Protein AF-0000000066094502 (afdb_homodimer)

Organism: Streptococcus agalactiae serotype III (strain NEM316) (NCBI:txid211110)

Radius of gyration: 32.62 Å; Cα contacts (8 Å, |Δi|>4): 1245; chains: 2; bounding box: 170×116×62 Å

Secondary structure (DSSP, 8-state):
------------------------------GGGSB-EEEEE-TT-HHHHHHHHHTT-EEE-TTS-EEE---TTPEEESSHHHHHHHHHH-TTEEEEEEGGG--TTEEEPEETTB--SHHHHHTTS---EEEEEEEEETT---HHHHHHHHHHHSHHHHHHHHHTTSBPPSSPPPP----S-EEEEEEEETTTHHHHHHHHHHHHHH-TTEEEEEEEE-HHHHHHHHHHTS-SEEEESS---HHHHTTSEEEEEEEEEEEEEEEETT----EE-HHHHHHHHTTS--BGGGS--/------------------------------GGGSB-EEEEE-TT-HHHHHHHHHTT-EEE-TTS-EEE---TTPEEESSHHHHHHHHHH-TTEEEEEEGGG--TTEEEPEETTB--SHHHHHTTS---EEEEEEEEETT---HHHHHHHHHHHSHHHHHHHHHTTSBPPSSPPPP----S-EEEEEEEETTTHHHHHHHHHHHHHH-TTEEEEEEEE-HHHHHHHHHHTS-SEEEESS---HHHHTTSEEEEEEEEEEEEEEEETT----EE-HHHHHHHHTTS--BGGGS--

Foldseek 3Di:
DCPDDDDPDDDDDDPPPPPPPPPPPPPPPPQLFDWAAEAEEDPQALLRVLLCVVLVQWDADPVRDIDHLFAPRHHYDWAQVVSLVVQLVDQRYKYKAWPLVDDDSWAFAAAPNHGQAPVCCVVCNAPFKFFKKKKAFPPPADLLRVLLVLLLQAPQNQVLCVVSGFAFDPPHHHHDGDDQAEEFEAEAQNRCVVSVVSSVVSVCVVRVRYHYHYYYGHQNVLLVCNLVVVGRIRIHRHDDDPVSVVSRMDIDTSTMIGMTIIHHPSHPHRYDYSVRVSCCRSVVDTGSNVRVD/DCPPPPPPCVDPPDPPPPPPPPPPPPPPPPLLWDWAAEAEEDPQALLRVLLCVQLVQWDADPVRDIDHLFAPRHHYDWAQVVSLVVQLVDQRYKYKHWPLPDDDSWAFAAAPNHGQAPVCCVVCNAPFKFFKKKKAFPPPADPLRVLLVLLLQAPQNQVLCVVSGFAFDPPHHHHDGDDQAEEFEAEAQNRCVVSVVSSVVSVCVVRVRYHYHYYYGHQNVLLVCNLVVVGRIRIHRHDDDPVSVVSRMDIDTSTMIGMTMIHHPSHPHRYDYSVRVSCCRSVVDTGSNVRVD

pLDDT: mean 87.92, std 21.49, range [20.03, 98.88]

Solvent-accessible surface area (backbone atoms only — not comparable to full-atom values): 31410 Å² total; per-residue (Å²): 129,95,80,72,82,70,85,70,84,78,89,83,83,81,76,76,73,78,72,77,72,77,71,76,75,71,75,70,81,49,68,54,69,30,62,53,40,43,41,46,51,39,89,44,24,18,60,42,54,46,49,30,55,73,46,60,36,38,46,65,48,98,86,65,44,80,40,76,45,61,32,87,80,39,44,70,27,77,37,54,68,52,38,50,53,53,23,43,72,29,58,42,22,39,35,62,40,46,48,58,71,62,61,88,63,42,31,75,35,22,48,69,82,28,56,80,41,65,67,32,39,66,36,32,69,28,76,52,52,32,26,30,24,41,23,29,38,63,93,66,67,51,69,42,42,51,43,52,50,48,35,52,56,7,42,67,28,27,48,49,38,38,76,51,56,32,44,46,66,78,90,43,45,81,70,72,87,80,63,78,52,42,68,33,40,33,28,8,12,40,73,47,39,66,60,50,54,54,42,51,57,58,46,37,76,80,41,68,54,41,46,76,44,80,44,78,42,26,10,47,56,2,44,49,28,13,60,73,58,80,16,60,30,5,25,21,37,36,81,77,52,71,75,55,49,70,57,54,34,42,75,43,78,65,29,19,38,43,53,30,43,31,27,7,67,76,37,82,75,58,63,39,41,60,65,54,51,32,31,38,48,44,53,76,44,51,40,46,52,63,68,83,101,132,91,75,77,79,66,85,74,76,77,77,72,81,76,80,75,78,75,74,78,74,76,70,77,74,74,75,70,84,50,66,55,71,31,62,54,41,46,41,46,52,38,90,46,24,19,60,42,56,46,48,31,55,72,46,59,36,40,46,63,47,98,87,65,45,81,41,77,46,62,32,87,80,39,45,70,27,78,36,54,66,52,39,50,52,53,22,44,73,28,59,44,21,39,34,64,39,46,48,57,72,61,63,88,63,43,31,74,37,21,48,68,81,27,56,81,40,66,67,32,40,66,37,31,69,28,77,52,51,32,26,30,25,39,24,30,37,63,93,68,68,50,69,40,42,52,42,51,49,48,35,51,58,6,42,67,28,27,49,50,38,39,76,53,56,34,43,48,64,77,90,43,46,82,69,73,86,80,65,76,51,42,67,33,40,32,27,9,12,40,72,47,42,64,60,48,54,53,41,51,57,58,46,38,76,81,41,67,54,41,47,74,44,80,45,78,42,26,10,47,57,2,45,49,27,12,59,73,56,80,17,60,31,5,25,20,38,35,81,77,52,72,74,56,51,70,56,54,35,42,77,42,78,66,29,19,36,42,54,30,42,31,26,8,67,74,37,79,75,57,64,41,41,59,66,54,52,31,31,38,47,44,53,76,43,51,39,48,52,62,68,84,101

Sequence (586 aa):
MKKHKMLSLLAVSGLMGIGILAGCSNDSSSSSKGTINIVSREEGSGTRGAFIELFGIESKNKKGEKVDHTSDAATVTNSTSVMLTTVSKDPSAIGYSSLGSLNSSVKVLKIDGKNATVKDIKSGSYKISRPFNIVTKEGKEKEATKDFIDYILSKDGQAVVEKNGYIPLDNAKAYQAKVSSGKVVIAGSSSVTPVMEKIKEAYHKVNAKVDVEIQQSDSSTGITSAIDGSADIGMASRELDKTESSKGVKATVIATDGIAVVVNKKNKVNDLSTKQVKDIFTGKTTSWSDLSKMKKHKMLSLLAVSGLMGIGILAGCSNDSSSSSKGTINIVSREEGSGTRGAFIELFGIESKNKKGEKVDHTSDAATVTNSTSVMLTTVSKDPSAIGYSSLGSLNSSVKVLKIDGKNATVKDIKSGSYKISRPFNIVTKEGKEKEATKDFIDYILSKDGQAVVEKNGYIPLDNAKAYQAKVSSGKVVIAGSSSVTPVMEKIKEAYHKVNAKVDVEIQQSDSSTGITSAIDGSADIGMASRELDKTESSKGVKATVIATDGIAVVVNKKNKVNDLSTKQVKDIFTGKTTSWSDLSK

InterPro domains:
  IPR024370 PBP domain [PF12849] (30-155)
  IPR024370 PBP domain [PF12849] (180-290)
  IPR050811 Phosphate-binding ABC transporter substrate-binding [PTHR30570] (172-291)

Structure (mmCIF, N/CA/C/O backbone):
data_AF-0000000066094502-model_v1
#
loop_
_entity.id
_entity.type
_entity.pdbx_description
1 polymer 'Phosphate-binding protein PstS 2'
#
loop_
_atom_site.group_PDB
_atom_site.id
_atom_site.type_symbol
_atom_site.label_atom_id
_atom_site.label_alt_id
_atom_site.label_comp_id
_atom_site.label_asym_id
_atom_site.label_entity_id
_atom_site.label_seq_id
_atom_site.pdbx_PDB_ins_code
_atom_site.Cartn_x
_atom_site.Cartn_y
_atom_site.Cartn_z
_atom_site.occupancy
_atom_site.B_iso_or_equiv
_atom_site.auth_seq_id
_atom_site.auth_comp_id
_atom_site.auth_asym_id
_atom_site.auth_atom_id
_atom_site.pdbx_PDB_model_num
ATOM 1 N N . MET A 1 1 ? -88.312 52.188 14.719 1 20.03 1 MET A N 1
ATOM 2 C CA . MET A 1 1 ? -88.375 52.844 13.406 1 20.03 1 MET A CA 1
ATOM 3 C C . MET A 1 1 ? -87.625 52.031 12.352 1 20.03 1 MET A C 1
ATOM 5 O O . MET A 1 1 ? -86.562 51.469 12.625 1 20.03 1 MET A O 1
ATOM 9 N N . LYS A 1 2 ? -88.375 52.031 11.18 1 23.05 2 LYS A N 1
ATOM 10 C CA . LYS A 1 2 ? -88.625 51.094 10.086 1 23.05 2 LYS A CA 1
ATOM 11 C C . LYS A 1 2 ? -87.5 51.031 9.117 1 23.05 2 LYS A C 1
ATOM 13 O O . LYS A 1 2 ? -87.312 51.906 8.25 1 23.05 2 LYS A O 1
ATOM 18 N N . LYS A 1 3 ? -86.25 50.906 9.789 1 24.41 3 LYS A N 1
ATOM 19 C CA . LYS A 1 3 ? -84.812 50.969 9.781 1 24.41 3 LYS A CA 1
ATOM 20 C C . LYS A 1 3 ? -84.25 49.969 8.797 1 24.41 3 LYS A C 1
ATOM 22 O O . LYS A 1 3 ? -83.688 48.938 9.203 1 24.41 3 LYS A O 1
ATOM 27 N N . HIS A 1 4 ? -84.938 50 7.598 1 22.38 4 HIS A N 1
ATOM 28 C CA . HIS A 1 4 ? -84.938 49.188 6.371 1 22.38 4 HIS A CA 1
ATOM 29 C C . HIS A 1 4 ? -83.5 49.094 5.785 1 22.38 4 HIS A C 1
ATOM 31 O O . HIS A 1 4 ? -82.625 49.875 6.168 1 22.38 4 HIS A O 1
ATOM 37 N N . LYS A 1 5 ? -83.5 48.906 4.379 1 23.45 5 LYS A N 1
ATOM 38 C CA . LYS A 1 5 ? -83 47.906 3.449 1 23.45 5 LYS A CA 1
ATOM 39 C C . LYS A 1 5 ? -81.75 48.406 2.74 1 23.45 5 LYS A C 1
ATOM 41 O O . LYS A 1 5 ? -81.125 47.688 1.946 1 23.45 5 LYS A O 1
ATOM 46 N N . MET A 1 6 ? -81.312 49.812 2.926 1 20.5 6 MET A N 1
ATOM 47 C CA . MET A 1 6 ? -81.062 50.25 1.569 1 20.5 6 MET A CA 1
ATOM 48 C C . MET A 1 6 ? -79.812 49.5 0.996 1 20.5 6 MET A C 1
ATOM 50 O O . MET A 1 6 ? -79.812 49.156 -0.182 1 20.5 6 MET A O 1
ATOM 54 N N . LEU A 1 7 ? -78.625 49.625 1.652 1 24.3 7 LEU A N 1
ATOM 55 C CA . LEU A 1 7 ? -77.625 50.156 0.741 1 24.3 7 LEU A CA 1
ATOM 56 C C . LEU A 1 7 ? -77.125 49.062 -0.203 1 24.3 7 LEU A C 1
ATOM 58 O O . LEU A 1 7 ? -76.688 48 0.243 1 24.3 7 LEU A O 1
ATOM 62 N N . SER A 1 8 ? -77.312 49.25 -1.454 1 22.94 8 SER A N 1
ATOM 63 C CA . SER A 1 8 ? -77.25 48.562 -2.746 1 22.94 8 SER A CA 1
ATOM 64 C C . SER A 1 8 ? -75.812 48.25 -3.115 1 22.94 8 SER A C 1
ATOM 66 O O . SER A 1 8 ? -75.5 47.688 -4.184 1 22.94 8 SER A O 1
ATOM 68 N N . LEU A 1 9 ? -74.812 48.75 -2.314 1 22.73 9 LEU A N 1
ATOM 69 C CA . LEU A 1 9 ? -73.688 49.094 -3.16 1 22.73 9 LEU A CA 1
ATOM 70 C C . LEU A 1 9 ? -73.25 47.875 -3.963 1 22.73 9 LEU A C 1
ATOM 72 O O . LEU A 1 9 ? -73.125 46.781 -3.43 1 22.73 9 LEU A O 1
ATOM 76 N N . LEU A 1 10 ? -72.688 48.125 -5.074 1 21.69 10 LEU A N 1
ATOM 77 C CA . LEU A 1 10 ? -72.438 47.75 -6.461 1 21.69 10 LEU A CA 1
ATOM 78 C C . LEU A 1 10 ? -71.438 46.594 -6.527 1 21.69 10 LEU A C 1
ATOM 80 O O . LEU A 1 10 ? -71.688 45.562 -7.156 1 21.69 10 LEU A O 1
ATOM 84 N N . ALA A 1 11 ? -70.188 46.875 -6.93 1 21.23 11 ALA A N 1
ATOM 85 C CA . ALA A 1 11 ? -69.562 46.562 -8.227 1 21.23 11 ALA A CA 1
ATOM 86 C C . ALA A 1 11 ? -68.875 45.219 -8.18 1 21.23 11 ALA A C 1
ATOM 88 O O . ALA A 1 11 ? -68.5 44.75 -7.105 1 21.23 11 ALA A O 1
ATOM 89 N N . VAL A 1 12 ? -67.875 44.938 -9.148 1 22.64 12 VAL A N 1
ATOM 90 C CA . VAL A 1 12 ? -67.625 44.094 -10.297 1 22.64 12 VAL A CA 1
ATOM 91 C C . VAL A 1 12 ? -66.688 42.969 -9.914 1 22.64 12 VAL A C 1
ATOM 93 O O . VAL A 1 12 ? -66.938 41.781 -10.086 1 22.64 12 VAL A O 1
ATOM 96 N N . SER A 1 13 ? -65.25 43.125 -10.281 1 22.33 13 SER A N 1
ATOM 97 C CA . SER A 1 13 ? -64.688 42.438 -11.414 1 22.33 13 SER A CA 1
ATOM 98 C C . SER A 1 13 ? -63.969 41.156 -10.977 1 22.33 13 SER A C 1
ATOM 100 O O . SER A 1 13 ? -64.25 40.062 -11.508 1 22.33 13 SER A O 1
ATOM 102 N N . GLY A 1 14 ? -62.562 41.156 -11 1 23.73 14 GLY A N 1
ATOM 103 C CA . GLY A 1 14 ? -61.625 40.438 -11.859 1 23.73 14 GLY A CA 1
ATOM 104 C C . GLY A 1 14 ? -61.062 39.188 -11.234 1 23.73 14 GLY A C 1
ATOM 105 O O . GLY A 1 14 ? -60.531 39.188 -10.125 1 23.73 14 GLY A O 1
ATOM 106 N N . LEU A 1 15 ? -61.75 38.156 -11.344 1 24.97 15 LEU A N 1
ATOM 107 C CA . LEU A 1 15 ? -61.375 36.812 -10.906 1 24.97 15 LEU A CA 1
ATOM 108 C C . LEU A 1 15 ? -60 36.406 -11.453 1 24.97 15 LEU A C 1
ATOM 110 O O . LEU A 1 15 ? -59.844 36.219 -12.664 1 24.97 15 LEU A O 1
ATOM 114 N N . MET A 1 16 ? -58.906 37.094 -10.945 1 24.69 16 MET A N 1
ATOM 115 C CA . MET A 1 16 ? -57.562 36.719 -11.414 1 24.69 16 MET A CA 1
ATOM 116 C C . MET A 1 16 ? -57.344 35.219 -11.258 1 24.69 16 MET A C 1
ATOM 118 O O . MET A 1 16 ? -57.562 34.656 -10.18 1 24.69 16 MET A O 1
ATOM 122 N N . GLY A 1 17 ? -57.625 34.438 -12.289 1 26.27 17 GLY A N 1
ATOM 123 C CA . GLY A 1 17 ? -57.344 33.031 -12.43 1 26.27 17 GLY A CA 1
ATOM 124 C C . GLY A 1 17 ? -55.906 32.688 -12.117 1 26.27 17 GLY A C 1
ATOM 125 O O . GLY A 1 17 ? -54.969 33.156 -12.773 1 26.27 17 GLY A O 1
ATOM 126 N N . ILE A 1 18 ? -55.5 32.625 -10.898 1 27.8 18 ILE A N 1
ATOM 127 C CA . ILE A 1 18 ? -54.125 32.25 -10.555 1 27.8 18 ILE A CA 1
ATOM 128 C C . ILE A 1 18 ? -53.844 30.859 -11.141 1 27.8 18 ILE A C 1
ATOM 130 O O . ILE A 1 18 ? -54.469 29.875 -10.797 1 27.8 18 ILE A O 1
ATOM 134 N N . GLY A 1 19 ? -53.625 30.766 -12.477 1 26.52 19 GLY A N 1
ATOM 135 C CA . GLY A 1 19 ? -53.094 29.516 -12.992 1 26.52 19 GLY A CA 1
ATOM 136 C C . GLY A 1 19 ? -51.906 29.016 -12.211 1 26.52 19 GLY A C 1
ATOM 137 O O . GLY A 1 19 ? -50.969 29.781 -11.906 1 26.52 19 GLY A O 1
ATOM 138 N N . ILE A 1 20 ? -52.094 28.016 -11.422 1 27.77 20 ILE A N 1
ATOM 139 C CA . ILE A 1 20 ? -51.062 27.234 -10.758 1 27.77 20 ILE A CA 1
ATOM 140 C C . ILE A 1 20 ? -50.031 26.75 -11.781 1 27.77 20 ILE A C 1
ATOM 142 O O . ILE A 1 20 ? -50.375 25.969 -12.672 1 27.77 20 ILE A O 1
ATOM 146 N N . LEU A 1 21 ? -49.25 27.625 -12.406 1 27.98 21 LEU A N 1
ATOM 147 C CA . LEU A 1 21 ? -48.156 27.016 -13.133 1 27.98 21 LEU A CA 1
ATOM 148 C C . LEU A 1 21 ? -47.375 26.078 -12.219 1 27.98 21 LEU A C 1
ATOM 150 O O . LEU A 1 21 ? -46.906 26.484 -11.148 1 27.98 21 LEU A O 1
ATOM 154 N N . ALA A 1 22 ? -47.75 24.812 -12.172 1 31.41 22 ALA A N 1
ATOM 155 C CA . ALA A 1 22 ? -46.844 23.734 -11.719 1 31.41 22 ALA A CA 1
ATOM 156 C C . ALA A 1 22 ? -45.469 23.891 -12.32 1 31.41 22 ALA A C 1
ATOM 158 O O . ALA A 1 22 ? -45.281 23.75 -13.539 1 31.41 22 ALA A O 1
ATOM 159 N N . GLY A 1 23 ? -44.75 24.875 -11.914 1 31.27 23 GLY A N 1
ATOM 160 C CA . GLY A 1 23 ? -43.344 24.875 -12.305 1 31.27 23 GLY A CA 1
ATOM 161 C C . GLY A 1 23 ? -42.688 23.547 -12.078 1 31.27 23 GLY A C 1
ATOM 162 O O . GLY A 1 23 ? -42.719 22.984 -10.977 1 31.27 23 GLY A O 1
ATOM 163 N N . CYS A 1 24 ? -42.688 22.656 -13.141 1 30.73 24 CYS A N 1
ATOM 164 C CA . CYS A 1 24 ? -41.75 21.562 -13.211 1 30.73 24 CYS A CA 1
ATOM 165 C C . CYS A 1 24 ? -40.375 21.984 -12.711 1 30.73 24 CYS A C 1
ATOM 167 O O . CYS A 1 24 ? -39.812 22.953 -13.203 1 30.73 24 CYS A O 1
ATOM 169 N N . SER A 1 25 ? -40.156 21.859 -11.438 1 30.95 25 SER A N 1
ATOM 170 C CA . SER A 1 25 ? -38.812 21.859 -10.844 1 30.95 25 SER A CA 1
ATOM 171 C C . SER A 1 25 ? -37.844 21.031 -11.672 1 30.95 25 SER A C 1
ATOM 173 O O . SER A 1 25 ? -38 19.812 -11.773 1 30.95 25 SER A O 1
ATOM 175 N N . ASN A 1 26 ? -37.625 21.406 -12.922 1 31.78 26 ASN A N 1
ATOM 176 C CA . ASN A 1 26 ? -36.438 20.781 -13.531 1 31.78 26 ASN A CA 1
ATOM 177 C C . ASN A 1 26 ? -35.25 20.75 -12.578 1 31.78 26 ASN A C 1
ATOM 179 O O . ASN A 1 26 ? -34.719 21.797 -12.234 1 31.78 26 ASN A O 1
ATOM 183 N N . ASP A 1 27 ? -35.344 20.016 -11.547 1 32.06 27 ASP A N 1
ATOM 184 C CA . ASP A 1 27 ? -34.125 19.641 -10.797 1 32.06 27 ASP A CA 1
ATOM 185 C C . ASP A 1 27 ? -32.969 19.359 -11.734 1 32.06 27 ASP A C 1
ATOM 187 O O . ASP A 1 27 ? -32.969 18.391 -12.484 1 32.06 27 ASP A O 1
ATOM 191 N N . SER A 1 28 ? -32.438 20.359 -12.461 1 33.31 28 SER A N 1
ATOM 192 C CA . SER A 1 28 ? -31.172 20.344 -13.219 1 33.31 28 SER A CA 1
ATOM 193 C C . SER A 1 28 ? -30.109 19.516 -12.516 1 33.31 28 SER A C 1
ATOM 195 O O . SER A 1 28 ? -29.734 19.828 -11.383 1 33.31 28 SER A O 1
ATOM 197 N N . SER A 1 29 ? -30.078 18.297 -12.656 1 37.84 29 SER A N 1
ATOM 198 C CA . SER A 1 29 ? -28.953 17.375 -12.578 1 37.84 29 SER A CA 1
ATOM 199 C C . SER A 1 29 ? -27.672 18.031 -13.062 1 37.84 29 SER A C 1
ATOM 201 O O . SER A 1 29 ? -27.297 17.906 -14.227 1 37.84 29 SER A O 1
ATOM 203 N N . SER A 1 30 ? -27.438 19.312 -12.938 1 39.44 30 SER A N 1
ATOM 204 C CA . SER A 1 30 ? -26.422 20.297 -13.312 1 39.44 30 SER A CA 1
ATOM 205 C C . SER A 1 30 ? -25.031 19.828 -12.883 1 39.44 30 SER A C 1
ATOM 207 O O . SER A 1 30 ? -24.016 20.344 -13.367 1 39.44 30 SER A O 1
ATOM 209 N N . SER A 1 31 ? -24.953 19.203 -11.719 1 45.03 31 SER A N 1
ATOM 210 C CA . SER A 1 31 ? -23.625 19.062 -11.117 1 45.03 31 SER A CA 1
ATOM 211 C C . SER A 1 31 ? -22.719 18.203 -11.969 1 45.03 31 SER A C 1
ATOM 213 O O . SER A 1 31 ? -21.484 18.266 -11.836 1 45.03 31 SER A O 1
ATOM 215 N N . SER A 1 32 ? -23.328 17.281 -12.797 1 51.88 32 SER A N 1
ATOM 216 C CA . SER A 1 32 ? -22.5 16.344 -13.562 1 51.88 32 SER A CA 1
ATOM 217 C C . SER A 1 32 ? -21.906 17.016 -14.805 1 51.88 32 SER A C 1
ATOM 219 O O . SER A 1 32 ? -21.141 16.406 -15.547 1 51.88 32 SER A O 1
ATOM 221 N N . LYS A 1 33 ? -22.453 18.297 -15.172 1 58.78 33 LYS A N 1
ATOM 222 C CA . LYS A 1 33 ? -21.984 18.922 -16.406 1 58.78 33 LYS A CA 1
ATOM 223 C C . LYS A 1 33 ? -21.109 20.125 -16.109 1 58.78 33 LYS A C 1
ATOM 225 O O . LYS A 1 33 ? -20.672 20.828 -17.031 1 58.78 33 LYS A O 1
ATOM 230 N N . GLY A 1 34 ? -20.562 20.203 -14.812 1 82 34 GLY A N 1
ATOM 231 C CA . GLY A 1 34 ? -19.938 21.469 -14.461 1 82 34 GLY A CA 1
ATOM 232 C C . GLY A 1 34 ? -18.438 21.344 -14.281 1 82 34 GLY A C 1
ATOM 233 O O . GLY A 1 34 ? -17.875 20.234 -14.336 1 82 34 GLY A O 1
ATOM 234 N N . THR A 1 35 ? -17.75 22.516 -14.211 1 93.94 35 THR A N 1
ATOM 235 C CA . THR A 1 35 ? -16.312 22.672 -14.008 1 93.94 35 THR A CA 1
ATOM 236 C C . THR A 1 35 ? -15.867 21.969 -12.734 1 93.94 35 THR A C 1
ATOM 238 O O . THR A 1 35 ? -16.594 21.953 -11.734 1 93.94 35 THR A O 1
ATOM 241 N N . ILE A 1 36 ? -14.789 21.312 -12.805 1 97.94 36 ILE A N 1
ATOM 242 C CA . ILE A 1 36 ? -14.188 20.688 -11.625 1 97.94 36 ILE A CA 1
ATOM 243 C C . ILE A 1 36 ? -13.336 21.719 -10.891 1 97.94 36 ILE A C 1
ATOM 245 O O . ILE A 1 36 ? -12.422 22.312 -11.477 1 97.94 36 ILE A O 1
ATOM 249 N N . ASN A 1 37 ? -13.633 21.984 -9.633 1 98.44 37 ASN A N 1
ATOM 250 C CA . ASN A 1 37 ? -12.805 22.828 -8.781 1 98.44 37 ASN A CA 1
ATOM 251 C C . ASN A 1 37 ? -11.844 22 -7.938 1 98.44 37 ASN A C 1
ATOM 253 O O . ASN A 1 37 ? -12.266 21.328 -6.988 1 98.44 37 ASN A O 1
ATOM 257 N N . ILE A 1 38 ? -10.617 22.094 -8.273 1 98.75 38 ILE A N 1
ATOM 258 C CA . ILE A 1 38 ? -9.594 21.297 -7.594 1 98.75 38 ILE A CA 1
ATOM 259 C C . ILE A 1 38 ? -9.211 21.969 -6.277 1 98.75 38 ILE A C 1
ATOM 261 O O . ILE A 1 38 ? -8.953 23.172 -6.242 1 98.75 38 ILE A O 1
ATOM 265 N N . VAL A 1 39 ? -9.195 21.25 -5.195 1 98.81 39 VAL A N 1
ATOM 266 C CA . VAL A 1 39 ? -8.734 21.719 -3.895 1 98.81 39 VAL A CA 1
ATOM 267 C C . VAL A 1 39 ? -7.492 20.922 -3.475 1 98.81 39 VAL A C 1
ATOM 269 O O . VAL A 1 39 ? -7.516 19.688 -3.441 1 98.81 39 VAL A O 1
ATOM 272 N N . SER A 1 40 ? -6.391 21.562 -3.227 1 98.75 40 SER A N 1
ATOM 273 C CA . SER A 1 40 ? -5.121 20.953 -2.84 1 98.75 40 SER A CA 1
ATOM 274 C C . SER A 1 40 ? -4.613 21.516 -1.521 1 98.75 40 SER A C 1
ATOM 276 O O . SER A 1 40 ? -5.352 22.203 -0.809 1 98.75 40 SER A O 1
ATOM 278 N N . ARG A 1 41 ? -3.447 21.078 -1.095 1 98.62 41 ARG A N 1
ATOM 279 C CA . ARG A 1 41 ? -2.838 21.5 0.163 1 98.62 41 ARG A CA 1
ATOM 280 C C . ARG A 1 41 ? -1.581 22.312 -0.088 1 98.62 41 ARG A C 1
ATOM 282 O O . ARG A 1 41 ? -1.059 22.344 -1.205 1 98.62 41 ARG A O 1
ATOM 289 N N . GLU A 1 42 ? -1.116 22.969 0.929 1 97.62 42 GLU A N 1
ATOM 290 C CA . GLU A 1 42 ? 0.075 23.797 0.844 1 97.62 42 GLU A CA 1
ATOM 291 C C . GLU A 1 42 ? 1.325 22.969 0.591 1 97.62 42 GLU A C 1
ATOM 293 O O . GLU A 1 42 ? 1.314 21.75 0.794 1 97.62 42 GLU A O 1
ATOM 298 N N . GLU A 1 43 ? 2.387 23.547 0.202 1 94.62 43 GLU A N 1
ATOM 299 C CA . GLU A 1 43 ? 3.617 22.875 -0.214 1 94.62 43 GLU A CA 1
ATOM 300 C C . GLU A 1 43 ? 4.195 22.031 0.916 1 94.62 43 GLU A C 1
ATOM 302 O O . GLU A 1 43 ? 4.77 20.969 0.671 1 94.62 43 GLU A O 1
ATOM 307 N N . GLY A 1 44 ? 4.074 22.453 2.113 1 96.38 44 GLY A N 1
ATOM 308 C CA . GLY A 1 44 ? 4.645 21.75 3.248 1 96.38 44 GLY A CA 1
ATOM 309 C C . GLY A 1 44 ? 3.793 20.578 3.715 1 96.38 44 GLY A C 1
ATOM 310 O O . GLY A 1 44 ? 4.188 19.844 4.613 1 96.38 44 GLY A O 1
ATOM 311 N N . SER A 1 45 ? 2.648 20.438 3.053 1 97.56 45 SER A N 1
ATOM 312 C CA . SER A 1 45 ? 1.704 19.391 3.441 1 97.56 45 SER A CA 1
ATOM 313 C C . SER A 1 45 ? 2.25 18 3.117 1 97.56 45 SER A C 1
ATOM 315 O O . SER A 1 45 ? 2.543 17.703 1.959 1 97.56 45 SER A O 1
ATOM 317 N N . GLY A 1 46 ? 2.377 17.156 4.156 1 97.88 46 GLY A N 1
ATOM 318 C CA . GLY A 1 46 ? 2.73 15.766 3.93 1 97.88 46 GLY A CA 1
ATOM 319 C C . GLY A 1 46 ? 1.704 15.016 3.098 1 97.88 46 GLY A C 1
ATOM 320 O O . GLY A 1 46 ? 2.061 14.156 2.287 1 97.88 46 GLY A O 1
ATOM 321 N N . THR A 1 47 ? 0.416 15.352 3.277 1 98.38 47 THR A N 1
ATOM 322 C CA . THR A 1 47 ? -0.661 14.719 2.521 1 98.38 47 THR A CA 1
ATOM 323 C C . THR A 1 47 ? -0.534 15.039 1.034 1 98.38 47 THR A C 1
ATOM 325 O O . THR A 1 47 ? -0.706 14.164 0.187 1 98.38 47 THR A O 1
ATOM 328 N N . ARG A 1 48 ? -0.239 16.297 0.704 1 98.19 48 ARG A N 1
ATOM 329 C CA . ARG A 1 48 ? -0.001 16.656 -0.692 1 98.19 48 ARG A CA 1
ATOM 330 C C . ARG A 1 48 ? 1.154 15.844 -1.271 1 98.19 48 ARG A C 1
ATOM 332 O O . ARG A 1 48 ? 1.034 15.266 -2.355 1 98.19 48 ARG A O 1
ATOM 339 N N . GLY A 1 49 ? 2.238 15.852 -0.492 1 96.69 49 GLY A N 1
ATOM 340 C CA . GLY A 1 49 ? 3.4 15.117 -0.963 1 96.69 49 GLY A CA 1
ATOM 341 C C . GLY A 1 49 ? 3.104 13.656 -1.258 1 96.69 49 GLY A C 1
ATOM 342 O O . GLY A 1 49 ? 3.475 13.141 -2.316 1 96.69 49 GLY A O 1
ATOM 343 N N . ALA A 1 50 ? 2.467 13 -0.34 1 96.06 50 ALA A N 1
ATOM 344 C CA . ALA A 1 50 ? 2.119 11.594 -0.517 1 96.06 50 ALA A CA 1
ATOM 345 C C . ALA A 1 50 ? 1.122 11.414 -1.657 1 96.06 50 ALA A C 1
ATOM 347 O O . ALA A 1 50 ? 1.239 10.477 -2.451 1 96.06 50 ALA A O 1
ATOM 348 N N . PHE A 1 51 ? 0.147 12.273 -1.759 1 98 51 PHE A N 1
ATOM 349 C CA . PHE A 1 51 ? -0.903 12.203 -2.768 1 98 51 PHE A CA 1
ATOM 350 C C . PHE A 1 51 ? -0.313 12.281 -4.172 1 98 51 PHE A C 1
ATOM 352 O O . PHE A 1 51 ? -0.598 11.43 -5.016 1 98 51 PHE A O 1
ATOM 359 N N . ILE A 1 52 ? 0.528 13.25 -4.438 1 96.81 52 ILE A N 1
ATOM 360 C CA . ILE A 1 52 ? 1.045 13.453 -5.789 1 96.81 52 ILE A CA 1
ATOM 361 C C . ILE A 1 52 ? 2.014 12.328 -6.145 1 96.81 52 ILE A C 1
ATOM 363 O O . ILE A 1 52 ? 2.119 11.93 -7.309 1 96.81 52 ILE A O 1
ATOM 367 N N . GLU A 1 53 ? 2.684 11.82 -5.152 1 92.12 53 GLU A N 1
ATOM 368 C CA . GLU A 1 53 ? 3.537 10.664 -5.402 1 92.12 53 GLU A CA 1
ATOM 369 C C . GLU A 1 53 ? 2.711 9.438 -5.781 1 92.12 53 GLU A C 1
ATOM 371 O O . GLU A 1 53 ? 2.971 8.805 -6.805 1 92.12 53 GLU A O 1
ATOM 376 N N . LEU A 1 54 ? 1.715 9.156 -5.082 1 93.06 54 LEU A N 1
ATOM 377 C CA . LEU A 1 54 ? 0.949 7.922 -5.207 1 93.06 54 LEU A CA 1
ATOM 378 C C . LEU A 1 54 ? 0.092 7.941 -6.469 1 93.06 54 LEU A C 1
ATOM 380 O O . LEU A 1 54 ? -0.145 6.895 -7.078 1 93.06 54 LEU A O 1
ATOM 384 N N . PHE A 1 55 ? -0.329 9.109 -6.887 1 94.69 55 PHE A N 1
ATOM 385 C CA . PHE A 1 55 ? -1.179 9.195 -8.07 1 94.69 55 PHE A CA 1
ATOM 386 C C . PHE A 1 55 ? -0.356 9.547 -9.305 1 94.69 55 PHE A C 1
ATOM 388 O O . PHE A 1 55 ? -0.911 9.789 -10.375 1 94.69 55 PHE A O 1
ATOM 395 N N . GLY A 1 56 ? 0.952 9.688 -9.148 1 89.69 56 GLY A N 1
ATOM 396 C CA . GLY A 1 56 ? 1.824 9.938 -10.281 1 89.69 56 GLY A CA 1
ATOM 397 C C . GLY A 1 56 ? 1.727 11.359 -10.805 1 89.69 56 GLY A C 1
ATOM 398 O O . GLY A 1 56 ? 1.939 11.609 -11.992 1 89.69 56 GLY A O 1
ATOM 399 N N . ILE A 1 57 ? 1.38 12.195 -9.945 1 94.75 57 ILE A N 1
ATOM 400 C CA . ILE A 1 57 ? 1.269 13.594 -10.32 1 94.75 57 ILE A CA 1
ATOM 401 C C . ILE A 1 57 ? 2.637 14.266 -10.227 1 94.75 57 ILE A C 1
ATOM 403 O O . ILE A 1 57 ? 2.865 15.32 -10.828 1 94.75 57 ILE A O 1
ATOM 407 N N . GLU A 1 58 ? 3.477 13.602 -9.445 1 93.69 58 GLU A N 1
ATOM 408 C CA . GLU A 1 58 ? 4.859 14.055 -9.352 1 93.69 58 GLU A CA 1
ATOM 409 C C . GLU A 1 58 ? 5.758 13.305 -10.328 1 93.69 58 GLU A C 1
ATOM 411 O O . GLU A 1 58 ? 5.496 12.148 -10.656 1 93.69 58 GLU A O 1
ATOM 416 N N . SER A 1 59 ? 6.711 13.969 -10.875 1 86.12 59 SER A N 1
ATOM 417 C CA . SER A 1 59 ? 7.75 13.344 -11.688 1 86.12 59 SER A CA 1
ATOM 418 C C . SER A 1 59 ? 9.133 13.844 -11.297 1 86.12 59 SER A C 1
ATOM 420 O O . SER A 1 59 ? 9.266 14.727 -10.453 1 86.12 59 SER A O 1
ATOM 422 N N . LYS A 1 60 ? 10.078 13.133 -11.734 1 80.94 60 LYS A N 1
ATOM 423 C CA . LYS A 1 60 ? 11.453 13.609 -11.562 1 80.94 60 LYS A CA 1
ATOM 424 C C . LYS A 1 60 ? 12 14.211 -12.852 1 80.94 60 LYS A C 1
ATOM 426 O O . LYS A 1 60 ? 11.812 13.648 -13.93 1 80.94 60 LYS A O 1
ATOM 431 N N . ASN A 1 61 ? 12.578 15.352 -12.703 1 84.19 61 ASN A N 1
ATOM 432 C CA . ASN A 1 61 ? 13.203 15.961 -13.875 1 84.19 61 ASN A CA 1
ATOM 433 C C . ASN A 1 61 ? 14.57 15.344 -14.164 1 84.19 61 ASN A C 1
ATOM 435 O O . ASN A 1 61 ? 14.961 14.359 -13.523 1 84.19 61 ASN A O 1
ATOM 439 N N . LYS A 1 62 ? 15.273 15.805 -15.141 1 76.81 62 LYS A N 1
ATOM 440 C CA . LYS A 1 62 ? 16.547 15.25 -15.609 1 76.81 62 LYS A CA 1
ATOM 441 C C . LYS A 1 62 ? 17.594 15.273 -14.5 1 76.81 62 LYS A C 1
ATOM 443 O O . LYS A 1 62 ? 18.484 14.438 -14.469 1 76.81 62 LYS A O 1
ATOM 448 N N . LYS A 1 63 ? 17.453 16.297 -13.602 1 81.5 63 LYS A N 1
ATOM 449 C CA . LYS A 1 63 ? 18.391 16.453 -12.5 1 81.5 63 LYS A CA 1
ATOM 450 C C . LYS A 1 63 ? 17.984 15.594 -11.305 1 81.5 63 LYS A C 1
ATOM 452 O O . LYS A 1 63 ? 18.609 15.641 -10.25 1 81.5 63 LYS A O 1
ATOM 457 N N . GLY A 1 64 ? 16.875 14.938 -11.43 1 77.38 64 GLY A N 1
ATOM 458 C CA . GLY A 1 64 ? 16.406 14.055 -10.375 1 77.38 64 GLY A CA 1
ATOM 459 C C . GLY A 1 64 ? 15.531 14.766 -9.352 1 77.38 64 GLY A C 1
ATOM 460 O O . GLY A 1 64 ? 15.188 14.188 -8.32 1 77.38 64 GLY A O 1
ATOM 461 N N . GLU A 1 65 ? 15.203 16 -9.703 1 84.44 65 GLU A N 1
ATOM 462 C CA . GLU A 1 65 ? 14.391 16.766 -8.766 1 84.44 65 GLU A CA 1
ATOM 463 C C . GLU A 1 65 ? 12.906 16.484 -8.961 1 84.44 65 GLU A C 1
ATOM 465 O O . GLU A 1 65 ? 12.445 16.328 -10.094 1 84.44 65 GLU A O 1
ATOM 470 N N . LYS A 1 66 ? 12.227 16.516 -7.859 1 87.62 66 LYS A N 1
ATOM 471 C CA . LYS A 1 66 ? 10.781 16.281 -7.898 1 87.62 66 LYS A CA 1
ATOM 472 C C . LYS A 1 66 ? 10.047 17.5 -8.453 1 87.62 66 LYS A C 1
ATOM 474 O O . LYS A 1 66 ? 10.359 18.641 -8.094 1 87.62 66 LYS A O 1
ATOM 479 N N . VAL A 1 67 ? 9.148 17.219 -9.383 1 93.31 67 VAL A N 1
ATOM 480 C CA . VAL A 1 67 ? 8.297 18.25 -9.953 1 93.31 67 VAL A CA 1
ATOM 481 C C . VAL A 1 67 ? 6.832 17.922 -9.695 1 93.31 67 VAL A C 1
ATOM 483 O O . VAL A 1 67 ? 6.359 16.844 -10.07 1 93.31 67 VAL A O 1
ATOM 486 N N . ASP A 1 68 ? 6.191 18.797 -9.039 1 96.44 68 ASP A N 1
ATOM 487 C CA . ASP A 1 68 ? 4.766 18.672 -8.758 1 96.44 68 ASP A CA 1
ATOM 488 C C . ASP A 1 68 ? 3.932 19.266 -9.891 1 96.44 68 ASP A C 1
ATOM 490 O O . ASP A 1 68 ? 3.959 20.484 -10.125 1 96.44 68 ASP A O 1
ATOM 494 N N . HIS A 1 69 ? 3.07 18.422 -10.523 1 96.88 69 HIS A N 1
ATOM 495 C CA . HIS A 1 69 ? 2.312 18.844 -11.695 1 96.88 69 HIS A CA 1
ATOM 496 C C . HIS A 1 69 ? 0.879 19.203 -11.32 1 96.88 69 HIS A C 1
ATOM 498 O O . HIS A 1 69 ? 0.005 19.281 -12.188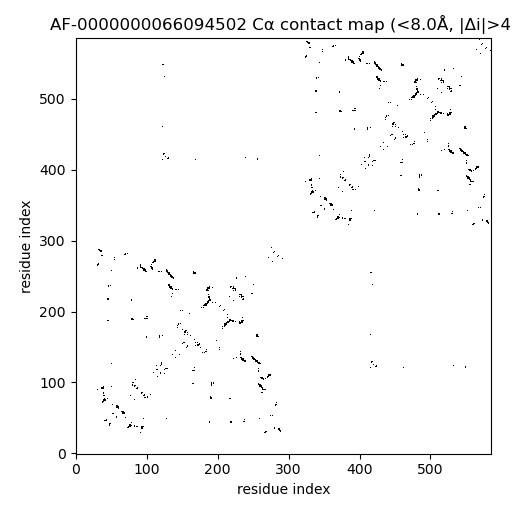 1 96.88 69 HIS A O 1
ATOM 504 N N . THR A 1 70 ? 0.652 19.438 -10.047 1 98.25 70 THR A N 1
ATOM 505 C CA . THR A 1 70 ? -0.674 19.891 -9.641 1 98.25 70 THR A CA 1
ATOM 506 C C . THR A 1 70 ? -1.049 21.172 -10.375 1 98.25 70 THR A C 1
ATOM 508 O O . THR A 1 70 ? -0.23 22.094 -10.492 1 98.25 70 THR A O 1
ATOM 511 N N . SER A 1 71 ? -2.279 21.219 -10.805 1 98 71 SER A N 1
ATOM 512 C CA . SER A 1 71 ? -2.768 22.375 -11.562 1 98 71 SER A CA 1
ATOM 513 C C . SER A 1 71 ? -2.605 23.672 -10.773 1 98 71 SER A C 1
ATOM 515 O O . SER A 1 71 ? -2.896 23.703 -9.578 1 98 71 SER A O 1
ATOM 517 N N . ASP A 1 72 ? -2.266 24.719 -11.469 1 96.56 72 ASP A N 1
ATOM 518 C CA . ASP A 1 72 ? -2.15 26.031 -10.852 1 96.56 72 ASP A CA 1
ATOM 519 C C . ASP A 1 72 ? -3.527 26.594 -10.508 1 96.56 72 ASP A C 1
ATOM 521 O O . ASP A 1 72 ? -3.635 27.547 -9.742 1 96.56 72 ASP A O 1
ATOM 525 N N . ALA A 1 73 ? -4.559 26 -11.023 1 97.12 73 ALA A N 1
ATOM 526 C CA . ALA A 1 73 ? -5.922 26.469 -10.781 1 97.12 73 ALA A CA 1
ATOM 527 C C . ALA A 1 73 ? -6.449 25.953 -9.453 1 97.12 73 ALA A C 1
ATOM 529 O O . ALA A 1 73 ? -7.512 26.375 -8.984 1 97.12 73 ALA A O 1
ATOM 530 N N . ALA A 1 74 ? -5.66 25.125 -8.836 1 98.5 74 ALA A N 1
ATOM 531 C CA . ALA A 1 74 ? -6.125 24.5 -7.605 1 98.5 74 ALA A CA 1
ATOM 532 C C . ALA A 1 74 ? -6.227 25.516 -6.473 1 98.5 74 ALA A C 1
ATOM 534 O O . ALA A 1 74 ? -5.332 26.344 -6.297 1 98.5 74 ALA A O 1
ATOM 535 N N . THR A 1 75 ? -7.344 25.453 -5.773 1 98.31 75 THR A N 1
ATOM 536 C CA . THR A 1 75 ? -7.43 26.156 -4.496 1 98.31 75 THR A CA 1
ATOM 537 C C . THR A 1 75 ? -6.555 25.469 -3.447 1 98.31 75 THR A C 1
ATOM 539 O O . THR A 1 75 ? -6.703 24.281 -3.188 1 98.31 75 THR A O 1
ATOM 542 N N . VAL A 1 76 ? -5.68 26.219 -2.844 1 98.5 76 VAL A N 1
ATOM 543 C CA . VAL A 1 76 ? -4.742 25.641 -1.884 1 98.5 76 VAL A CA 1
ATOM 544 C C . VAL A 1 76 ? -5.234 25.906 -0.462 1 98.5 76 VAL A C 1
ATOM 546 O O . VAL A 1 76 ? -5.547 27.047 -0.108 1 98.5 76 VAL A O 1
ATOM 549 N N . THR A 1 77 ? -5.352 24.859 0.323 1 98.44 77 THR A N 1
ATOM 550 C CA . THR A 1 77 ? -5.746 24.953 1.724 1 98.44 77 THR A CA 1
ATOM 551 C C . THR A 1 77 ? -4.57 24.641 2.641 1 98.44 77 THR A C 1
ATOM 553 O O . THR A 1 77 ? -3.576 24.047 2.201 1 98.44 77 THR A O 1
ATOM 556 N N . ASN A 1 78 ? -4.719 24.969 3.945 1 97.19 78 ASN A N 1
ATOM 557 C CA . ASN A 1 78 ? -3.529 24.875 4.785 1 97.19 78 ASN A CA 1
ATOM 558 C C . ASN A 1 78 ? -3.715 23.891 5.93 1 97.19 78 ASN A C 1
ATOM 560 O O . ASN A 1 78 ? -2.932 23.875 6.879 1 97.19 78 ASN A O 1
ATOM 564 N N . SER A 1 79 ? -4.754 23.125 5.879 1 97.12 79 SER A N 1
ATOM 565 C CA . SER A 1 79 ? -4.965 22.078 6.871 1 97.12 79 SER A CA 1
ATOM 566 C C . SER A 1 79 ? -5.977 21.047 6.383 1 97.12 79 SER A C 1
ATOM 568 O O . SER A 1 79 ? -6.754 21.328 5.461 1 97.12 79 SER A O 1
ATOM 570 N N . THR A 1 80 ? -5.965 19.953 7.023 1 97 80 THR A N 1
ATOM 571 C CA . THR A 1 80 ? -6.922 18.891 6.727 1 97 80 THR A CA 1
ATOM 572 C C . THR A 1 80 ? -8.352 19.375 6.957 1 97 80 THR A C 1
ATOM 574 O O . THR A 1 80 ? -9.234 19.125 6.129 1 97 80 THR A O 1
ATOM 577 N N . SER A 1 81 ? -8.539 20.078 8.039 1 96.81 81 SER A N 1
ATOM 578 C CA . SER A 1 81 ? -9.875 20.547 8.383 1 96.81 81 SER A CA 1
ATOM 579 C C . SER A 1 81 ? -10.383 21.547 7.344 1 96.81 81 SER A C 1
ATOM 581 O O . SER A 1 81 ? -11.555 21.5 6.953 1 96.81 81 SER A O 1
ATOM 583 N N . VAL A 1 82 ? -9.539 22.453 6.918 1 97.69 82 VAL A N 1
ATOM 584 C CA . VAL A 1 82 ? -9.938 23.453 5.941 1 97.69 82 VAL A CA 1
ATOM 585 C C . VAL A 1 82 ? -10.211 22.797 4.594 1 97.69 82 VAL A C 1
ATOM 587 O O . VAL A 1 82 ? -11.133 23.188 3.877 1 97.69 82 VAL A O 1
ATOM 590 N N . MET A 1 83 ? -9.469 21.766 4.215 1 98.5 83 MET A N 1
ATOM 591 C CA . MET A 1 83 ? -9.719 20.969 3.021 1 98.5 83 MET A CA 1
ATOM 592 C C . MET A 1 83 ? -11.141 20.406 3.031 1 98.5 83 MET A C 1
ATOM 594 O O . MET A 1 83 ? -11.891 20.594 2.072 1 98.5 83 MET A O 1
ATOM 598 N N . LEU A 1 84 ? -11.531 19.797 4.113 1 98.5 84 LEU A N 1
ATOM 599 C CA . LEU A 1 84 ? -12.836 19.156 4.203 1 98.5 84 LEU A CA 1
ATOM 600 C C . LEU A 1 84 ? -13.953 20.188 4.164 1 98.5 84 LEU A C 1
ATOM 602 O O . LEU A 1 84 ? -14.961 20 3.479 1 98.5 84 LEU A O 1
ATOM 606 N N . THR A 1 85 ? -13.719 21.281 4.852 1 98.31 85 THR A N 1
ATOM 607 C CA . THR A 1 85 ? -14.719 22.328 4.863 1 98.31 85 THR A CA 1
ATOM 608 C C . THR A 1 85 ? -14.891 22.938 3.471 1 98.31 85 THR A C 1
ATOM 610 O O . THR A 1 85 ? -16.016 23.156 3.021 1 98.31 85 THR A O 1
ATOM 613 N N . THR A 1 86 ? -13.758 23.172 2.787 1 98.62 86 THR A N 1
ATOM 614 C CA . THR A 1 86 ? -13.797 23.75 1.452 1 98.62 86 THR A CA 1
ATOM 615 C C . THR A 1 86 ? -14.547 22.844 0.483 1 98.62 86 THR A C 1
ATOM 617 O O . THR A 1 86 ? -15.414 23.297 -0.259 1 98.62 86 THR A O 1
ATOM 620 N N . VAL A 1 87 ? -14.266 21.578 0.521 1 98.75 87 VAL A N 1
ATOM 621 C CA . VAL A 1 87 ? -14.906 20.625 -0.37 1 98.75 87 VAL A CA 1
ATOM 622 C C . VAL A 1 87 ? -16.391 20.531 -0.043 1 98.75 87 VAL A C 1
ATOM 624 O O . VAL A 1 87 ? -17.234 20.469 -0.946 1 98.75 87 VAL A O 1
ATOM 627 N N . SER A 1 88 ? -16.734 20.578 1.227 1 98.56 88 SER A N 1
ATOM 628 C CA . SER A 1 88 ? -18.125 20.422 1.648 1 98.56 88 SER A CA 1
ATOM 629 C C . SER A 1 88 ? -18.984 21.594 1.175 1 98.56 88 SER A C 1
ATOM 631 O O . SER A 1 88 ? -20.188 21.438 0.983 1 98.56 88 SER A O 1
ATOM 633 N N . LYS A 1 89 ? -18.406 22.688 0.885 1 98.25 89 LYS A N 1
ATOM 634 C CA . LYS A 1 89 ? -19.156 23.906 0.567 1 98.25 89 LYS A CA 1
ATOM 635 C C . LYS A 1 89 ? -19.234 24.125 -0.941 1 98.25 89 LYS A C 1
ATOM 637 O O . LYS A 1 89 ? -19.953 25 -1.409 1 98.25 89 LYS A O 1
ATOM 642 N N . ASP A 1 90 ? -18.484 23.375 -1.688 1 98.06 90 ASP A N 1
ATOM 643 C CA . ASP A 1 90 ? -18.422 23.562 -3.135 1 98.06 90 ASP A CA 1
ATOM 644 C C . ASP A 1 90 ? -18.859 22.297 -3.869 1 98.06 90 ASP A C 1
ATOM 646 O O . ASP A 1 90 ? -18.078 21.344 -4.012 1 98.06 90 ASP A O 1
ATOM 650 N N . PRO A 1 91 ? -20.031 22.297 -4.41 1 97.25 91 PRO A N 1
ATOM 651 C CA . PRO A 1 91 ? -20.562 21.109 -5.066 1 97.25 91 PRO A CA 1
ATOM 652 C C . PRO A 1 91 ? -19.703 20.641 -6.234 1 97.25 91 PRO A C 1
ATOM 654 O O . PRO A 1 91 ? -19.844 19.5 -6.703 1 97.25 91 PRO A O 1
ATOM 657 N N . SER A 1 92 ? -18.766 21.484 -6.691 1 97.5 92 SER A N 1
ATOM 658 C CA . SER A 1 92 ? -17.938 21.141 -7.848 1 97.5 92 SER A CA 1
ATOM 659 C C . SER A 1 92 ? -16.516 20.797 -7.422 1 97.5 92 SER A C 1
ATOM 661 O O . SER A 1 92 ? -15.633 20.656 -8.266 1 97.5 92 SER A O 1
ATOM 663 N N . ALA A 1 93 ? -16.344 20.688 -6.133 1 98.44 93 ALA A N 1
ATOM 664 C CA . ALA A 1 93 ? -14.977 20.547 -5.629 1 98.44 93 ALA A CA 1
ATOM 665 C C . ALA A 1 93 ? -14.578 19.078 -5.562 1 98.44 93 ALA A C 1
ATOM 667 O O . ALA A 1 93 ? -15.422 18.203 -5.324 1 98.44 93 ALA A O 1
ATOM 668 N N . ILE A 1 94 ? -13.32 18.844 -5.805 1 98.75 94 ILE A N 1
ATOM 669 C CA . ILE A 1 94 ? -12.656 17.578 -5.531 1 98.75 94 ILE A CA 1
ATOM 670 C C . ILE A 1 94 ? -11.375 17.828 -4.73 1 98.75 94 ILE A C 1
ATOM 672 O O . ILE A 1 94 ? -10.641 18.781 -5.008 1 98.75 94 ILE A O 1
ATOM 676 N N . GLY A 1 95 ? -11.164 17.125 -3.682 1 98.88 95 GLY A N 1
ATOM 677 C CA . GLY A 1 95 ? -9.969 17.203 -2.85 1 98.88 95 GLY A CA 1
ATOM 678 C C . GLY A 1 95 ? -9.516 15.852 -2.336 1 98.88 95 GLY A C 1
ATOM 679 O O . GLY A 1 95 ? -9.812 14.82 -2.945 1 98.88 95 GLY A O 1
ATOM 680 N N . TYR A 1 96 ? -8.688 15.844 -1.358 1 98.81 96 TYR A N 1
ATOM 681 C CA . TYR A 1 96 ? -8.188 14.625 -0.731 1 98.81 96 TYR A CA 1
ATOM 682 C C . TYR A 1 96 ? -7.902 14.852 0.75 1 98.81 96 TYR A C 1
ATOM 684 O O . TYR A 1 96 ? -7.648 15.977 1.174 1 98.81 96 TYR A O 1
ATOM 692 N N . SER A 1 97 ? -7.938 13.75 1.491 1 98.31 97 SER A N 1
ATOM 693 C CA . SER A 1 97 ? -7.746 13.867 2.934 1 98.31 97 SER A CA 1
ATOM 694 C C . SER A 1 97 ? -7.277 12.539 3.531 1 98.31 97 SER A C 1
ATOM 696 O O . SER A 1 97 ? -7.438 11.484 2.916 1 98.31 97 SER A O 1
ATOM 698 N N . SER A 1 98 ? -6.676 12.664 4.699 1 97.38 98 SER A N 1
ATOM 699 C CA . SER A 1 98 ? -6.414 11.492 5.527 1 97.38 98 SER A CA 1
ATOM 700 C C . SER A 1 98 ? -7.703 10.727 5.82 1 97.38 98 SER A C 1
ATOM 702 O O . SER A 1 98 ? -8.742 11.328 6.086 1 97.38 98 SER A O 1
ATOM 704 N N . LEU A 1 99 ? -7.586 9.422 5.73 1 95.25 99 LEU A N 1
ATOM 705 C CA . LEU A 1 99 ? -8.727 8.57 6.051 1 95.25 99 LEU A CA 1
ATOM 706 C C . LEU A 1 99 ? -9.172 8.781 7.496 1 95.25 99 LEU A C 1
ATOM 708 O O . LEU A 1 99 ? -10.367 8.836 7.773 1 95.25 99 LEU A O 1
ATOM 712 N N . GLY A 1 100 ? -8.258 8.891 8.375 1 93.31 100 GLY A N 1
ATOM 713 C CA . GLY A 1 100 ? -8.57 9.039 9.789 1 93.31 100 GLY A CA 1
ATOM 714 C C . GLY A 1 100 ? -9.227 10.359 10.125 1 93.31 100 GLY A C 1
ATOM 715 O O . GLY A 1 100 ? -9.797 10.523 11.211 1 93.31 100 GLY A O 1
ATOM 716 N N . SER A 1 101 ? -9.172 11.305 9.258 1 95.12 101 SER A N 1
ATOM 717 C CA . SER A 1 101 ? -9.719 12.633 9.516 1 95.12 101 SER A CA 1
ATOM 718 C C . SER A 1 101 ? -11.094 12.797 8.883 1 95.12 101 SER A C 1
ATOM 720 O O . SER A 1 101 ? -11.727 13.852 9.016 1 95.12 101 SER A O 1
ATOM 722 N N . LEU A 1 102 ? -11.539 11.844 8.172 1 95.62 102 LEU A N 1
ATOM 723 C CA . LEU A 1 102 ? -12.789 11.953 7.426 1 95.62 102 LEU A CA 1
ATOM 724 C C . LEU A 1 102 ? -13.977 12.117 8.367 1 95.62 102 LEU A C 1
ATOM 726 O O . LEU A 1 102 ? -13.945 11.641 9.5 1 95.62 102 LEU A O 1
ATOM 730 N N . ASN A 1 103 ? -14.906 12.836 7.91 1 93.06 103 ASN A N 1
ATOM 731 C CA . ASN A 1 103 ? -16.203 12.953 8.562 1 93.06 103 ASN A CA 1
ATOM 732 C C . ASN A 1 103 ? -17.344 12.914 7.555 1 93.06 103 ASN A C 1
ATOM 734 O O . ASN A 1 103 ? -17.125 12.641 6.375 1 93.06 103 ASN A O 1
ATOM 738 N N . SER A 1 104 ? -18.547 13.156 8.016 1 95.06 104 SER A N 1
ATOM 739 C CA . SER A 1 104 ? -19.719 12.906 7.18 1 95.06 104 SER A CA 1
ATOM 740 C C . SER A 1 104 ? -20.016 14.094 6.273 1 95.06 104 SER A C 1
ATOM 742 O O . SER A 1 104 ? -21 14.086 5.535 1 95.06 104 SER A O 1
ATOM 744 N N . SER A 1 105 ? -19.188 15.086 6.281 1 97.19 105 SER A N 1
ATOM 745 C CA . SER A 1 105 ? -19.5 16.297 5.539 1 97.19 105 SER A CA 1
ATOM 746 C C . SER A 1 105 ? -19.125 16.172 4.07 1 97.19 105 SER A C 1
ATOM 748 O O . SER A 1 105 ? -19.516 16.984 3.242 1 97.19 105 SER A O 1
ATOM 750 N N . VAL A 1 106 ? -18.344 15.172 3.748 1 98.56 106 VAL A N 1
ATOM 751 C CA . VAL A 1 106 ? -17.891 14.984 2.375 1 98.56 106 VAL A CA 1
ATOM 752 C C . VAL A 1 106 ? -18.188 13.555 1.926 1 98.56 106 VAL A C 1
ATOM 754 O O . VAL A 1 106 ? -18.531 12.695 2.746 1 98.56 106 VAL A O 1
ATOM 757 N N . LYS A 1 107 ? -18.172 13.359 0.625 1 98.31 107 LYS A N 1
ATOM 758 C CA . LYS A 1 107 ? -18.312 12.047 0.011 1 98.31 107 LYS A CA 1
ATOM 759 C C . LYS A 1 107 ? -16.969 11.484 -0.416 1 98.31 107 LYS A C 1
ATOM 761 O O . LYS A 1 107 ? -16.203 12.156 -1.11 1 98.31 107 LYS A O 1
ATOM 766 N N . VAL A 1 108 ? -16.734 10.273 0.048 1 98.5 108 VAL A N 1
ATOM 767 C CA . VAL A 1 108 ? -15.492 9.594 -0.306 1 98.5 108 VAL A CA 1
ATOM 768 C C . VAL A 1 108 ? -15.68 8.812 -1.605 1 98.5 108 VAL A C 1
ATOM 770 O O . VAL A 1 108 ? -16.641 8.055 -1.749 1 98.5 108 VAL A O 1
ATOM 773 N N . LEU A 1 109 ? -14.766 9.047 -2.559 1 98.19 109 LEU A N 1
ATOM 774 C CA . LEU A 1 109 ? -14.844 8.344 -3.834 1 98.19 109 LEU A CA 1
ATOM 775 C C . LEU A 1 109 ? -14.102 7.016 -3.768 1 98.19 109 LEU A C 1
ATOM 777 O O . LEU A 1 109 ? -13.078 6.902 -3.086 1 98.19 109 LEU A O 1
ATOM 781 N N . LYS A 1 110 ? -14.633 5.992 -4.453 1 97 110 LYS A N 1
ATOM 782 C CA . LYS A 1 110 ? -13.836 4.809 -4.766 1 97 110 LYS A CA 1
ATOM 783 C C . LYS A 1 110 ? -12.727 5.141 -5.766 1 97 110 LYS A C 1
ATOM 785 O O . LYS A 1 110 ? -12.875 6.055 -6.578 1 97 110 LYS A O 1
ATOM 790 N N . ILE A 1 111 ? -11.672 4.473 -5.68 1 96.44 111 ILE A N 1
ATOM 791 C CA . ILE A 1 111 ? -10.586 4.551 -6.66 1 96.44 111 ILE A CA 1
ATOM 792 C C . ILE A 1 111 ? -10.375 3.184 -7.301 1 96.44 111 ILE A C 1
ATOM 794 O O . ILE A 1 111 ? -10.109 2.199 -6.605 1 96.44 111 ILE A O 1
ATOM 798 N N . ASP A 1 112 ? -10.531 3.117 -8.586 1 90 112 ASP A N 1
ATOM 799 C CA . ASP A 1 112 ? -10.43 1.86 -9.32 1 90 112 ASP A CA 1
ATOM 800 C C . ASP A 1 112 ? -11.352 0.797 -8.727 1 90 112 ASP A C 1
ATOM 802 O O . ASP A 1 112 ? -10.938 -0.352 -8.547 1 90 112 ASP A O 1
ATOM 806 N N . GLY A 1 113 ? -12.422 1.271 -8.305 1 91.38 113 GLY A N 1
ATOM 807 C CA . GLY A 1 113 ? -13.461 0.387 -7.801 1 91.38 113 GLY A CA 1
ATOM 808 C C . GLY A 1 113 ? -13.258 -0.01 -6.352 1 91.38 113 GLY A C 1
ATOM 809 O O . GLY A 1 113 ? -14.023 -0.808 -5.805 1 91.38 113 GLY A O 1
ATOM 810 N N . LYS A 1 114 ? -12.281 0.497 -5.73 1 93.19 114 LYS A N 1
ATOM 811 C CA . LYS A 1 114 ? -11.953 0.092 -4.363 1 93.19 114 LYS A CA 1
ATOM 812 C C . LYS A 1 114 ? -12.273 1.207 -3.371 1 93.19 114 LYS A C 1
ATOM 814 O O . LYS A 1 114 ? -12.039 2.385 -3.658 1 93.19 114 LYS A O 1
ATOM 819 N N . ASN A 1 115 ? -12.734 0.708 -2.164 1 95 115 ASN A N 1
ATOM 820 C CA . ASN A 1 115 ? -13.07 1.659 -1.112 1 95 115 ASN A CA 1
ATOM 821 C C . ASN A 1 115 ? -11.844 2.066 -0.309 1 95 115 ASN A C 1
ATOM 823 O O . ASN A 1 115 ? -10.945 1.249 -0.08 1 95 115 ASN A O 1
ATOM 827 N N . ALA A 1 116 ? -11.844 3.352 0.065 1 95.88 116 ALA A N 1
ATOM 828 C CA . ALA A 1 116 ? -10.812 3.811 0.997 1 95.88 116 ALA A CA 1
ATOM 829 C C . ALA A 1 116 ? -11.141 3.387 2.426 1 95.88 116 ALA A C 1
ATOM 831 O O . ALA A 1 116 ? -11.719 4.16 3.193 1 95.88 116 ALA A O 1
ATOM 832 N N . THR A 1 117 ? -10.789 2.182 2.771 1 94.31 117 THR A N 1
ATOM 833 C CA . THR A 1 117 ? -11.039 1.635 4.102 1 94.31 117 THR A CA 1
ATOM 834 C C . THR A 1 117 ? -9.781 0.97 4.652 1 94.31 117 THR A C 1
ATOM 836 O O . THR A 1 117 ? -8.891 0.58 3.891 1 94.31 117 THR A O 1
ATOM 839 N N . VAL A 1 118 ? -9.781 0.897 5.953 1 92.94 118 VAL A N 1
ATOM 840 C CA . VAL A 1 118 ? -8.68 0.217 6.621 1 92.94 118 VAL A CA 1
ATOM 841 C C . VAL A 1 118 ? -8.555 -1.213 6.098 1 92.94 118 VAL A C 1
ATOM 843 O O . VAL A 1 118 ? -7.457 -1.686 5.809 1 92.94 118 VAL A O 1
ATOM 846 N N . LYS A 1 119 ? -9.664 -1.859 5.938 1 89.25 119 LYS A N 1
ATOM 847 C CA . LYS A 1 119 ? -9.688 -3.234 5.449 1 89.25 119 LYS A CA 1
ATOM 848 C C . LYS A 1 119 ? -9.055 -3.336 4.062 1 89.25 119 LYS A C 1
ATOM 850 O O . LYS A 1 119 ? -8.203 -4.195 3.828 1 89.25 119 LYS A O 1
ATOM 855 N N . ASP A 1 120 ? -9.422 -2.475 3.145 1 91.12 120 ASP A N 1
ATOM 856 C CA . ASP A 1 120 ? -8.953 -2.547 1.764 1 91.12 120 ASP A CA 1
ATOM 857 C C . ASP A 1 120 ? -7.488 -2.125 1.657 1 91.12 120 ASP A C 1
ATOM 859 O O . ASP A 1 120 ? -6.762 -2.598 0.781 1 91.12 120 ASP A O 1
ATOM 863 N N . ILE A 1 121 ? -7.043 -1.283 2.545 1 93 121 ILE A N 1
ATOM 864 C CA . ILE A 1 121 ? -5.633 -0.919 2.592 1 93 121 ILE A CA 1
ATOM 865 C C . ILE A 1 121 ? -4.809 -2.109 3.074 1 93 121 ILE A C 1
ATOM 867 O O . ILE A 1 121 ? -3.791 -2.457 2.467 1 93 121 ILE A O 1
ATOM 871 N N . LYS A 1 122 ? -5.246 -2.77 4.047 1 87.69 122 LYS A N 1
ATOM 872 C CA . LYS A 1 122 ? -4.531 -3.912 4.613 1 87.69 122 LYS A CA 1
ATOM 873 C C . LYS A 1 122 ? -4.453 -5.059 3.611 1 87.69 122 LYS A C 1
ATOM 875 O O . LYS A 1 122 ? -3.451 -5.773 3.555 1 87.69 122 LYS A O 1
ATOM 880 N N . SER A 1 123 ? -5.48 -5.16 2.881 1 85.62 123 SER A N 1
ATOM 881 C CA . SER A 1 123 ? -5.531 -6.258 1.922 1 85.62 123 SER A CA 1
ATOM 882 C C . SER A 1 123 ? -4.695 -5.953 0.685 1 85.62 123 SER A C 1
ATOM 884 O O . SER A 1 123 ? -4.484 -6.824 -0.162 1 85.62 123 SER A O 1
ATOM 886 N N . GLY A 1 124 ? -4.328 -4.695 0.588 1 86.62 124 GLY A N 1
ATOM 887 C CA . GLY A 1 124 ? -3.545 -4.309 -0.572 1 86.62 124 GLY A CA 1
ATOM 888 C C . GLY A 1 124 ? -4.395 -3.922 -1.767 1 86.62 124 GLY A C 1
ATOM 889 O O . GLY A 1 124 ? -3.867 -3.584 -2.828 1 86.62 124 GLY A O 1
ATOM 890 N N . SER A 1 125 ? -5.656 -3.998 -1.604 1 88 125 SER A N 1
ATOM 891 C CA . SER A 1 125 ? -6.555 -3.658 -2.703 1 88 125 SER A CA 1
ATOM 892 C C . SER A 1 125 ? -6.621 -2.15 -2.916 1 88 125 SER A C 1
ATOM 894 O O . SER A 1 125 ? -6.742 -1.684 -4.051 1 88 125 SER A O 1
ATOM 896 N N . TYR A 1 126 ? -6.586 -1.447 -1.846 1 93.38 126 TYR A N 1
ATOM 897 C CA . TYR A 1 126 ? -6.496 0.007 -1.901 1 93.38 126 TYR A CA 1
ATOM 898 C C . TYR A 1 126 ? -5.074 0.476 -1.63 1 93.38 126 TYR A C 1
ATOM 900 O O . TYR A 1 126 ? -4.59 0.392 -0.498 1 93.38 126 TYR A O 1
ATOM 908 N N . LYS A 1 127 ? -4.473 1.132 -2.586 1 89.75 127 LYS A N 1
ATOM 909 C CA . LYS A 1 127 ? -3.021 1.282 -2.564 1 89.75 127 LYS A CA 1
ATOM 910 C C . LYS A 1 127 ? -2.621 2.699 -2.164 1 89.75 127 LYS A C 1
ATOM 912 O O . LYS A 1 127 ? -1.434 3.02 -2.105 1 89.75 127 LYS A O 1
ATOM 917 N N . ILE A 1 128 ? -3.582 3.551 -1.904 1 94.94 128 ILE A N 1
ATOM 918 C CA . ILE A 1 128 ? -3.291 4.949 -1.618 1 94.94 128 ILE A CA 1
ATOM 919 C C . ILE A 1 128 ? -3.145 5.148 -0.111 1 94.94 128 ILE A C 1
ATOM 921 O O . ILE A 1 128 ? -4.062 5.641 0.548 1 94.94 128 ILE A O 1
ATOM 925 N N . SER A 1 129 ? -2.023 4.766 0.373 1 95.81 129 SER A N 1
ATOM 926 C CA . SER A 1 129 ? -1.729 4.852 1.8 1 95.81 129 SER A CA 1
ATOM 927 C C . SER A 1 129 ? -0.295 5.312 2.041 1 95.81 129 SER A C 1
ATOM 929 O O . SER A 1 129 ? 0.519 5.336 1.115 1 95.81 129 SER A O 1
ATOM 931 N N . ARG A 1 130 ? -0.053 5.742 3.262 1 95.25 130 ARG A N 1
ATOM 932 C CA . ARG A 1 130 ? 1.253 6.285 3.619 1 95.25 130 ARG A CA 1
ATOM 933 C C . ARG A 1 130 ? 1.516 6.141 5.113 1 95.25 130 ARG A C 1
ATOM 935 O O . ARG A 1 130 ? 0.578 6.012 5.906 1 95.25 130 ARG A O 1
ATOM 942 N N . PRO A 1 131 ? 2.832 6.195 5.449 1 96.25 131 PRO A N 1
ATOM 943 C CA . PRO A 1 131 ? 3.133 6.141 6.879 1 96.25 131 PRO A CA 1
ATOM 944 C C . PRO A 1 131 ? 2.945 7.488 7.574 1 96.25 131 PRO A C 1
ATOM 946 O O . PRO A 1 131 ? 3.232 8.539 6.988 1 96.25 131 PRO A O 1
ATOM 949 N N . PHE A 1 132 ? 2.492 7.398 8.797 1 98.19 132 PHE A N 1
ATOM 950 C CA . PHE A 1 132 ? 2.598 8.5 9.742 1 98.19 132 PHE A CA 1
ATOM 951 C C . PHE A 1 132 ? 3.867 8.383 10.578 1 98.19 132 PHE A C 1
ATOM 953 O O . PHE A 1 132 ? 4.133 7.328 11.156 1 98.19 132 PHE A O 1
ATOM 960 N N . ASN A 1 133 ? 4.637 9.508 10.586 1 98.12 133 ASN A N 1
ATOM 961 C CA . ASN A 1 133 ? 5.914 9.508 11.289 1 98.12 133 ASN A CA 1
ATOM 962 C C . ASN A 1 133 ? 5.945 10.547 12.406 1 98.12 133 ASN A C 1
ATOM 964 O O . ASN A 1 133 ? 5.344 11.617 12.273 1 98.12 133 ASN A O 1
ATOM 968 N N . ILE A 1 134 ? 6.637 10.188 13.398 1 98.75 134 ILE A N 1
ATOM 969 C CA . ILE A 1 134 ? 7.16 11.195 14.32 1 98.75 134 ILE A CA 1
ATOM 970 C C . ILE A 1 134 ? 8.664 11.336 14.125 1 98.75 134 ILE A C 1
ATOM 972 O O . ILE A 1 134 ? 9.359 10.359 13.852 1 98.75 134 ILE A O 1
ATOM 976 N N . VAL A 1 135 ? 9.086 12.57 14.219 1 98.62 135 VAL A N 1
ATOM 977 C CA . VAL A 1 135 ? 10.484 12.906 13.961 1 98.62 135 VAL A CA 1
ATOM 978 C C . VAL A 1 135 ? 11.117 13.477 15.227 1 98.62 135 VAL A C 1
ATOM 980 O O . VAL A 1 135 ? 10.547 14.367 15.867 1 98.62 135 VAL A O 1
ATOM 983 N N . THR A 1 136 ? 12.219 12.93 15.625 1 98.56 136 THR A N 1
ATOM 984 C CA . THR A 1 136 ? 12.945 13.406 16.797 1 98.56 136 THR A CA 1
ATOM 985 C C . THR A 1 136 ? 14.43 13.586 16.469 1 98.56 136 THR A C 1
ATOM 987 O O . THR A 1 136 ? 14.93 13.008 15.508 1 98.56 136 THR A O 1
ATOM 990 N N . LYS A 1 137 ? 15.094 14.383 17.25 1 96.5 137 LYS A N 1
ATOM 991 C CA . LYS A 1 137 ? 16.547 14.492 17.156 1 96.5 137 LYS A CA 1
ATOM 992 C C . LYS A 1 137 ? 17.234 13.258 17.734 1 96.5 137 LYS A C 1
ATOM 994 O O . LYS A 1 137 ? 16.969 12.883 18.891 1 96.5 137 LYS A O 1
ATOM 999 N N . GLU A 1 138 ? 18.016 12.719 16.969 1 92.62 138 GLU A N 1
ATOM 1000 C CA . GLU A 1 138 ? 18.656 11.469 17.359 1 92.62 138 GLU A CA 1
ATOM 1001 C C . GLU A 1 138 ? 19.562 11.68 18.562 1 92.62 138 GLU A C 1
ATOM 1003 O O . GLU A 1 138 ? 20.469 12.523 18.531 1 92.62 138 GLU A O 1
ATOM 1008 N N . GLY A 1 139 ? 19.359 10.906 19.547 1 90.69 139 GLY A N 1
ATOM 1009 C CA . GLY A 1 139 ? 20.234 10.891 20.703 1 90.69 139 GLY A CA 1
ATOM 1010 C C . GLY A 1 139 ? 20.031 12.07 21.641 1 90.69 139 GLY A C 1
ATOM 1011 O O . GLY A 1 139 ? 20.75 12.227 22.625 1 90.69 139 GLY A O 1
ATOM 1012 N N . LYS A 1 140 ? 19.109 12.938 21.422 1 90.31 140 LYS A N 1
ATOM 1013 C CA . LYS A 1 140 ? 18.938 14.141 22.234 1 90.31 140 LYS A CA 1
ATOM 1014 C C . LYS A 1 140 ? 17.516 14.203 22.812 1 90.31 140 LYS A C 1
ATOM 1016 O O . LYS A 1 140 ? 17.062 15.266 23.234 1 90.31 140 LYS A O 1
ATOM 1021 N N . GLU A 1 141 ? 16.859 13.133 22.828 1 93.69 141 GLU A N 1
ATOM 1022 C CA . GLU A 1 141 ? 15.484 13.117 23.312 1 93.69 141 GLU A CA 1
ATOM 1023 C C . GLU A 1 141 ? 15.43 13.219 24.828 1 93.69 141 GLU A C 1
ATOM 1025 O O . GLU A 1 141 ? 16.203 12.555 25.531 1 93.69 141 GLU A O 1
ATOM 1030 N N . LYS A 1 142 ? 14.562 14.133 25.281 1 95.81 142 LYS A N 1
ATOM 1031 C CA . LYS A 1 142 ? 14.273 14.18 26.703 1 95.81 142 LYS A CA 1
ATOM 1032 C C . LYS A 1 142 ? 13.656 12.875 27.188 1 95.81 142 LYS A C 1
ATOM 1034 O O . LYS A 1 142 ? 13.055 12.133 26.406 1 95.81 142 LYS A O 1
ATOM 1039 N N . GLU A 1 143 ? 13.805 12.57 28.438 1 96.62 143 GLU A N 1
ATOM 1040 C CA . GLU A 1 143 ? 13.258 11.344 29.016 1 96.62 143 GLU A CA 1
ATOM 1041 C C . GLU A 1 143 ? 11.742 11.297 28.875 1 96.62 143 GLU A C 1
ATOM 1043 O O . GLU A 1 143 ? 11.172 10.25 28.562 1 96.62 143 GLU A O 1
ATOM 1048 N N . ALA A 1 144 ? 11.125 12.438 29.109 1 97.56 144 ALA A N 1
ATOM 1049 C CA . ALA A 1 144 ? 9.68 12.5 28.969 1 97.56 144 ALA A CA 1
ATOM 1050 C C . ALA A 1 144 ? 9.266 12.219 27.516 1 97.56 144 ALA A C 1
ATOM 1052 O O . ALA A 1 144 ? 8.227 11.594 27.281 1 97.56 144 ALA A O 1
ATOM 1053 N N . THR A 1 145 ? 10.016 12.734 26.594 1 98.25 145 THR A N 1
ATOM 1054 C CA . THR A 1 145 ? 9.758 12.5 25.188 1 98.25 145 THR A CA 1
ATOM 1055 C C . THR A 1 145 ? 9.875 11.008 24.844 1 98.25 145 THR A C 1
ATOM 1057 O O . THR A 1 145 ? 9.016 10.445 24.172 1 98.25 145 THR A O 1
ATOM 1060 N N . LYS A 1 146 ? 10.914 10.375 25.328 1 97.62 146 LYS A N 1
ATOM 1061 C CA . LYS A 1 146 ? 11.109 8.945 25.125 1 97.62 146 LYS A CA 1
ATOM 1062 C C . LYS A 1 146 ? 9.945 8.141 25.688 1 97.62 146 LYS A C 1
ATOM 1064 O O . LYS A 1 146 ? 9.484 7.18 25.078 1 97.62 146 LYS A O 1
ATOM 1069 N N . ASP A 1 147 ? 9.57 8.547 26.828 1 98 147 ASP A N 1
ATOM 1070 C CA . ASP A 1 147 ? 8.477 7.844 27.484 1 98 147 ASP A CA 1
ATOM 1071 C C . ASP A 1 147 ? 7.184 7.953 26.688 1 98 147 ASP A C 1
ATOM 1073 O O . ASP A 1 147 ? 6.441 6.977 26.547 1 98 147 ASP A O 1
ATOM 1077 N N . PHE A 1 148 ? 6.883 9.148 26.219 1 98.44 148 PHE A N 1
ATOM 1078 C CA . PHE A 1 148 ? 5.688 9.359 25.422 1 98.44 148 PHE A CA 1
ATOM 1079 C C . PHE A 1 148 ? 5.754 8.539 24.125 1 98.44 148 PHE A C 1
ATOM 1081 O O . PHE A 1 148 ? 4.754 7.949 23.719 1 98.44 148 PHE A O 1
ATOM 1088 N N . ILE A 1 149 ? 6.926 8.477 23.531 1 98.25 149 ILE A N 1
ATOM 1089 C CA . ILE A 1 149 ? 7.121 7.684 22.328 1 98.25 149 ILE A CA 1
ATOM 1090 C C . ILE A 1 149 ? 6.887 6.207 22.625 1 98.25 149 ILE A C 1
ATOM 1092 O O . ILE A 1 149 ? 6.23 5.504 21.859 1 98.25 149 ILE A O 1
ATOM 1096 N N . ASP A 1 150 ? 7.438 5.754 23.734 1 97.69 150 ASP A N 1
ATOM 1097 C CA . ASP A 1 150 ? 7.195 4.379 24.156 1 97.69 150 ASP A CA 1
ATOM 1098 C C . ASP A 1 150 ? 5.703 4.09 24.266 1 97.69 150 ASP A C 1
ATOM 1100 O O . ASP A 1 150 ? 5.246 3.002 23.906 1 97.69 150 ASP A O 1
ATOM 1104 N N . TYR A 1 151 ? 4.988 5.039 24.75 1 98.25 151 TYR A N 1
ATOM 1105 C CA . TYR A 1 151 ? 3.545 4.859 24.875 1 98.25 151 TYR A CA 1
ATOM 1106 C C . TYR A 1 151 ? 2.885 4.789 23.5 1 98.25 151 TYR A C 1
ATOM 1108 O O . TYR A 1 151 ? 2.029 3.934 23.25 1 98.25 151 TYR A O 1
ATOM 1116 N N . ILE A 1 152 ? 3.24 5.723 22.625 1 98.56 152 ILE A N 1
ATOM 1117 C CA . ILE A 1 152 ? 2.691 5.727 21.266 1 98.56 152 ILE A CA 1
ATOM 1118 C C . ILE A 1 152 ? 2.846 4.34 20.641 1 98.56 152 ILE A C 1
ATOM 1120 O O . ILE A 1 152 ? 1.913 3.826 20.016 1 98.56 152 ILE A O 1
ATOM 1124 N N . LEU A 1 153 ? 3.979 3.709 20.859 1 97.75 153 LEU A N 1
ATOM 1125 C CA . LEU A 1 153 ? 4.355 2.467 20.188 1 97.75 153 LEU A CA 1
ATOM 1126 C C . LEU A 1 153 ? 3.852 1.257 20.969 1 97.75 153 LEU A C 1
ATOM 1128 O O . LEU A 1 153 ? 3.955 0.122 20.484 1 97.75 153 LEU A O 1
ATOM 1132 N N . SER A 1 154 ? 3.307 1.445 22.125 1 98 154 SER A N 1
ATOM 1133 C CA . SER A 1 154 ? 2.875 0.372 23.016 1 98 154 SER A CA 1
ATOM 1134 C C . SER A 1 154 ? 1.542 -0.217 22.562 1 98 154 SER A C 1
ATOM 1136 O O . SER A 1 154 ? 0.897 0.315 21.656 1 98 154 SER A O 1
ATOM 1138 N N . LYS A 1 155 ? 1.133 -1.31 23.25 1 97.19 155 LYS A N 1
ATOM 1139 C CA . LYS A 1 155 ? -0.153 -1.947 22.984 1 97.19 155 LYS A CA 1
ATOM 1140 C C . LYS A 1 155 ? -1.305 -0.963 23.188 1 97.19 155 LYS A C 1
ATOM 1142 O O . LYS A 1 155 ? -2.215 -0.896 22.359 1 97.19 155 LYS A O 1
ATOM 1147 N N . ASP A 1 156 ? -1.23 -0.181 24.234 1 97.62 156 ASP A N 1
ATOM 1148 C CA . ASP A 1 156 ? -2.281 0.79 24.531 1 97.62 156 ASP A CA 1
ATOM 1149 C C . ASP A 1 156 ? -2.311 1.898 23.484 1 97.62 156 ASP A C 1
ATOM 1151 O O . ASP A 1 156 ? -3.383 2.287 23.016 1 97.62 156 ASP A O 1
ATOM 1155 N N . GLY A 1 157 ? -1.147 2.416 23.188 1 98.38 157 GLY A N 1
ATOM 1156 C CA . GLY A 1 157 ? -1.077 3.447 22.172 1 98.38 157 GLY A CA 1
ATOM 1157 C C . GLY A 1 157 ? -1.58 2.98 20.812 1 98.38 157 GLY A C 1
ATOM 1158 O O . GLY A 1 157 ? -2.334 3.691 20.141 1 98.38 157 GLY A O 1
ATOM 1159 N N . GLN A 1 158 ? -1.218 1.812 20.453 1 97.69 158 GLN A N 1
ATOM 1160 C CA . GLN A 1 158 ? -1.597 1.274 19.156 1 97.69 158 GLN A CA 1
ATOM 1161 C C . GLN A 1 158 ? -3.076 0.897 19.125 1 97.69 158 GLN A C 1
ATOM 1163 O O . GLN A 1 158 ? -3.711 0.941 18.062 1 97.69 158 GLN A O 1
ATOM 1168 N N . ALA A 1 159 ? -3.646 0.564 20.203 1 97.06 159 ALA A N 1
ATOM 1169 C CA . ALA A 1 159 ? -5.094 0.371 20.281 1 97.06 159 ALA A CA 1
ATOM 1170 C C . ALA A 1 159 ? -5.836 1.667 19.969 1 97.06 159 ALA A C 1
ATOM 1172 O O . ALA A 1 159 ? -6.895 1.646 19.344 1 97.06 159 ALA A O 1
ATOM 1173 N N . VAL A 1 160 ? -5.293 2.775 20.469 1 97.75 160 VAL A N 1
ATOM 1174 C CA . VAL A 1 160 ? -5.867 4.078 20.156 1 97.75 160 VAL A CA 1
ATOM 1175 C C . VAL A 1 160 ? -5.801 4.32 18.656 1 97.75 160 VAL A C 1
ATOM 1177 O O . VAL A 1 160 ? -6.77 4.781 18.047 1 97.75 160 VAL A O 1
ATOM 1180 N N . VAL A 1 161 ? -4.664 4.035 18.047 1 97.5 161 VAL A N 1
ATOM 1181 C CA . VAL A 1 161 ? -4.461 4.18 16.609 1 97.5 161 VAL A CA 1
ATOM 1182 C C . VAL A 1 161 ? -5.531 3.398 15.852 1 97.5 161 VAL A C 1
ATOM 1184 O O . VAL A 1 161 ? -6.215 3.947 14.984 1 97.5 161 VAL A O 1
ATOM 1187 N N . GLU A 1 162 ? -5.703 2.197 16.234 1 94.94 162 GLU A N 1
ATOM 1188 C CA . GLU A 1 162 ? -6.66 1.317 15.57 1 94.94 162 GLU A CA 1
ATOM 1189 C C . GLU A 1 162 ? -8.086 1.821 15.75 1 94.94 162 GLU A C 1
ATOM 1191 O O . GLU A 1 162 ? -8.859 1.873 14.781 1 94.94 162 GLU A O 1
ATOM 1196 N N . LYS A 1 163 ? -8.422 2.15 16.891 1 95.44 163 LYS A N 1
ATOM 1197 C CA . LYS A 1 163 ? -9.773 2.59 17.219 1 95.44 163 LYS A CA 1
ATOM 1198 C C . LYS A 1 163 ? -10.156 3.842 16.438 1 95.44 163 LYS A C 1
ATOM 1200 O O . LYS A 1 163 ? -11.336 4.09 16.188 1 95.44 163 LYS A O 1
ATOM 1205 N N . ASN A 1 164 ? -9.164 4.539 16.016 1 95.56 164 ASN A N 1
ATOM 1206 C CA . ASN A 1 164 ? -9.445 5.816 15.375 1 95.56 164 ASN A CA 1
ATOM 1207 C C . ASN A 1 164 ? -9.273 5.727 13.859 1 95.56 164 ASN A C 1
ATOM 1209 O O . ASN A 1 164 ? -9.117 6.75 13.188 1 95.56 164 ASN A O 1
ATOM 1213 N N . GLY A 1 165 ? -9.195 4.559 13.328 1 93.12 165 GLY A N 1
ATOM 1214 C CA . GLY A 1 165 ? -9.367 4.367 11.898 1 93.12 165 GLY A CA 1
ATOM 1215 C C . GLY A 1 165 ? -8.055 4.316 11.141 1 93.12 165 GLY A C 1
ATOM 1216 O O . GLY A 1 165 ? -8.023 4.488 9.922 1 93.12 165 GLY A O 1
ATOM 1217 N N . TYR A 1 166 ? -6.996 4.141 11.859 1 95.94 166 TYR A N 1
ATOM 1218 C CA . TYR A 1 166 ? -5.68 3.977 11.25 1 95.94 166 TYR A CA 1
ATOM 1219 C C . TYR A 1 166 ? -5.211 2.531 11.352 1 95.94 166 TYR A C 1
ATOM 1221 O O . TYR A 1 166 ? -5.832 1.716 12.031 1 95.94 166 TYR A O 1
ATOM 1229 N N . ILE A 1 167 ? -4.227 2.188 10.594 1 93.5 167 ILE A N 1
ATOM 1230 C CA . ILE A 1 167 ? -3.625 0.863 10.68 1 93.5 167 ILE A CA 1
ATOM 1231 C C . ILE A 1 167 ? -2.49 0.877 11.703 1 93.5 167 ILE A C 1
ATOM 1233 O O . ILE A 1 167 ? -1.492 1.58 11.523 1 93.5 167 ILE A O 1
ATOM 1237 N N . PRO A 1 168 ? -2.633 0.1 12.734 1 94.25 168 PRO A N 1
ATOM 1238 C CA . PRO A 1 168 ? -1.622 0.101 13.797 1 94.25 168 PRO A CA 1
ATOM 1239 C C . PRO A 1 168 ? -0.385 -0.717 13.438 1 94.25 168 PRO A C 1
ATOM 1241 O O . PRO A 1 168 ? -0.408 -1.479 12.461 1 94.25 168 PRO A O 1
ATOM 1244 N N . LEU A 1 169 ? 0.661 -0.467 14.203 1 91 169 LEU A N 1
ATOM 1245 C CA . LEU A 1 169 ? 1.845 -1.315 14.125 1 91 169 LEU A CA 1
ATOM 1246 C C . LEU A 1 169 ? 1.58 -2.676 14.766 1 91 169 LEU A C 1
ATOM 1248 O O . LEU A 1 169 ? 0.722 -2.799 15.641 1 91 169 LEU A O 1
ATOM 1252 N N . ASP A 1 170 ? 2.41 -3.672 14.305 1 82.38 170 ASP A N 1
ATOM 1253 C CA . ASP A 1 170 ? 2.297 -5.004 14.891 1 82.38 170 ASP A CA 1
ATOM 1254 C C . ASP A 1 170 ? 3.248 -5.172 16.078 1 82.38 170 ASP A C 1
ATOM 1256 O O . ASP A 1 170 ? 4.18 -4.383 16.25 1 82.38 170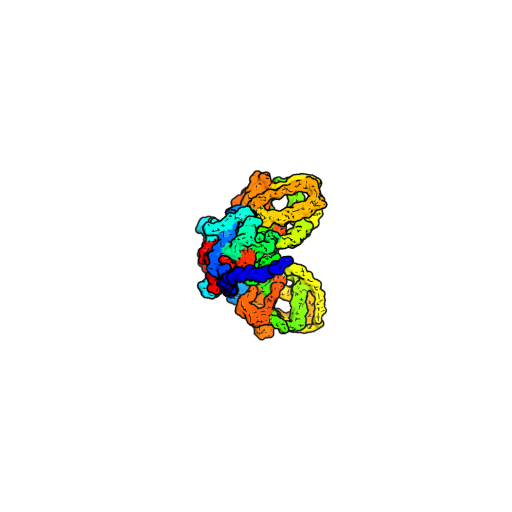 ASP A O 1
ATOM 1260 N N . ASN A 1 171 ? 2.994 -6.168 16.891 1 82.5 171 ASN A N 1
ATOM 1261 C CA . ASN A 1 171 ? 3.871 -6.656 17.953 1 82.5 171 ASN A CA 1
ATOM 1262 C C . ASN A 1 171 ? 4.23 -5.547 18.938 1 82.5 171 ASN A C 1
ATOM 1264 O O . ASN A 1 171 ? 5.383 -5.43 19.359 1 82.5 171 ASN A O 1
ATOM 1268 N N . ALA A 1 172 ? 3.246 -4.703 19.156 1 89.5 172 ALA A N 1
ATOM 1269 C CA . ALA A 1 172 ? 3.434 -3.678 20.188 1 89.5 172 ALA A CA 1
ATOM 1270 C C . ALA A 1 172 ? 3.564 -4.305 21.562 1 89.5 172 ALA A C 1
ATOM 1272 O O . ALA A 1 172 ? 2.883 -5.281 21.875 1 89.5 172 ALA A O 1
ATOM 1273 N N . LYS A 1 173 ? 4.48 -3.764 22.344 1 93.44 173 LYS A N 1
ATOM 1274 C CA . LYS A 1 173 ? 4.723 -4.27 23.688 1 93.44 173 LYS A CA 1
ATOM 1275 C C . LYS A 1 173 ? 3.928 -3.48 24.734 1 93.44 173 LYS A C 1
ATOM 1277 O O . LYS A 1 173 ? 3.395 -2.412 24.422 1 93.44 173 LYS A O 1
ATOM 1282 N N . ALA A 1 174 ? 3.889 -4.051 25.891 1 95.88 174 ALA A N 1
ATOM 1283 C CA . ALA A 1 174 ? 3.197 -3.363 26.984 1 95.88 174 ALA A CA 1
ATOM 1284 C C . ALA A 1 174 ? 3.947 -2.102 27.406 1 95.88 174 ALA A C 1
ATOM 1286 O O . ALA A 1 174 ? 5.18 -2.066 27.375 1 95.88 174 ALA A O 1
ATOM 1287 N N . TYR A 1 175 ? 3.184 -1.134 27.875 1 96.44 175 TYR A N 1
ATOM 1288 C CA . TYR A 1 175 ? 3.746 0.139 28.312 1 96.44 175 TYR A CA 1
ATOM 1289 C C . TYR A 1 175 ? 4.07 0.109 29.812 1 96.44 175 TYR A C 1
ATOM 1291 O O . TYR A 1 175 ? 3.281 -0.4 30.609 1 96.44 175 TYR A O 1
ATOM 1299 N N . GLN A 1 176 ? 5.258 0.593 30.094 1 94.56 176 GLN A N 1
ATOM 1300 C CA . GLN A 1 176 ? 5.664 0.867 31.469 1 94.56 176 GLN A CA 1
ATOM 1301 C C . GLN A 1 176 ? 6.25 2.27 31.594 1 94.56 176 GLN A C 1
ATOM 1303 O O . GLN A 1 176 ? 7.219 2.609 30.922 1 94.56 176 GLN A O 1
ATOM 1308 N N . ALA A 1 177 ? 5.602 3.029 32.531 1 93.88 177 ALA A N 1
ATOM 1309 C CA . ALA A 1 177 ? 6.074 4.398 32.719 1 93.88 177 ALA A CA 1
ATOM 1310 C C . ALA A 1 177 ? 7.512 4.414 33.25 1 93.88 177 ALA A C 1
ATOM 1312 O O . ALA A 1 177 ? 7.875 3.621 34.125 1 93.88 177 ALA A O 1
ATOM 1313 N N . LYS A 1 178 ? 8.234 5.297 32.656 1 93.5 178 LYS A N 1
ATOM 1314 C CA . LYS A 1 178 ? 9.633 5.406 33.062 1 93.5 178 LYS A CA 1
ATOM 1315 C C . LYS A 1 178 ? 9.914 6.773 33.688 1 93.5 178 LYS A C 1
ATOM 1317 O O . LYS A 1 178 ? 11.008 7.008 34.219 1 93.5 178 LYS A O 1
ATOM 1322 N N . VAL A 1 179 ? 8.992 7.699 33.562 1 94.38 179 VAL A N 1
ATOM 1323 C CA . VAL A 1 179 ? 9.109 9.039 34.125 1 94.38 179 VAL A CA 1
ATOM 1324 C C . VAL A 1 179 ? 7.836 9.375 34.906 1 94.38 179 VAL A C 1
ATOM 1326 O O . VAL A 1 179 ? 6.789 8.758 34.688 1 94.38 179 VAL A O 1
ATOM 1329 N N . SER A 1 180 ? 8.016 10.32 35.781 1 90.62 180 SER A N 1
ATOM 1330 C CA . SER A 1 180 ? 6.855 10.688 36.594 1 90.62 180 SER A CA 1
ATOM 1331 C C . SER A 1 180 ? 6.383 12.102 36.281 1 90.62 180 SER A C 1
ATOM 1333 O O . SER A 1 180 ? 5.301 12.516 36.719 1 90.62 180 SER A O 1
ATOM 1335 N N . SER A 1 181 ? 7.172 12.852 35.594 1 94.06 181 SER A N 1
ATOM 1336 C CA . SER A 1 181 ? 6.801 14.203 35.188 1 94.06 181 SER A CA 1
ATOM 1337 C C . SER A 1 181 ? 7.637 14.688 34 1 94.06 181 SER A C 1
ATOM 1339 O O . SER A 1 181 ? 8.609 14.031 33.625 1 94.06 181 SER A O 1
ATOM 1341 N N . GLY A 1 182 ? 7.207 15.758 33.312 1 96.25 182 GLY A N 1
ATOM 1342 C CA . GLY A 1 182 ? 7.941 16.344 32.219 1 96.25 182 GLY A CA 1
ATOM 1343 C C . GLY A 1 182 ? 7.047 17.062 31.219 1 96.25 182 GLY A C 1
ATOM 1344 O O . GLY A 1 182 ? 5.859 17.266 31.484 1 96.25 182 GLY A O 1
ATOM 1345 N N . LYS A 1 183 ? 7.734 17.625 30.234 1 97.44 183 LYS A N 1
ATOM 1346 C CA . LYS A 1 183 ? 7.023 18.344 29.188 1 97.44 183 LYS A CA 1
ATOM 1347 C C . LYS A 1 183 ? 7.461 17.859 27.812 1 97.44 183 LYS A C 1
ATOM 1349 O O . LYS A 1 183 ? 8.648 17.625 27.578 1 97.44 183 LYS A O 1
ATOM 1354 N N . VAL A 1 184 ? 6.488 17.609 26.984 1 98.5 184 VAL A N 1
ATOM 1355 C CA . VAL A 1 184 ? 6.742 17.188 25.594 1 98.5 184 VAL A CA 1
ATOM 1356 C C . VAL A 1 184 ? 6.023 18.141 24.641 1 98.5 184 VAL A C 1
ATOM 1358 O O . VAL A 1 184 ? 4.801 18.281 24.703 1 98.5 184 VAL A O 1
ATOM 1361 N N . VAL A 1 185 ? 6.75 18.828 23.797 1 98.69 185 VAL A N 1
ATOM 1362 C CA . VAL A 1 185 ? 6.191 19.719 22.766 1 98.69 185 VAL A CA 1
ATOM 1363 C C . VAL A 1 185 ? 6.195 19.016 21.422 1 98.69 185 VAL A C 1
ATOM 1365 O O . VAL A 1 185 ? 7.25 18.594 20.938 1 98.69 185 VAL A O 1
ATOM 1368 N N . ILE A 1 186 ? 5.008 18.859 20.906 1 98.88 186 ILE A N 1
ATOM 1369 C CA . ILE A 1 186 ? 4.82 18.203 19.609 1 98.88 186 ILE A CA 1
ATOM 1370 C C . ILE A 1 186 ? 4.312 19.203 18.578 1 98.88 186 ILE A C 1
ATOM 1372 O O . ILE A 1 186 ? 3.455 20.047 18.891 1 98.88 186 ILE A O 1
ATOM 1376 N N . ALA A 1 187 ? 4.828 19.156 17.312 1 98.81 187 ALA A N 1
ATOM 1377 C CA . ALA A 1 187 ? 4.383 20.094 16.281 1 98.81 187 ALA A CA 1
ATOM 1378 C C . ALA A 1 187 ? 4.316 19.406 14.914 1 98.81 187 ALA A C 1
ATOM 1380 O O . ALA A 1 187 ? 5.02 18.422 14.672 1 98.81 187 ALA A O 1
ATOM 1381 N N . GLY A 1 188 ? 3.367 19.938 14.07 1 98.62 188 GLY A N 1
ATOM 1382 C CA . GLY A 1 188 ? 3.523 19.516 12.688 1 98.62 188 GLY A CA 1
ATOM 1383 C C . GLY A 1 188 ? 2.215 19.125 12.031 1 98.62 188 GLY A C 1
ATOM 1384 O O . GLY A 1 188 ? 1.224 19.844 12.125 1 98.62 188 GLY A O 1
ATOM 1385 N N . SER A 1 189 ? 2.139 18.047 11.367 1 98.62 189 SER A N 1
ATOM 1386 C CA . SER A 1 189 ? 1.16 17.578 10.391 1 98.62 189 SER A CA 1
ATOM 1387 C C . SER A 1 189 ? -0.26 17.688 10.945 1 98.62 189 SER A C 1
ATOM 1389 O O . SER A 1 189 ? -0.587 17.047 11.945 1 98.62 189 SER A O 1
ATOM 1391 N N . SER A 1 190 ? -1.08 18.375 10.227 1 98.38 190 SER A N 1
ATOM 1392 C CA . SER A 1 190 ? -2.496 18.438 10.57 1 98.38 190 SER A CA 1
ATOM 1393 C C . SER A 1 190 ? -3.178 17.094 10.336 1 98.38 190 SER A C 1
ATOM 1395 O O . SER A 1 190 ? -4.242 16.828 10.898 1 98.38 190 SER A O 1
ATOM 1397 N N . SER A 1 191 ? -2.684 16.203 9.5 1 98 191 SER A N 1
ATOM 1398 C CA . SER A 1 191 ? -3.234 14.875 9.273 1 98 191 SER A CA 1
ATOM 1399 C C . SER A 1 191 ? -2.957 13.953 10.453 1 98 191 SER A C 1
ATOM 1401 O O . SER A 1 191 ? -3.754 13.062 10.758 1 98 191 SER A O 1
ATOM 1403 N N . VAL A 1 192 ? -1.85 14.195 11.141 1 98.62 192 VAL A N 1
ATOM 1404 C CA . VAL A 1 192 ? -1.445 13.336 12.25 1 98.62 192 VAL A CA 1
ATOM 1405 C C . VAL A 1 192 ? -2.082 13.828 13.547 1 98.62 192 VAL A C 1
ATOM 1407 O O . VAL A 1 192 ? -2.285 13.047 14.477 1 98.62 192 VAL A O 1
ATOM 1410 N N . THR A 1 193 ? -2.4 15.086 13.578 1 98.56 193 THR A N 1
ATOM 1411 C CA . THR A 1 193 ? -2.838 15.75 14.805 1 98.56 193 THR A CA 1
ATOM 1412 C C . THR A 1 193 ? -4.027 15.023 15.422 1 98.56 193 THR A C 1
ATOM 1414 O O . THR A 1 193 ? -4.047 14.766 16.625 1 98.56 193 THR A O 1
ATOM 1417 N N . PRO A 1 194 ? -5.051 14.57 14.617 1 97.81 194 PRO A N 1
ATOM 1418 C CA . PRO A 1 194 ? -6.211 13.945 15.25 1 97.81 194 PRO A CA 1
ATOM 1419 C C . PRO A 1 194 ? -5.844 12.695 16.047 1 97.81 194 PRO A C 1
ATOM 1421 O O . PRO A 1 194 ? -6.293 12.531 17.188 1 97.81 194 PRO A O 1
ATOM 1424 N N . VAL A 1 195 ? -5.051 11.844 15.508 1 98.31 195 VAL A N 1
ATOM 1425 C CA . VAL A 1 195 ? -4.695 10.625 16.234 1 98.31 195 VAL A CA 1
ATOM 1426 C C . VAL A 1 195 ? -3.744 10.961 17.375 1 98.31 195 VAL A C 1
ATOM 1428 O O . VAL A 1 195 ? -3.799 10.344 18.438 1 98.31 195 VAL A O 1
ATOM 1431 N N . MET A 1 196 ? -2.871 11.969 17.219 1 98.75 196 MET A N 1
ATOM 1432 C CA . MET A 1 196 ? -1.934 12.359 18.266 1 98.75 196 MET A CA 1
ATOM 1433 C C . MET A 1 196 ? -2.674 12.906 19.469 1 98.75 196 MET A C 1
ATOM 1435 O O . MET A 1 196 ? -2.291 12.641 20.609 1 98.75 196 MET A O 1
ATOM 1439 N N . GLU A 1 197 ? -3.705 13.68 19.234 1 98.5 197 GLU A N 1
ATOM 1440 C CA . GLU A 1 197 ? -4.523 14.195 20.328 1 98.5 197 GLU A CA 1
ATOM 1441 C C . GLU A 1 197 ? -5.16 13.055 21.125 1 98.5 197 GLU A C 1
ATOM 1443 O O . GLU A 1 197 ? -5.223 13.102 22.344 1 98.5 197 GLU A O 1
ATOM 1448 N N . LYS A 1 198 ? -5.641 12.023 20.422 1 98.5 198 LYS A N 1
ATOM 1449 C CA . LYS A 1 198 ? -6.25 10.875 21.094 1 98.5 198 LYS A CA 1
ATOM 1450 C C . LYS A 1 198 ? -5.215 10.094 21.906 1 98.5 198 LYS A C 1
ATOM 1452 O O . LYS A 1 198 ? -5.516 9.609 23 1 98.5 198 LYS A O 1
ATOM 1457 N N . ILE A 1 199 ? -4.059 9.977 21.375 1 98.69 199 ILE A N 1
ATOM 1458 C CA . ILE A 1 199 ? -2.98 9.297 22.078 1 98.69 199 ILE A CA 1
ATOM 1459 C C . ILE A 1 199 ? -2.598 10.086 23.328 1 98.69 199 ILE A C 1
ATOM 1461 O O . ILE A 1 199 ? -2.396 9.516 24.406 1 98.69 199 ILE A O 1
ATOM 1465 N N . LYS A 1 200 ? -2.49 11.422 23.156 1 98.56 200 LYS A N 1
ATOM 1466 C CA . LYS A 1 200 ? -2.213 12.297 24.297 1 98.56 200 LYS A CA 1
ATOM 1467 C C . LYS A 1 200 ? -3.23 12.086 25.422 1 98.56 200 LYS A C 1
ATOM 1469 O O . LYS A 1 200 ? -2.861 11.984 26.594 1 98.56 200 LYS A O 1
ATOM 1474 N N . GLU A 1 201 ? -4.473 12.031 25.062 1 98.31 201 GLU A N 1
ATOM 1475 C CA . GLU A 1 201 ? -5.539 11.828 26.047 1 98.31 201 GLU A CA 1
ATOM 1476 C C . GLU A 1 201 ? -5.375 10.5 26.781 1 98.31 201 GLU A C 1
ATOM 1478 O O . GLU A 1 201 ? -5.52 10.438 28 1 98.31 201 GLU A O 1
ATOM 1483 N N . ALA A 1 202 ? -5.074 9.445 26.047 1 98.25 202 ALA A N 1
ATOM 1484 C CA . ALA A 1 202 ? -4.898 8.125 26.641 1 98.25 202 ALA A CA 1
ATOM 1485 C C . ALA A 1 202 ? -3.664 8.086 27.5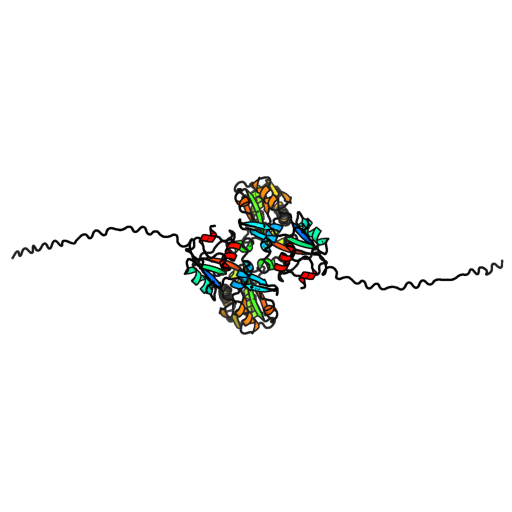31 1 98.25 202 ALA A C 1
ATOM 1487 O O . ALA A 1 202 ? -3.689 7.477 28.609 1 98.25 202 ALA A O 1
ATOM 1488 N N . TYR A 1 203 ? -2.637 8.703 27.109 1 98.19 203 TYR A N 1
ATOM 1489 C CA . TYR A 1 203 ? -1.39 8.758 27.859 1 98.19 203 TYR A CA 1
ATOM 1490 C C . TYR A 1 203 ? -1.587 9.484 29.188 1 98.19 203 TYR A C 1
ATOM 1492 O O . TYR A 1 203 ? -1.042 9.07 30.219 1 98.19 203 TYR A O 1
ATOM 1500 N N . HIS A 1 204 ? -2.322 10.547 29.156 1 97.12 204 HIS A N 1
ATOM 1501 C CA . HIS A 1 204 ? -2.559 11.359 30.359 1 97.12 204 HIS A CA 1
ATOM 1502 C C . HIS A 1 204 ? -3.223 10.539 31.453 1 97.12 204 HIS A C 1
ATOM 1504 O O . HIS A 1 204 ? -3.074 10.852 32.625 1 97.12 204 HIS A O 1
ATOM 1510 N N . LYS A 1 205 ? -3.93 9.5 31.109 1 96.19 205 LYS A N 1
ATOM 1511 C CA . LYS A 1 205 ? -4.609 8.656 32.094 1 96.19 205 LYS A CA 1
ATOM 1512 C C . LYS A 1 205 ? -3.611 7.824 32.875 1 96.19 205 LYS A C 1
ATOM 1514 O O . LYS A 1 205 ? -3.887 7.438 34.031 1 96.19 205 LYS A O 1
ATOM 1519 N N . VAL A 1 206 ? -2.473 7.547 32.344 1 95.69 206 VAL A N 1
ATOM 1520 C CA . VAL A 1 206 ? -1.526 6.66 33 1 95.69 206 VAL A CA 1
ATOM 1521 C C . VAL A 1 206 ? -0.303 7.453 33.438 1 95.69 206 VAL A C 1
ATOM 1523 O O . VAL A 1 206 ? 0.491 6.969 34.25 1 95.69 206 VAL A O 1
ATOM 1526 N N . ASN A 1 207 ? -0.144 8.625 32.906 1 94.5 207 ASN A N 1
ATOM 1527 C CA . ASN A 1 207 ? 0.933 9.523 33.312 1 94.5 207 ASN A CA 1
ATOM 1528 C C . ASN A 1 207 ? 0.486 10.984 33.25 1 94.5 207 ASN A C 1
ATOM 1530 O O . ASN A 1 207 ? 0.938 11.75 32.406 1 94.5 207 ASN A O 1
ATOM 1534 N N . ALA A 1 208 ? -0.138 11.469 34.281 1 93.5 208 ALA A N 1
ATOM 1535 C CA . ALA A 1 208 ? -0.849 12.742 34.281 1 93.5 208 ALA A CA 1
ATOM 1536 C C . ALA A 1 208 ? 0.118 13.906 34.5 1 93.5 208 ALA A C 1
ATOM 1538 O O . ALA A 1 208 ? -0.211 15.055 34.188 1 93.5 208 ALA A O 1
ATOM 1539 N N . LYS A 1 209 ? 1.245 13.695 34.969 1 95.38 209 LYS A N 1
ATOM 1540 C CA . LYS A 1 209 ? 2.158 14.773 35.312 1 95.38 209 LYS A CA 1
ATOM 1541 C C . LYS A 1 209 ? 3.07 15.133 34.156 1 95.38 209 LYS A C 1
ATOM 1543 O O . LYS A 1 209 ? 3.846 16.094 34.219 1 95.38 209 LYS A O 1
ATOM 1548 N N . VAL A 1 210 ? 3.006 14.352 33.094 1 97.06 210 VAL A N 1
ATOM 1549 C CA . VAL A 1 210 ? 3.707 14.742 31.875 1 97.06 210 VAL A CA 1
ATOM 1550 C C . VAL A 1 210 ? 2.801 15.617 31.016 1 97.06 210 VAL A C 1
ATOM 1552 O O . VAL A 1 210 ? 1.717 15.188 30.609 1 97.06 210 VAL A O 1
ATOM 1555 N N . ASP A 1 211 ? 3.203 16.828 30.797 1 97.56 211 ASP A N 1
ATOM 1556 C CA . ASP A 1 211 ? 2.449 17.766 29.969 1 97.56 211 ASP A CA 1
ATOM 1557 C C . ASP A 1 211 ? 2.816 17.625 28.484 1 97.56 211 ASP A C 1
ATOM 1559 O O . ASP A 1 211 ? 3.945 17.922 28.094 1 97.56 211 ASP A O 1
ATOM 1563 N N . VAL A 1 212 ? 1.896 17.203 27.703 1 98.5 212 VAL A N 1
ATOM 1564 C CA . VAL A 1 212 ? 2.1 17.047 26.266 1 98.5 212 VAL A CA 1
ATOM 1565 C C . VAL A 1 212 ? 1.374 18.172 25.516 1 98.5 212 VAL A C 1
ATOM 1567 O O . VAL A 1 212 ? 0.152 18.297 25.609 1 98.5 212 VAL A O 1
ATOM 1570 N N . GLU A 1 213 ? 2.086 19.016 24.797 1 98.56 213 GLU A N 1
ATOM 1571 C CA . GLU A 1 213 ? 1.538 20.125 24.016 1 98.56 213 GLU A CA 1
ATOM 1572 C C . GLU A 1 213 ? 1.637 19.844 22.516 1 98.56 213 GLU A C 1
ATOM 1574 O O . GLU A 1 213 ? 2.705 19.469 22.016 1 98.56 213 GLU A O 1
ATOM 1579 N N . ILE A 1 214 ? 0.505 20.016 21.844 1 98.69 214 ILE A N 1
ATOM 1580 C CA . ILE A 1 214 ? 0.474 19.75 20.406 1 98.69 214 ILE A CA 1
ATOM 1581 C C . ILE A 1 214 ? 0.22 21.047 19.641 1 98.69 214 ILE A C 1
ATOM 1583 O O . ILE A 1 214 ? -0.773 21.734 19.891 1 98.69 214 ILE A O 1
ATOM 1587 N N . GLN A 1 215 ? 1.119 21.375 18.734 1 98.44 215 GLN A N 1
ATOM 1588 C CA . GLN A 1 215 ? 1.021 22.531 17.844 1 98.44 215 GLN A CA 1
ATOM 1589 C C . GLN A 1 215 ? 0.845 22.109 16.391 1 98.44 215 GLN A C 1
ATOM 1591 O O . GLN A 1 215 ? 1.82 21.781 15.719 1 98.44 215 GLN A O 1
ATOM 1596 N N . GLN A 1 216 ? -0.392 22.266 15.906 1 98.06 216 GLN A N 1
ATOM 1597 C CA . GLN A 1 216 ? -0.717 21.812 14.562 1 98.06 216 GLN A CA 1
ATOM 1598 C C . GLN A 1 216 ? -0.188 22.797 13.508 1 98.06 216 GLN A C 1
ATOM 1600 O O . GLN A 1 216 ? -0.303 24 13.672 1 98.06 216 GLN A O 1
ATOM 1605 N N . SER A 1 217 ? 0.373 22.297 12.492 1 97.62 217 SER A N 1
ATOM 1606 C CA . SER A 1 217 ? 0.789 22.969 11.266 1 97.62 217 SER A CA 1
ATOM 1607 C C . SER A 1 217 ? 0.795 22.016 10.086 1 97.62 217 SER A C 1
ATOM 1609 O O . SER A 1 217 ? -0.259 21.531 9.656 1 97.62 217 SER A O 1
ATOM 1611 N N . ASP A 1 218 ? 1.933 21.828 9.414 1 97.69 218 ASP A N 1
ATOM 1612 C CA . ASP A 1 218 ? 2.09 20.844 8.344 1 97.69 218 ASP A CA 1
ATOM 1613 C C . ASP A 1 218 ? 3.33 19.984 8.562 1 97.69 218 ASP A C 1
ATOM 1615 O O . ASP A 1 218 ? 4.051 20.156 9.547 1 97.69 218 ASP A O 1
ATOM 1619 N N . SER A 1 219 ? 3.555 19 7.711 1 98.62 219 SER A N 1
ATOM 1620 C CA . SER A 1 219 ? 4.629 18.031 7.898 1 98.62 219 SER A CA 1
ATOM 1621 C C . SER A 1 219 ? 5.996 18.688 7.797 1 98.62 219 SER A C 1
ATOM 1623 O O . SER A 1 219 ? 6.898 18.391 8.586 1 98.62 219 SER A O 1
ATOM 1625 N N . SER A 1 220 ? 6.156 19.516 6.812 1 98.12 220 SER A N 1
ATOM 1626 C CA . SER A 1 220 ? 7.445 20.188 6.645 1 98.12 220 SER A CA 1
ATOM 1627 C C . SER A 1 220 ? 7.812 21 7.879 1 98.12 220 SER A C 1
ATOM 1629 O O . SER A 1 220 ? 8.953 20.969 8.344 1 98.12 220 SER A O 1
ATOM 1631 N N . THR A 1 221 ? 6.848 21.719 8.367 1 98.31 221 THR A N 1
ATOM 1632 C CA . THR A 1 221 ? 7.074 22.516 9.57 1 98.31 221 THR A CA 1
ATOM 1633 C C . THR A 1 221 ? 7.367 21.594 10.758 1 98.31 221 THR A C 1
ATOM 1635 O O . THR A 1 221 ? 8.227 21.922 11.594 1 98.31 221 THR A O 1
ATOM 1638 N N . GLY A 1 222 ? 6.617 20.469 10.844 1 98.81 222 GLY A N 1
ATOM 1639 C CA . GLY A 1 222 ? 6.898 19.516 11.898 1 98.81 222 GLY A CA 1
ATOM 1640 C C . GLY A 1 222 ? 8.32 18.984 11.867 1 98.81 222 GLY A C 1
ATOM 1641 O O . GLY A 1 222 ? 9 18.953 12.891 1 98.81 222 GLY A O 1
ATOM 1642 N N . ILE A 1 223 ? 8.781 18.641 10.719 1 98.69 223 ILE A N 1
ATOM 1643 C CA . ILE A 1 223 ? 10.125 18.109 10.539 1 98.69 223 ILE A CA 1
ATOM 1644 C C . ILE A 1 223 ? 11.156 19.188 10.891 1 98.69 223 ILE A C 1
ATOM 1646 O O . ILE A 1 223 ? 12.102 18.938 11.633 1 98.69 223 ILE A O 1
ATOM 1650 N N . THR A 1 224 ? 10.938 20.391 10.414 1 98.5 224 THR A N 1
ATOM 1651 C CA . THR A 1 224 ? 11.844 21.5 10.688 1 98.5 224 THR A CA 1
ATOM 1652 C C . THR A 1 224 ? 11.891 21.797 12.18 1 98.5 224 THR A C 1
ATOM 1654 O O . THR A 1 224 ? 12.961 22.094 12.727 1 98.5 224 THR A O 1
ATOM 1657 N N . SER A 1 225 ? 10.734 21.734 12.836 1 98.62 225 SER A N 1
ATOM 1658 C CA . SER A 1 225 ? 10.672 22.016 14.266 1 98.62 225 SER A CA 1
ATOM 1659 C C . SER A 1 225 ? 11.477 20.984 15.062 1 98.62 225 SER A C 1
ATOM 1661 O O . SER A 1 225 ? 12.086 21.312 16.078 1 98.62 225 SER A O 1
ATOM 1663 N N . ALA A 1 226 ? 11.445 19.734 14.633 1 98.5 226 ALA A N 1
ATOM 1664 C CA . ALA A 1 226 ? 12.281 18.703 15.258 1 98.5 226 ALA A CA 1
ATOM 1665 C C . ALA A 1 226 ? 13.766 18.969 15 1 98.5 226 ALA A C 1
ATOM 1667 O O . ALA A 1 226 ? 14.586 18.859 15.906 1 98.5 226 ALA A O 1
ATOM 1668 N N . ILE A 1 227 ? 14.094 19.344 13.773 1 97.75 227 ILE A N 1
ATOM 1669 C CA . ILE A 1 227 ? 15.477 19.578 13.367 1 97.75 227 ILE A CA 1
ATOM 1670 C C . ILE A 1 227 ? 16.062 20.734 14.172 1 97.75 227 ILE A C 1
ATOM 1672 O O . ILE A 1 227 ? 17.188 20.641 14.68 1 97.75 227 ILE A O 1
ATOM 1676 N N . ASP A 1 228 ? 15.297 21.797 14.305 1 97.19 228 ASP A N 1
ATOM 1677 C CA . ASP A 1 228 ? 15.82 23 14.945 1 97.19 228 ASP A CA 1
ATOM 1678 C C . ASP A 1 228 ? 15.641 22.938 16.469 1 97.19 228 ASP A C 1
ATOM 1680 O O . ASP A 1 228 ? 16.141 23.797 17.188 1 97.19 228 ASP A O 1
ATOM 1684 N N . GLY A 1 229 ? 14.836 22 16.922 1 96.62 229 GLY A N 1
ATOM 1685 C CA . GLY A 1 229 ? 14.703 21.797 18.344 1 96.62 229 GLY A CA 1
ATOM 1686 C C . GLY A 1 229 ? 13.578 22.609 18.969 1 96.62 229 GLY A C 1
ATOM 1687 O O . GLY A 1 229 ? 13.438 22.656 20.188 1 96.62 229 GLY A O 1
ATOM 1688 N N . SER A 1 230 ? 12.844 23.25 18.156 1 97.81 230 SER A N 1
ATOM 1689 C CA . SER A 1 230 ? 11.719 24.031 18.672 1 97.81 230 SER A CA 1
ATOM 1690 C C . SER A 1 230 ? 10.586 23.125 19.141 1 97.81 230 SER A C 1
ATOM 1692 O O . SER A 1 230 ? 9.703 23.562 19.875 1 97.81 230 SER A O 1
ATOM 1694 N N . ALA A 1 231 ? 10.562 21.891 18.703 1 98.56 231 ALA A N 1
ATOM 1695 C CA . ALA A 1 231 ? 9.68 20.844 19.203 1 98.56 231 ALA A CA 1
ATOM 1696 C C . ALA A 1 231 ? 10.469 19.594 19.547 1 98.56 231 ALA A C 1
ATOM 1698 O O . ALA A 1 231 ? 11.523 19.328 18.969 1 98.56 231 ALA A O 1
ATOM 1699 N N . ASP A 1 232 ? 9.953 18.875 20.516 1 98.62 232 ASP A N 1
ATOM 1700 C CA . ASP A 1 232 ? 10.562 17.594 20.875 1 98.62 232 ASP A CA 1
ATOM 1701 C C . ASP A 1 232 ? 10.242 16.531 19.844 1 98.62 232 ASP A C 1
ATOM 1703 O O . ASP A 1 232 ? 11.055 15.625 19.609 1 98.62 232 ASP A O 1
ATOM 1707 N N . ILE A 1 233 ? 9.039 16.609 19.312 1 98.81 233 ILE A N 1
ATOM 1708 C CA . ILE A 1 233 ? 8.555 15.664 18.312 1 98.81 233 ILE A CA 1
ATOM 1709 C C . ILE A 1 233 ? 7.945 16.438 17.141 1 98.81 233 ILE A C 1
ATOM 1711 O O . ILE A 1 233 ? 7.09 17.297 17.344 1 98.81 233 ILE A O 1
ATOM 1715 N N . GLY A 1 234 ? 8.461 16.188 15.945 1 98.88 234 GLY A N 1
ATOM 1716 C CA . GLY A 1 234 ? 7.797 16.625 14.727 1 98.88 234 GLY A CA 1
ATOM 1717 C C . GLY A 1 234 ? 6.879 15.57 14.141 1 98.88 234 GLY A C 1
ATOM 1718 O O . GLY A 1 234 ? 7.238 14.391 14.078 1 98.88 234 GLY A O 1
ATOM 1719 N N . MET A 1 235 ? 5.652 15.961 13.742 1 98.88 235 MET A N 1
ATOM 1720 C CA . MET A 1 235 ? 4.711 15.062 13.078 1 98.88 235 MET A CA 1
ATOM 1721 C C . MET A 1 235 ? 4.789 15.219 11.562 1 98.88 235 MET A C 1
ATOM 1723 O O . MET A 1 235 ? 4.758 16.344 11.047 1 98.88 235 MET A O 1
ATOM 1727 N N . ALA A 1 236 ? 4.867 14.094 10.914 1 98.62 236 ALA A N 1
ATOM 1728 C CA . ALA A 1 236 ? 4.934 14.133 9.453 1 98.62 236 ALA A CA 1
ATOM 1729 C C . ALA A 1 236 ? 4.098 13.008 8.844 1 98.62 236 ALA A C 1
ATOM 1731 O O . ALA A 1 236 ? 4.262 11.836 9.195 1 98.62 236 ALA A O 1
ATOM 1732 N N . SER A 1 237 ? 3.223 13.367 7.945 1 98 237 SER A N 1
ATOM 1733 C CA . SER A 1 237 ? 2.404 12.391 7.238 1 98 237 SER A CA 1
ATOM 1734 C C . SER A 1 237 ? 3.051 11.977 5.922 1 98 237 SER A C 1
ATOM 1736 O O . SER A 1 237 ? 2.369 11.836 4.902 1 98 237 SER A O 1
ATOM 1738 N N . ARG A 1 238 ? 4.262 11.938 5.895 1 94.75 238 ARG A N 1
ATOM 1739 C CA . ARG A 1 238 ? 5.141 11.5 4.816 1 94.75 238 ARG A CA 1
ATOM 1740 C C . ARG A 1 238 ? 6.52 11.117 5.348 1 94.75 238 ARG A C 1
ATOM 1742 O O . ARG A 1 238 ? 6.832 11.383 6.512 1 94.75 238 ARG A O 1
ATOM 1749 N N . GLU A 1 239 ? 7.312 10.461 4.508 1 93 239 GLU A N 1
ATOM 1750 C CA . GLU A 1 239 ? 8.68 10.109 4.863 1 93 239 GLU A CA 1
ATOM 1751 C C . GLU A 1 239 ? 9.602 11.32 4.773 1 93 239 GLU A C 1
ATOM 1753 O O . GLU A 1 239 ? 9.281 12.312 4.109 1 93 239 GLU A O 1
ATOM 1758 N N . LEU A 1 240 ? 10.742 11.234 5.43 1 94.44 240 LEU A N 1
ATOM 1759 C CA . LEU A 1 240 ? 11.773 12.266 5.309 1 94.44 240 LEU A CA 1
ATOM 1760 C C . LEU A 1 240 ? 12.445 12.188 3.943 1 94.44 240 LEU A C 1
ATOM 1762 O O . LEU A 1 240 ? 12.68 11.102 3.416 1 94.44 240 LEU A O 1
ATOM 1766 N N . ASP A 1 241 ? 12.703 13.375 3.396 1 88.38 241 ASP A N 1
ATOM 1767 C CA . ASP A 1 241 ? 13.578 13.352 2.23 1 88.38 241 ASP A CA 1
ATOM 1768 C C . ASP A 1 241 ? 15.047 13.289 2.648 1 88.38 241 ASP A C 1
ATOM 1770 O O . ASP A 1 241 ? 15.359 13.312 3.84 1 88.38 241 ASP A O 1
ATOM 1774 N N . LYS A 1 242 ? 15.953 13.172 1.682 1 85.69 242 LYS A N 1
ATOM 1775 C CA . LYS A 1 242 ? 17.375 12.969 1.941 1 85.69 242 LYS A CA 1
ATOM 1776 C C . LYS A 1 242 ? 17.969 14.148 2.715 1 85.69 242 LYS A C 1
ATOM 1778 O O . LYS A 1 242 ? 18.781 13.953 3.615 1 85.69 242 LYS A O 1
ATOM 1783 N N . THR A 1 243 ? 17.594 15.328 2.299 1 92.31 243 THR A N 1
ATOM 1784 C CA . THR A 1 243 ? 18.094 16.516 2.975 1 92.31 243 THR A CA 1
ATOM 1785 C C . THR A 1 243 ? 17.672 16.531 4.441 1 92.31 243 THR A C 1
ATOM 1787 O O . THR A 1 243 ? 18.469 16.812 5.324 1 92.31 243 THR A O 1
ATOM 1790 N N . GLU A 1 244 ? 16.469 16.172 4.707 1 95.69 244 GLU A N 1
ATOM 1791 C CA . GLU A 1 244 ? 15.93 16.156 6.066 1 95.69 244 GLU A CA 1
ATOM 1792 C C . GLU A 1 244 ? 16.609 15.094 6.918 1 95.69 244 GLU A C 1
ATOM 1794 O O . GLU A 1 244 ? 16.984 15.352 8.062 1 95.69 244 GLU A O 1
ATOM 1799 N N . SER A 1 245 ? 16.766 13.914 6.363 1 92.25 245 SER A N 1
ATOM 1800 C CA . SER A 1 245 ? 17.312 12.781 7.109 1 92.25 245 SER A CA 1
ATOM 1801 C C . SER A 1 245 ? 18.781 13.008 7.469 1 92.25 245 SER A C 1
ATOM 1803 O O . SER A 1 245 ? 19.297 12.391 8.398 1 92.25 245 SER A O 1
ATOM 1805 N N . SER A 1 246 ? 19.453 13.859 6.785 1 94.38 246 SER A N 1
ATOM 1806 C CA . SER A 1 246 ? 20.875 14.117 7 1 94.38 246 SER A CA 1
ATOM 1807 C C . SER A 1 246 ? 21.078 15.172 8.086 1 94.38 246 SER A C 1
ATOM 1809 O O . SER A 1 246 ? 22.219 15.477 8.453 1 94.38 246 SER A O 1
ATOM 1811 N N . LYS A 1 247 ? 20.062 15.664 8.648 1 96.75 247 LYS A N 1
ATOM 1812 C CA . LYS A 1 247 ? 20.172 16.781 9.586 1 96.75 247 LYS A CA 1
ATOM 1813 C C . LYS A 1 247 ? 20.047 16.297 11.023 1 96.75 247 LYS A C 1
ATOM 1815 O O . LYS A 1 247 ? 19.578 17.031 11.898 1 96.75 247 LYS A O 1
ATOM 1820 N N . GLY A 1 248 ? 20.297 15.016 11.258 1 95.75 248 GLY A N 1
ATOM 1821 C CA . GLY A 1 248 ? 20.438 14.492 12.609 1 95.75 248 GLY A CA 1
ATOM 1822 C C . GLY A 1 248 ? 19.109 14.125 13.242 1 95.75 248 GLY A C 1
ATOM 1823 O O . GLY A 1 248 ? 18.969 14.117 14.469 1 95.75 248 GLY A O 1
ATOM 1824 N N . VAL A 1 249 ? 18.078 13.953 12.414 1 97.38 249 VAL A N 1
ATOM 1825 C CA . VAL A 1 249 ? 16.781 13.539 12.93 1 97.38 249 VAL A CA 1
ATOM 1826 C C . VAL A 1 249 ? 16.453 12.133 12.445 1 97.38 249 VAL A C 1
ATOM 1828 O O . VAL A 1 249 ? 17.047 11.648 11.477 1 97.38 249 VAL A O 1
ATOM 1831 N N . LYS A 1 250 ? 15.562 11.492 13.195 1 95.88 250 LYS A N 1
ATOM 1832 C CA . LYS A 1 250 ? 15.078 10.156 12.844 1 95.88 250 LYS A CA 1
ATOM 1833 C C . LYS A 1 250 ? 13.547 10.133 12.781 1 95.88 250 LYS A C 1
ATOM 1835 O O . LYS A 1 250 ? 12.875 10.758 13.602 1 95.88 250 LYS A O 1
ATOM 1840 N N . ALA A 1 251 ? 13.117 9.469 11.789 1 96.31 251 ALA A N 1
ATOM 1841 C CA . ALA A 1 251 ? 11.68 9.25 11.664 1 96.31 251 ALA A CA 1
ATOM 1842 C C . ALA A 1 251 ? 11.289 7.891 12.242 1 96.31 251 ALA A C 1
ATOM 1844 O O . ALA A 1 251 ? 11.984 6.898 12.039 1 96.31 251 ALA A O 1
ATOM 1845 N N . THR A 1 252 ? 10.227 7.855 13.008 1 96.31 252 THR A N 1
ATOM 1846 C CA . THR A 1 252 ? 9.625 6.633 13.523 1 96.31 252 THR A CA 1
ATOM 1847 C C . THR A 1 252 ? 8.18 6.504 13.055 1 96.31 252 THR A C 1
ATOM 1849 O O . THR A 1 252 ? 7.359 7.387 13.312 1 96.31 252 THR A O 1
ATOM 1852 N N . VAL A 1 253 ? 7.902 5.402 12.344 1 96.12 253 VAL A N 1
ATOM 1853 C CA . VAL A 1 253 ? 6.535 5.156 11.891 1 96.12 253 VAL A CA 1
ATOM 1854 C C . VAL A 1 253 ? 5.648 4.824 13.086 1 96.12 253 VAL A C 1
ATOM 1856 O O . VAL A 1 253 ? 6.012 3.994 13.922 1 96.12 253 VAL A O 1
ATOM 1859 N N . ILE A 1 254 ? 4.488 5.48 13.109 1 97.62 254 ILE A N 1
ATOM 1860 C CA . ILE A 1 254 ? 3.633 5.223 14.266 1 97.62 254 ILE A CA 1
ATOM 1861 C C . ILE A 1 254 ? 2.307 4.625 13.805 1 97.62 254 ILE A C 1
ATOM 1863 O O . ILE A 1 254 ? 1.539 4.102 14.617 1 97.62 254 ILE A O 1
ATOM 1867 N N . ALA A 1 255 ? 1.998 4.711 12.531 1 96.94 255 ALA A N 1
ATOM 1868 C CA . ALA A 1 255 ? 0.761 4.195 11.945 1 96.94 255 ALA A CA 1
ATOM 1869 C C . ALA A 1 255 ? 0.806 4.262 10.422 1 96.94 255 ALA A C 1
ATOM 1871 O O . ALA A 1 255 ? 1.676 4.922 9.852 1 96.94 255 ALA A O 1
ATOM 1872 N N . THR A 1 256 ? -0.025 3.523 9.797 1 95.5 256 THR A N 1
ATOM 1873 C CA . THR A 1 256 ? -0.318 3.697 8.375 1 95.5 256 THR A CA 1
ATOM 1874 C C . THR A 1 256 ? -1.682 4.355 8.18 1 95.5 256 THR A C 1
ATOM 1876 O O . THR A 1 256 ? -2.646 4.004 8.867 1 95.5 256 THR A O 1
ATOM 1879 N N . ASP A 1 257 ? -1.68 5.312 7.266 1 97.44 257 ASP A N 1
ATOM 1880 C CA . ASP A 1 257 ? -2.893 6.07 6.977 1 97.44 257 ASP A CA 1
ATOM 1881 C C . ASP A 1 257 ? -3.25 5.984 5.492 1 97.44 257 ASP A C 1
ATOM 1883 O O . ASP A 1 257 ? -2.365 6.016 4.633 1 97.44 257 ASP A O 1
ATOM 1887 N N . GLY A 1 258 ? -4.531 5.812 5.246 1 96.62 258 GLY A N 1
ATOM 1888 C CA . GLY A 1 258 ? -5.004 5.953 3.877 1 96.62 258 GLY A CA 1
ATOM 1889 C C . GLY A 1 258 ? -5.25 7.398 3.477 1 96.62 258 GLY A C 1
ATOM 1890 O O . GLY A 1 258 ? -5.465 8.258 4.332 1 96.62 258 GLY A O 1
ATOM 1891 N N . ILE A 1 259 ? -5.203 7.656 2.201 1 97.75 259 ILE A N 1
ATOM 1892 C CA . ILE A 1 259 ? -5.621 8.938 1.634 1 97.75 259 ILE A CA 1
ATOM 1893 C C . ILE A 1 259 ? -6.891 8.742 0.809 1 97.75 259 ILE A C 1
ATOM 1895 O O . ILE A 1 259 ? -6.934 7.902 -0.091 1 97.75 259 ILE A O 1
ATOM 1899 N N . ALA A 1 260 ? -7.895 9.531 1.14 1 98.44 260 ALA A N 1
ATOM 1900 C CA . ALA A 1 260 ? -9.172 9.469 0.439 1 98.44 260 ALA A CA 1
ATOM 1901 C C . ALA A 1 260 ? -9.336 10.641 -0.526 1 98.44 260 ALA A C 1
ATOM 1903 O O . ALA A 1 260 ? -8.961 11.766 -0.207 1 98.44 260 ALA A O 1
ATOM 1904 N N . VAL A 1 261 ? -9.797 10.352 -1.685 1 98.75 261 VAL A N 1
ATOM 1905 C CA . VAL A 1 261 ? -10.281 11.398 -2.58 1 98.75 261 VAL A CA 1
ATOM 1906 C C . VAL A 1 261 ? -11.727 11.742 -2.23 1 98.75 261 VAL A C 1
ATOM 1908 O O . VAL A 1 261 ? -12.57 10.852 -2.086 1 98.75 261 VAL A O 1
ATOM 1911 N N . VAL A 1 262 ? -11.984 13.039 -2.09 1 98.81 262 VAL A N 1
ATOM 1912 C CA . VAL A 1 262 ? -13.289 13.43 -1.564 1 98.81 262 VAL A CA 1
ATOM 1913 C C . VAL A 1 262 ? -13.93 14.461 -2.488 1 98.81 262 VAL A C 1
ATOM 1915 O O . VAL A 1 262 ? -13.227 15.258 -3.119 1 98.81 262 VAL A O 1
ATOM 1918 N N . VAL A 1 263 ? -15.219 14.422 -2.547 1 98.62 263 VAL A N 1
ATOM 1919 C CA . VAL A 1 263 ? -16.047 15.398 -3.25 1 98.62 263 VAL A CA 1
ATOM 1920 C C . VAL A 1 263 ? -17.203 15.828 -2.365 1 98.62 263 VAL A C 1
ATOM 1922 O O . VAL A 1 263 ? -17.391 15.297 -1.271 1 98.62 263 VAL A O 1
ATOM 1925 N N . ASN A 1 264 ? -17.812 16.906 -2.834 1 98.38 264 ASN A N 1
ATOM 1926 C CA . ASN A 1 264 ? -19.031 17.328 -2.162 1 98.38 264 ASN A CA 1
ATOM 1927 C C . ASN A 1 264 ? -20.094 16.25 -2.18 1 98.38 264 ASN A C 1
ATOM 1929 O O . ASN A 1 264 ? -20.188 15.477 -3.139 1 98.38 264 ASN A O 1
ATOM 1933 N N . LYS A 1 265 ? -20.938 16.234 -1.164 1 97.75 265 LYS A N 1
ATOM 1934 C CA . LYS A 1 265 ? -21.984 15.219 -1.033 1 97.75 265 LYS A CA 1
ATOM 1935 C C . LYS A 1 265 ? -22.969 15.281 -2.197 1 97.75 265 LYS A C 1
ATOM 1937 O O . LYS A 1 265 ? -23.609 14.281 -2.535 1 97.75 265 LYS A O 1
ATOM 1942 N N . LYS A 1 266 ? -23.078 16.328 -2.889 1 96.75 266 LYS A N 1
ATOM 1943 C CA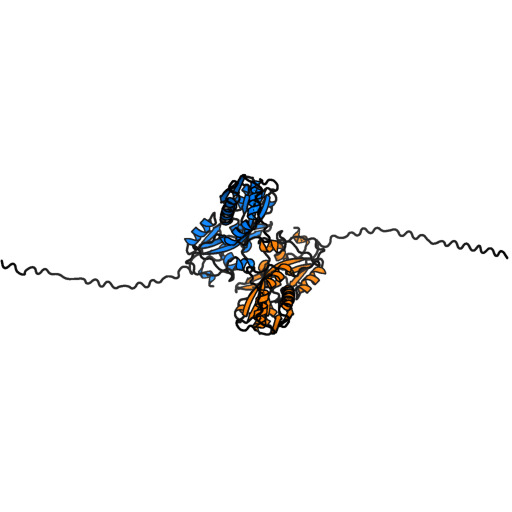 . LYS A 1 266 ? -24.016 16.516 -3.99 1 96.75 266 LYS A CA 1
ATOM 1944 C C . LYS A 1 266 ? -23.422 16.016 -5.305 1 96.75 266 LYS A C 1
ATOM 1946 O O . LYS A 1 266 ? -24.141 15.883 -6.301 1 96.75 266 LYS A O 1
ATOM 1951 N N . ASN A 1 267 ? -22.109 15.82 -5.262 1 96.69 267 ASN A N 1
ATOM 1952 C CA . ASN A 1 267 ? -21.484 15.312 -6.477 1 96.69 267 ASN A CA 1
ATOM 1953 C C . ASN A 1 267 ? -21.984 13.914 -6.816 1 96.69 267 ASN A C 1
ATOM 1955 O O . ASN A 1 267 ? -22.109 13.062 -5.934 1 96.69 267 ASN A O 1
ATOM 1959 N N . LYS A 1 268 ? -22.188 13.562 -8.047 1 94.62 268 LYS A N 1
ATOM 1960 C CA . LYS A 1 268 ? -22.828 12.312 -8.453 1 94.62 268 LYS A CA 1
ATOM 1961 C C . LYS A 1 268 ? -21.781 11.242 -8.766 1 94.62 268 LYS A C 1
ATOM 1963 O O . LYS A 1 268 ? -22.109 10.07 -8.906 1 94.62 268 LYS A O 1
ATOM 1968 N N . VAL A 1 269 ? -20.578 11.719 -8.914 1 96.19 269 VAL A N 1
ATOM 1969 C CA . VAL A 1 269 ? -19.516 10.773 -9.211 1 96.19 269 VAL A CA 1
ATOM 1970 C C . VAL A 1 269 ? -19.25 9.891 -7.988 1 96.19 269 VAL A C 1
ATOM 1972 O O . VAL A 1 269 ? -19.188 10.391 -6.859 1 96.19 269 VAL A O 1
ATOM 1975 N N . ASN A 1 270 ? -19.078 8.57 -8.203 1 96.75 270 ASN A N 1
ATOM 1976 C CA . ASN A 1 270 ? -18.875 7.648 -7.09 1 96.75 270 ASN A CA 1
ATOM 1977 C C . ASN A 1 270 ? -17.516 6.945 -7.176 1 96.75 270 ASN A C 1
ATOM 1979 O O . ASN A 1 270 ? -17.047 6.375 -6.191 1 96.75 270 ASN A O 1
ATOM 1983 N N . ASP A 1 271 ? -16.922 6.941 -8.359 1 96.38 271 ASP A N 1
ATOM 1984 C CA . ASP A 1 271 ? -15.695 6.188 -8.625 1 96.38 271 ASP A CA 1
ATOM 1985 C C . ASP A 1 271 ? -14.828 6.895 -9.664 1 96.38 271 ASP A C 1
ATOM 1987 O O . ASP A 1 271 ? -15.352 7.477 -10.617 1 96.38 271 ASP A O 1
ATOM 1991 N N . LEU A 1 272 ? -13.57 6.945 -9.406 1 96.31 272 LEU A N 1
ATOM 1992 C CA . LEU A 1 272 ? -12.594 7.41 -10.383 1 96.31 272 LEU A CA 1
ATOM 1993 C C . LEU A 1 272 ? -11.453 6.41 -10.531 1 96.31 272 LEU A C 1
ATOM 1995 O O . LEU A 1 272 ? -11.094 5.727 -9.57 1 96.31 272 LEU A O 1
ATOM 1999 N N . SER A 1 273 ? -10.859 6.34 -11.719 1 91.69 273 SER A N 1
ATOM 2000 C CA . SER A 1 273 ? -9.594 5.629 -11.891 1 91.69 273 SER A CA 1
ATOM 2001 C C . SER A 1 273 ? -8.422 6.477 -11.422 1 91.69 273 SER A C 1
ATOM 2003 O O . SER A 1 273 ? -8.523 7.699 -11.336 1 91.69 273 SER A O 1
ATOM 2005 N N . THR A 1 274 ? -7.363 5.777 -11.133 1 92.81 274 THR A N 1
ATOM 2006 C CA . THR A 1 274 ? -6.133 6.48 -10.781 1 92.81 274 THR A CA 1
ATOM 2007 C C . THR A 1 274 ? -5.75 7.477 -11.867 1 92.81 274 THR A C 1
ATOM 2009 O O . THR A 1 274 ? -5.309 8.594 -11.57 1 92.81 274 THR A O 1
ATOM 2012 N N . LYS A 1 275 ? -5.934 7.086 -13.094 1 90.5 275 LYS A N 1
ATOM 2013 C CA . LYS A 1 275 ? -5.621 7.973 -14.211 1 90.5 275 LYS A CA 1
ATOM 2014 C C . LYS A 1 275 ? -6.535 9.195 -14.219 1 90.5 275 LYS A C 1
ATOM 2016 O O . LYS A 1 275 ? -6.094 10.305 -14.508 1 90.5 275 LYS A O 1
ATOM 2021 N N . GLN A 1 276 ? -7.801 8.969 -13.977 1 94.25 276 GLN A N 1
ATOM 2022 C CA . GLN A 1 276 ? -8.742 10.078 -13.961 1 94.25 276 GLN A CA 1
ATOM 2023 C C . GLN A 1 276 ? -8.398 11.078 -12.859 1 94.25 276 GLN A C 1
ATOM 2025 O O . GLN A 1 276 ? -8.469 12.289 -13.062 1 94.25 276 GLN A O 1
ATOM 2030 N N . VAL A 1 277 ? -8.008 10.57 -11.688 1 97.5 277 VAL A N 1
ATOM 2031 C CA . VAL A 1 277 ? -7.602 11.453 -10.602 1 97.5 277 VAL A CA 1
ATOM 2032 C C . VAL A 1 277 ? -6.391 12.281 -11.031 1 97.5 277 VAL A C 1
ATOM 2034 O O . VAL A 1 277 ? -6.367 13.5 -10.859 1 97.5 277 VAL A O 1
ATOM 2037 N N . LYS A 1 278 ? -5.43 11.602 -11.578 1 95.75 278 LYS A N 1
ATOM 2038 C CA . LYS A 1 278 ? -4.23 12.281 -12.062 1 95.75 278 LYS A CA 1
ATOM 2039 C C . LYS A 1 278 ? -4.586 13.367 -13.07 1 95.75 278 LYS A C 1
ATOM 2041 O O . LYS A 1 278 ? -4.086 14.492 -12.984 1 95.75 278 LYS A O 1
ATOM 2046 N N . ASP A 1 279 ? -5.441 13.031 -14.039 1 95.94 279 ASP A N 1
ATOM 2047 C CA . ASP A 1 279 ? -5.816 13.977 -15.094 1 95.94 279 ASP A CA 1
ATOM 2048 C C . ASP A 1 279 ? -6.566 15.172 -14.516 1 95.94 279 ASP A C 1
ATOM 2050 O O . ASP A 1 279 ? -6.387 16.297 -14.977 1 95.94 279 ASP A O 1
ATOM 2054 N N . ILE A 1 280 ? -7.344 14.93 -13.562 1 98.12 280 ILE A N 1
ATOM 2055 C CA . ILE A 1 280 ? -8.078 16.016 -12.922 1 98.12 280 ILE A CA 1
ATOM 2056 C C . ILE A 1 280 ? -7.102 16.953 -12.211 1 98.12 280 ILE A C 1
ATOM 2058 O O . ILE A 1 280 ? -7.102 18.156 -12.461 1 98.12 280 ILE A O 1
ATOM 2062 N N . PHE A 1 281 ? -6.219 16.453 -11.453 1 98.62 281 PHE A N 1
ATOM 2063 C CA . PHE A 1 281 ? -5.383 17.266 -10.586 1 98.62 281 PHE A CA 1
ATOM 2064 C C . PHE A 1 281 ? -4.258 17.922 -11.383 1 98.62 281 PHE A C 1
ATOM 2066 O O . PHE A 1 281 ? -3.637 18.875 -10.922 1 98.62 281 PHE A O 1
ATOM 2073 N N . THR A 1 282 ? -4.008 17.406 -12.547 1 97.94 282 THR A N 1
ATOM 2074 C CA . THR A 1 282 ? -3.021 18.062 -13.406 1 97.94 282 THR A CA 1
ATOM 2075 C C . THR A 1 282 ? -3.693 19.062 -14.336 1 97.94 282 THR A C 1
ATOM 2077 O O . THR A 1 282 ? -3.02 19.766 -15.086 1 97.94 282 THR A O 1
ATOM 2080 N N . GLY A 1 283 ? -4.992 19.078 -14.344 1 97.25 283 GLY A N 1
ATOM 2081 C CA . GLY A 1 283 ? -5.727 20.047 -15.141 1 97.25 283 GLY A CA 1
ATOM 2082 C C . GLY A 1 283 ? -6.031 19.562 -16.547 1 97.25 283 GLY A C 1
ATOM 2083 O O . GLY A 1 283 ? -6.504 20.328 -17.375 1 97.25 283 GLY A O 1
ATOM 2084 N N . LYS A 1 284 ? -5.734 18.344 -16.844 1 95.31 284 LYS A N 1
ATOM 2085 C CA . LYS A 1 284 ? -6.039 17.781 -18.156 1 95.31 284 LYS A CA 1
ATOM 2086 C C . LYS A 1 284 ? -7.539 17.531 -18.312 1 95.31 284 LYS A C 1
ATOM 2088 O O . LYS A 1 284 ? -8.078 17.625 -19.406 1 95.31 284 LYS A O 1
ATOM 2093 N N . THR A 1 285 ? -8.203 17.109 -17.281 1 95.88 285 THR A N 1
ATOM 2094 C CA . THR A 1 285 ? -9.656 17 -17.203 1 95.88 285 THR A CA 1
ATOM 2095 C C . THR A 1 285 ? -10.242 18.109 -16.328 1 95.88 285 THR A C 1
ATOM 2097 O O . THR A 1 285 ? -9.914 18.203 -15.141 1 95.88 285 THR A O 1
ATOM 2100 N N . THR A 1 286 ? -11.117 18.938 -16.906 1 96.31 286 THR A N 1
ATOM 2101 C CA . THR A 1 286 ? -11.547 20.109 -16.156 1 96.31 286 THR A CA 1
ATOM 2102 C C . THR A 1 286 ? -13.055 20.109 -15.969 1 96.31 286 THR A C 1
ATOM 2104 O O . THR A 1 286 ? -13.602 21 -15.312 1 96.31 286 THR A O 1
ATOM 2107 N N . SER A 1 287 ? -13.719 19.109 -16.547 1 95.5 287 SER A N 1
ATOM 2108 C CA . SER A 1 287 ? -15.164 19.047 -16.406 1 95.5 287 SER A CA 1
ATOM 2109 C C . SER A 1 287 ? -15.617 17.656 -15.945 1 95.5 287 SER A C 1
ATOM 2111 O O . SER A 1 287 ? -15.062 16.641 -16.375 1 95.5 287 SER A O 1
ATOM 2113 N N . TRP A 1 288 ? -16.625 17.672 -15.102 1 95.06 288 TRP A N 1
ATOM 2114 C CA . TRP A 1 288 ? -17.188 16.406 -14.633 1 95.06 288 TRP A CA 1
ATOM 2115 C C . TRP A 1 288 ? -17.812 15.625 -15.789 1 95.06 288 TRP A C 1
ATOM 2117 O O . TRP A 1 288 ? -17.828 14.391 -15.773 1 95.06 288 TRP A O 1
ATOM 2127 N N . SER A 1 289 ? -18.266 16.25 -16.797 1 90.62 289 SER A N 1
ATOM 2128 C CA . SER A 1 289 ? -18.922 15.617 -17.953 1 90.62 289 SER A CA 1
ATOM 2129 C C . SER A 1 289 ? -17.922 14.844 -18.797 1 90.62 289 SER A C 1
ATOM 2131 O O . SER A 1 289 ? -18.297 13.969 -19.578 1 90.62 289 SER A O 1
ATOM 2133 N N . ASP A 1 290 ? -16.641 15.203 -18.609 1 88.56 290 ASP A N 1
ATOM 2134 C CA . ASP A 1 290 ? -15.586 14.562 -19.391 1 88.56 290 ASP A CA 1
ATOM 2135 C C . ASP A 1 290 ? -15.227 13.195 -18.812 1 88.56 290 ASP A C 1
ATOM 2137 O O . ASP A 1 290 ? -14.461 12.438 -19.422 1 88.56 290 ASP A O 1
ATOM 2141 N N . LEU A 1 291 ? -15.641 12.906 -17.578 1 85.19 291 LEU A N 1
ATOM 2142 C CA . LEU A 1 291 ? -15.336 11.625 -16.953 1 85.19 291 LEU A CA 1
ATOM 2143 C C . LEU A 1 291 ? -16.219 10.523 -17.5 1 85.19 291 LEU A C 1
ATOM 2145 O O . LEU A 1 291 ? -15.883 9.336 -17.406 1 85.19 291 LEU A O 1
ATOM 2149 N N . SER A 1 292 ? -17.516 10.734 -17.859 1 61.72 292 SER A N 1
ATOM 2150 C CA . SER A 1 292 ? -18.484 9.789 -18.391 1 61.72 292 SER A CA 1
ATOM 2151 C C . SER A 1 292 ? -18.141 9.406 -19.828 1 61.72 292 SER A C 1
ATOM 2153 O O . SER A 1 292 ? -18.766 8.508 -20.406 1 61.72 292 SER A O 1
ATOM 2155 N N . LYS A 1 293 ? -17.125 10.047 -20.344 1 47.88 293 LYS A N 1
ATOM 2156 C CA . LYS A 1 293 ? -16.844 9.734 -21.75 1 47.88 293 LYS A CA 1
ATOM 2157 C C . LYS A 1 293 ? -15.766 8.648 -21.859 1 47.88 293 LYS A C 1
ATOM 2159 O O . LYS A 1 293 ? -14.922 8.516 -20.969 1 47.88 293 LYS A O 1
ATOM 2164 N N . MET B 1 1 ? 80.812 -64.125 0.428 1 22.84 1 MET B N 1
ATOM 2165 C CA . MET B 1 1 ? 81.812 -63.094 0.232 1 22.84 1 MET B CA 1
ATOM 2166 C C . MET B 1 1 ? 81.188 -61.719 -0.097 1 22.84 1 MET B C 1
ATOM 2168 O O . MET B 1 1 ? 80.062 -61.688 -0.607 1 22.84 1 MET B O 1
ATOM 2172 N N . LYS B 1 2 ? 82 -60.625 0.524 1 25.33 2 LYS B N 1
ATOM 2173 C CA . LYS B 1 2 ? 81.688 -59.281 0.943 1 25.33 2 LYS B CA 1
ATOM 2174 C C . LYS B 1 2 ? 81.438 -58.375 -0.263 1 25.33 2 LYS B C 1
ATOM 2176 O O . LYS B 1 2 ? 82.375 -57.844 -0.852 1 25.33 2 LYS B O 1
ATOM 2181 N N . LYS B 1 3 ? 80.5 -58.906 -1.265 1 24.03 3 LYS B N 1
ATOM 2182 C CA . LYS B 1 3 ? 80.062 -58.281 -2.529 1 24.03 3 LYS B CA 1
ATOM 2183 C C . LYS B 1 3 ? 79.5 -56.875 -2.311 1 24.03 3 LYS B C 1
ATOM 2185 O O . LYS B 1 3 ? 78.5 -56.719 -1.62 1 24.03 3 LYS B O 1
ATOM 2190 N N . HIS B 1 4 ? 80.438 -55.938 -2.084 1 27.27 4 HIS B N 1
ATOM 2191 C CA . HIS B 1 4 ? 80.312 -54.562 -1.692 1 27.27 4 HIS B CA 1
ATOM 2192 C C . HIS B 1 4 ? 79.5 -53.781 -2.73 1 27.27 4 HIS B C 1
ATOM 2194 O O . HIS B 1 4 ? 79.812 -53.75 -3.906 1 27.27 4 HIS B O 1
ATOM 2200 N N . LYS B 1 5 ? 78.188 -53.844 -2.643 1 28.39 5 LYS B N 1
ATOM 2201 C CA . LYS B 1 5 ? 77 -53.406 -3.422 1 28.39 5 LYS B CA 1
ATOM 2202 C C . LYS B 1 5 ? 77 -51.906 -3.525 1 28.39 5 LYS B C 1
ATOM 2204 O O . LYS B 1 5 ? 76.562 -51.219 -2.58 1 28.39 5 LYS B O 1
ATOM 2209 N N . MET B 1 6 ? 78.062 -51.25 -4.012 1 27.12 6 MET B N 1
ATOM 2210 C CA . MET B 1 6 ? 78.25 -49.812 -3.82 1 27.12 6 MET B CA 1
ATOM 2211 C C . MET B 1 6 ? 77.312 -49.031 -4.672 1 27.12 6 MET B C 1
ATOM 2213 O O . MET B 1 6 ? 77.312 -47.781 -4.656 1 27.12 6 MET B O 1
ATOM 2217 N N . LEU B 1 7 ? 76.25 -49.562 -5.391 1 27.02 7 LEU B N 1
ATOM 2218 C CA . LEU B 1 7 ? 75.812 -48.844 -6.566 1 27.02 7 LEU B CA 1
ATOM 2219 C C . LEU B 1 7 ? 75.062 -47.562 -6.164 1 27.02 7 LEU B C 1
ATOM 2221 O O . LEU B 1 7 ? 74 -47.594 -5.52 1 27.02 7 LEU B O 1
ATOM 2225 N N . SER B 1 8 ? 75.812 -46.5 -5.648 1 26.75 8 SER B N 1
ATOM 2226 C CA . SER B 1 8 ? 75.25 -45.25 -5.121 1 26.75 8 SER B CA 1
ATOM 2227 C C . SER B 1 8 ? 74.562 -44.438 -6.211 1 26.75 8 SER B C 1
ATOM 2229 O O . SER B 1 8 ? 75.25 -44.031 -7.188 1 26.75 8 SER B O 1
ATOM 2231 N N . LEU B 1 9 ? 73.438 -44.906 -6.738 1 24.66 9 LEU B N 1
ATOM 2232 C CA . LEU B 1 9 ? 72.688 -44.312 -7.844 1 24.66 9 LEU B CA 1
ATOM 2233 C C . LEU B 1 9 ? 72.188 -42.875 -7.496 1 24.66 9 LEU B C 1
ATOM 2235 O O . LEU B 1 9 ? 71.438 -42.719 -6.578 1 24.66 9 LEU B O 1
ATOM 2239 N N . LEU B 1 10 ? 73.125 -41.906 -7.316 1 28.03 10 LEU B N 1
ATOM 2240 C CA . LEU B 1 10 ? 72.812 -40.562 -6.891 1 28.03 10 LEU B CA 1
ATOM 2241 C C . LEU B 1 10 ? 71.938 -39.844 -7.926 1 28.03 10 LEU B C 1
ATOM 2243 O O . LEU B 1 10 ? 72.375 -39.688 -9.07 1 28.03 10 LEU B O 1
ATOM 2247 N N . ALA B 1 11 ? 70.625 -40.188 -8.008 1 23.47 11 ALA B N 1
ATOM 2248 C CA . ALA B 1 11 ? 69.688 -39.594 -8.953 1 23.47 11 ALA B CA 1
ATOM 2249 C C . ALA B 1 11 ? 69.625 -38.094 -8.836 1 23.47 11 ALA B C 1
ATOM 2251 O O . ALA B 1 11 ? 69.625 -37.531 -7.727 1 23.47 11 ALA B O 1
ATOM 2252 N N . VAL B 1 12 ? 70 -37.375 -9.836 1 28.53 12 VAL B N 1
ATOM 2253 C CA . VAL B 1 12 ? 70.188 -36 -10.266 1 28.53 12 VAL B CA 1
ATOM 2254 C C . VAL B 1 12 ? 68.875 -35.25 -10.289 1 28.53 12 VAL B C 1
ATOM 2256 O O . VAL B 1 12 ? 68.75 -34.094 -10.672 1 28.53 12 VAL B O 1
ATOM 2259 N N . SER B 1 13 ? 67.75 -35.625 -9.453 1 26.47 13 SER B N 1
ATOM 2260 C CA . SER B 1 13 ? 66.5 -35.031 -9.938 1 26.47 13 SER B CA 1
ATOM 2261 C C . SER B 1 13 ? 66.562 -33.531 -9.969 1 26.47 13 SER B C 1
ATOM 2263 O O . SER B 1 13 ? 67.25 -32.906 -9.133 1 26.47 13 SER B O 1
ATOM 2265 N N . GLY B 1 14 ? 66.5 -32.875 -11.148 1 25.14 14 GLY B N 1
ATOM 2266 C CA . GLY B 1 14 ? 66.375 -31.562 -11.766 1 25.14 14 GLY B CA 1
ATOM 2267 C C . GLY B 1 14 ? 65.312 -30.672 -11.148 1 25.14 14 GLY B C 1
ATOM 2268 O O . GLY B 1 14 ? 64.188 -31.094 -10.992 1 25.14 14 GLY B O 1
ATOM 2269 N N . LEU B 1 15 ? 65.625 -29.859 -10.133 1 26.11 15 LEU B N 1
ATOM 2270 C CA . LEU B 1 15 ? 64.875 -28.859 -9.414 1 26.11 15 LEU B CA 1
ATOM 2271 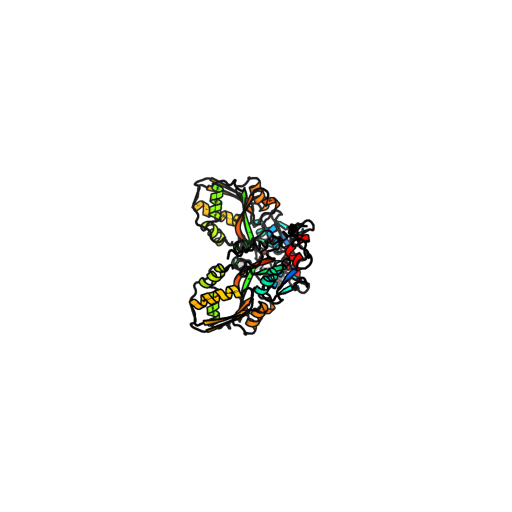C C . LEU B 1 15 ? 64.25 -27.859 -10.383 1 26.11 15 LEU B C 1
ATOM 2273 O O . LEU B 1 15 ? 64.938 -27.125 -11.062 1 26.11 15 LEU B O 1
ATOM 2277 N N . MET B 1 16 ? 63.156 -28.297 -11.133 1 25.64 16 MET B N 1
ATOM 2278 C CA . MET B 1 16 ? 62.406 -27.375 -11.992 1 25.64 16 MET B CA 1
ATOM 2279 C C . MET B 1 16 ? 61.906 -26.172 -11.203 1 25.64 16 MET B C 1
ATOM 2281 O O . MET B 1 16 ? 61.312 -26.312 -10.125 1 25.64 16 MET B O 1
ATOM 2285 N N . GLY B 1 17 ? 62.625 -25.094 -11.195 1 26.86 17 GLY B N 1
ATOM 2286 C CA . GLY B 1 17 ? 62.25 -23.797 -10.633 1 26.86 17 GLY B CA 1
ATOM 2287 C C . GLY B 1 17 ? 60.906 -23.281 -11.125 1 26.86 17 GLY B C 1
ATOM 2288 O O . GLY B 1 17 ? 60.719 -23.078 -12.32 1 26.86 17 GLY B O 1
ATOM 2289 N N . ILE B 1 18 ? 59.75 -23.844 -10.656 1 28.98 18 ILE B N 1
ATOM 2290 C CA . ILE B 1 18 ? 58.438 -23.328 -11.031 1 28.98 18 ILE B CA 1
ATOM 2291 C C . ILE B 1 18 ? 58.344 -21.844 -10.633 1 28.98 18 ILE B C 1
ATOM 2293 O O . ILE B 1 18 ? 58.531 -21.5 -9.461 1 28.98 18 ILE B O 1
ATOM 2297 N N . GLY B 1 19 ? 58.844 -20.938 -11.445 1 27.89 19 GLY B N 1
ATOM 2298 C CA . GLY B 1 19 ? 58.531 -19.531 -11.273 1 27.89 19 GLY B CA 1
ATOM 2299 C C . GLY B 1 19 ? 57.031 -19.281 -11.109 1 27.89 19 GLY B C 1
ATOM 2300 O O . GLY B 1 19 ? 56.219 -19.766 -11.898 1 27.89 19 GLY B O 1
ATOM 2301 N N . ILE B 1 20 ? 56.594 -19.188 -9.852 1 28.27 20 ILE B N 1
ATOM 2302 C CA . ILE B 1 20 ? 55.25 -18.766 -9.492 1 28.27 20 ILE B CA 1
ATOM 2303 C C . ILE B 1 20 ? 54.906 -17.438 -10.164 1 28.27 20 ILE B C 1
ATOM 2305 O O . ILE B 1 20 ? 55.562 -16.422 -9.891 1 28.27 20 ILE B O 1
ATOM 2309 N N . LEU B 1 21 ? 54.688 -17.422 -11.5 1 29.53 21 LEU B N 1
ATOM 2310 C CA . LEU B 1 21 ? 54.031 -16.219 -11.984 1 29.53 21 LEU B CA 1
ATOM 2311 C C . LEU B 1 21 ? 52.75 -15.93 -11.18 1 29.53 21 LEU B C 1
ATOM 2313 O O . LEU B 1 21 ? 51.875 -16.781 -11.078 1 29.53 21 LEU B O 1
ATOM 2317 N N . ALA B 1 22 ? 52.875 -15.219 -10.078 1 31.56 22 ALA B N 1
ATOM 2318 C CA . ALA B 1 22 ? 51.719 -14.578 -9.438 1 31.56 22 ALA B CA 1
ATOM 2319 C C . ALA B 1 22 ? 50.875 -13.836 -10.461 1 31.56 22 ALA B C 1
ATOM 2321 O O . ALA B 1 22 ? 51.312 -12.812 -11 1 31.56 22 ALA B O 1
ATOM 2322 N N . GLY B 1 23 ? 50.312 -14.539 -11.406 1 32 23 GLY B N 1
ATOM 2323 C CA . GLY B 1 23 ? 49.281 -13.82 -12.156 1 32 23 GLY B CA 1
ATOM 2324 C C . GLY B 1 23 ? 48.312 -13.078 -11.273 1 32 23 GLY B C 1
ATOM 2325 O O . GLY B 1 23 ? 47.75 -13.664 -10.336 1 32 23 GLY B O 1
ATOM 2326 N N . CYS B 1 24 ? 48.562 -11.766 -11.016 1 30.84 24 CYS B N 1
ATOM 2327 C CA . CYS B 1 24 ? 47.562 -10.836 -10.516 1 30.84 24 CYS B CA 1
ATOM 2328 C C . CYS B 1 24 ? 46.188 -11.086 -11.172 1 30.84 24 CYS B C 1
ATOM 2330 O O . CYS B 1 24 ? 46.062 -11.039 -12.398 1 30.84 24 CYS B O 1
ATOM 2332 N N . SER B 1 25 ? 45.438 -12.023 -10.641 1 31.16 25 SER B N 1
ATOM 2333 C CA . SER B 1 25 ? 44 -12.141 -10.898 1 31.16 25 SER B CA 1
ATOM 2334 C C . SER B 1 25 ? 43.312 -10.781 -10.844 1 31.16 25 SER B C 1
ATOM 2336 O O . SER B 1 25 ? 43.281 -10.141 -9.789 1 31.16 25 SER B O 1
ATOM 2338 N N . ASN B 1 26 ? 43.594 -9.891 -11.781 1 31.75 26 ASN B N 1
ATOM 2339 C CA . ASN B 1 26 ? 42.688 -8.766 -11.922 1 31.75 26 ASN B CA 1
ATOM 2340 C C . ASN B 1 26 ? 41.219 -9.227 -11.836 1 31.75 26 ASN B C 1
ATOM 2342 O O . ASN B 1 26 ? 40.719 -9.906 -12.734 1 31.75 26 ASN B O 1
ATOM 2346 N N . ASP B 1 27 ? 40.812 -9.695 -10.742 1 32.38 27 ASP B N 1
ATOM 2347 C CA . ASP B 1 27 ? 39.375 -9.82 -10.461 1 32.38 27 ASP B CA 1
ATOM 2348 C C . ASP B 1 27 ? 38.594 -8.609 -10.984 1 32.38 27 ASP B C 1
ATOM 2350 O O . ASP B 1 27 ? 38.75 -7.504 -10.453 1 32.38 27 ASP B O 1
ATOM 2354 N N . SER B 1 28 ? 38.531 -8.328 -12.32 1 33.84 28 SER B N 1
ATOM 2355 C CA . SER B 1 28 ? 37.656 -7.383 -13.016 1 33.84 28 SER B CA 1
ATOM 2356 C C . SER B 1 28 ? 36.312 -7.301 -12.352 1 33.84 28 SER B C 1
ATOM 2358 O O . SER B 1 28 ? 35.594 -8.312 -12.227 1 33.84 28 SER B O 1
ATOM 2360 N N . SER B 1 29 ? 36.094 -6.488 -11.445 1 37.28 29 SER B N 1
ATOM 2361 C CA . SER B 1 29 ? 34.906 -5.82 -10.984 1 37.28 29 SER B CA 1
ATOM 2362 C C . SER B 1 29 ? 33.938 -5.539 -12.148 1 37.28 29 SER B C 1
ATOM 2364 O O . SER B 1 29 ? 34 -4.469 -12.75 1 37.28 29 SER B O 1
ATOM 2366 N N . SER B 1 30 ? 33.812 -6.344 -13.18 1 39.94 30 SER B N 1
ATOM 2367 C CA . SER B 1 30 ? 33.094 -6.387 -14.453 1 39.94 30 SER B CA 1
ATOM 2368 C C . SER B 1 30 ? 31.594 -6.164 -14.258 1 39.94 30 SER B C 1
ATOM 2370 O O . SER B 1 30 ? 30.875 -5.941 -15.227 1 39.94 30 SER B O 1
ATOM 2372 N N . SER B 1 31 ? 31.016 -6.66 -13.164 1 44.12 31 SER B N 1
ATOM 2373 C CA . SER B 1 31 ? 29.578 -6.828 -13.148 1 44.12 31 SER B CA 1
ATOM 2374 C C . SER B 1 31 ? 28.859 -5.48 -13.195 1 44.12 31 SER B C 1
ATOM 2376 O O . SER B 1 31 ? 27.703 -5.398 -13.609 1 44.12 31 SER B O 1
ATOM 2378 N N . SER B 1 32 ? 29.5 -4.379 -12.641 1 51.34 32 SER B N 1
ATOM 2379 C CA . SER B 1 32 ? 28.797 -3.102 -12.531 1 51.34 32 SER B CA 1
ATOM 2380 C C . SER B 1 32 ? 28.781 -2.363 -13.867 1 51.34 32 SER B C 1
ATOM 2382 O O . SER B 1 32 ? 28.188 -1.293 -13.984 1 51.34 32 SER B O 1
ATOM 2384 N N . LYS B 1 33 ? 29.625 -2.898 -14.891 1 57.03 33 LYS B N 1
ATOM 2385 C CA . LYS B 1 33 ? 29.719 -2.135 -16.125 1 57.03 33 LYS B CA 1
ATOM 2386 C C . LYS B 1 33 ? 29.031 -2.871 -17.281 1 57.03 33 LYS B C 1
ATOM 2388 O O . LYS B 1 33 ? 29.047 -2.396 -18.422 1 57.03 33 LYS B O 1
ATOM 2393 N N . GLY B 1 34 ? 28.109 -3.848 -16.906 1 82.06 34 GLY B N 1
ATOM 2394 C CA . GLY B 1 34 ? 27.609 -4.727 -17.953 1 82.06 34 GLY B CA 1
ATOM 2395 C C . GLY B 1 34 ? 26.141 -4.527 -18.266 1 82.06 34 GLY B C 1
ATOM 2396 O O . GLY B 1 34 ? 25.469 -3.754 -17.594 1 82.06 34 GLY B O 1
ATOM 2397 N N . THR B 1 35 ? 25.688 -5.125 -19.422 1 93.88 35 THR B N 1
ATOM 2398 C CA . THR B 1 35 ? 24.312 -5.121 -19.922 1 93.88 35 THR B CA 1
ATOM 2399 C C . THR B 1 35 ? 23.359 -5.668 -18.875 1 93.88 35 THR B C 1
ATOM 2401 O O . THR B 1 35 ? 23.688 -6.598 -18.141 1 93.88 35 THR B O 1
ATOM 2404 N N . ILE B 1 36 ? 22.266 -5.02 -18.734 1 97.88 36 ILE B N 1
ATOM 2405 C CA . ILE B 1 36 ? 21.203 -5.512 -17.875 1 97.88 36 ILE B CA 1
ATOM 2406 C C . ILE B 1 36 ? 20.344 -6.535 -18.609 1 97.88 36 ILE B C 1
ATOM 2408 O O . ILE B 1 36 ? 19.812 -6.238 -19.688 1 97.88 36 ILE B O 1
ATOM 2412 N N . ASN B 1 37 ? 20.266 -7.738 -18.094 1 98.44 37 ASN B N 1
ATOM 2413 C CA . ASN B 1 37 ? 19.359 -8.75 -18.641 1 98.44 37 ASN B CA 1
ATOM 2414 C C . ASN B 1 37 ? 18.047 -8.789 -17.859 1 98.44 37 ASN B C 1
ATOM 2416 O O . ASN B 1 37 ? 18 -9.25 -16.719 1 98.44 37 ASN B O 1
ATOM 2420 N N . ILE B 1 38 ? 17.047 -8.359 -18.516 1 98.75 38 ILE B N 1
ATOM 2421 C CA . ILE B 1 38 ? 15.734 -8.273 -17.891 1 98.75 38 ILE B CA 1
ATOM 2422 C C . ILE B 1 38 ? 15.055 -9.641 -17.906 1 98.75 38 ILE B C 1
ATOM 2424 O O . ILE B 1 38 ? 15.023 -10.305 -18.938 1 98.75 38 ILE B O 1
ATOM 2428 N N . VAL B 1 39 ? 14.555 -10.094 -16.781 1 98.81 39 VAL B N 1
ATOM 2429 C CA . VAL B 1 39 ? 13.773 -11.32 -16.672 1 98.81 39 VAL B CA 1
ATOM 2430 C C . VAL B 1 39 ? 12.352 -10.992 -16.25 1 98.81 39 VAL B C 1
ATOM 2432 O O . VAL B 1 39 ? 12.133 -10.312 -15.242 1 98.81 39 VAL B O 1
ATOM 2435 N N . SER B 1 40 ? 11.352 -11.359 -17 1 98.75 40 SER B N 1
ATOM 2436 C CA . SER B 1 40 ? 9.938 -11.102 -16.734 1 98.75 40 SER B CA 1
ATOM 2437 C C . SER B 1 40 ? 9.133 -12.398 -16.719 1 98.75 40 SER B C 1
ATOM 2439 O O . SER B 1 40 ? 9.695 -13.484 -16.688 1 98.75 40 SER B O 1
ATOM 2441 N N . ARG B 1 41 ? 7.84 -12.266 -16.531 1 98.62 41 ARG B N 1
ATOM 2442 C CA . ARG B 1 41 ? 6.93 -13.398 -16.453 1 98.62 41 ARG B CA 1
ATOM 2443 C C . ARG B 1 41 ? 5.992 -13.438 -17.656 1 98.62 41 ARG B C 1
ATOM 2445 O O . ARG B 1 41 ? 5.883 -12.453 -18.391 1 98.62 41 ARG B O 1
ATOM 2452 N N . GLU B 1 42 ? 5.34 -14.547 -17.828 1 97.56 42 GLU B N 1
ATOM 2453 C CA . GLU B 1 42 ? 4.414 -14.742 -18.938 1 97.56 42 GLU B CA 1
ATOM 2454 C C . GLU B 1 42 ? 3.191 -13.836 -18.812 1 97.56 42 GLU B C 1
ATOM 2456 O O . GLU B 1 42 ? 2.918 -13.312 -17.719 1 97.56 42 GLU B O 1
ATOM 2461 N N . GLU B 1 43 ? 2.438 -13.656 -19.812 1 94.69 43 GLU B N 1
ATOM 2462 C CA . GLU B 1 43 ? 1.318 -12.727 -19.891 1 94.69 43 GLU B CA 1
ATOM 2463 C C . GLU B 1 43 ? 0.255 -13.055 -18.844 1 94.69 43 GLU B C 1
ATOM 2465 O O . GLU B 1 43 ? -0.381 -12.148 -18.297 1 94.69 43 GLU B O 1
ATOM 2470 N N . GLY B 1 44 ? 0.05 -14.281 -18.562 1 96.38 44 GLY B N 1
ATOM 2471 C CA . GLY B 1 44 ? -0.981 -14.688 -17.625 1 96.38 44 GLY B CA 1
ATOM 2472 C C . GLY B 1 44 ? -0.554 -14.555 -16.172 1 96.38 44 GLY B C 1
ATOM 2473 O O . GLY B 1 44 ? -1.351 -14.789 -15.258 1 96.38 44 GLY B O 1
ATOM 2474 N N . SER B 1 45 ? 0.689 -14.141 -15.992 1 97.5 45 SER B N 1
ATOM 2475 C CA . SER B 1 45 ? 1.25 -14.031 -14.656 1 97.5 45 SER B CA 1
ATOM 2476 C C . SER B 1 45 ? 0.604 -12.891 -13.875 1 97.5 45 SER B C 1
ATOM 2478 O O . SER B 1 45 ? 0.666 -11.734 -14.297 1 97.5 45 SER B O 1
ATOM 2480 N N . GLY B 1 46 ? 0.001 -13.227 -12.719 1 97.88 46 GLY B N 1
ATOM 2481 C CA . GLY B 1 46 ? -0.499 -12.195 -11.828 1 97.88 46 GLY B CA 1
ATOM 2482 C C . GLY B 1 46 ? 0.594 -11.281 -11.297 1 97.88 46 GLY B C 1
ATOM 2483 O O . GLY B 1 46 ? 0.378 -10.086 -11.117 1 97.88 46 GLY B O 1
ATOM 2484 N N . THR B 1 47 ? 1.782 -11.852 -11.055 1 98.38 47 THR B N 1
ATOM 2485 C CA . THR B 1 47 ? 2.918 -11.078 -10.562 1 98.38 47 THR B CA 1
ATOM 2486 C C . THR B 1 47 ? 3.354 -10.039 -11.594 1 98.38 47 THR B C 1
ATOM 2488 O O . THR B 1 47 ? 3.637 -8.898 -11.25 1 98.38 47 THR B O 1
ATOM 2491 N N . ARG B 1 48 ? 3.428 -10.43 -12.867 1 98.19 48 ARG B N 1
ATOM 2492 C CA . ARG B 1 48 ? 3.73 -9.461 -13.922 1 98.19 48 ARG B CA 1
ATOM 2493 C C . ARG B 1 48 ? 2.707 -8.336 -13.938 1 98.19 48 ARG B C 1
ATOM 2495 O O . ARG B 1 48 ? 3.074 -7.156 -13.961 1 98.19 48 ARG B O 1
ATOM 2502 N N . GLY B 1 49 ? 1.441 -8.773 -13.914 1 96.69 49 GLY B N 1
ATOM 2503 C CA . GLY B 1 49 ? 0.387 -7.77 -13.938 1 96.69 49 GLY B CA 1
ATOM 2504 C C . GLY B 1 49 ? 0.501 -6.758 -12.812 1 96.69 49 GLY B C 1
ATOM 2505 O O . GLY B 1 49 ? 0.413 -5.551 -13.047 1 96.69 49 GLY B O 1
ATOM 2506 N N . ALA B 1 50 ? 0.678 -7.246 -11.625 1 95.94 50 ALA B N 1
ATOM 2507 C CA . ALA B 1 50 ? 0.808 -6.367 -10.461 1 95.94 50 ALA B CA 1
ATOM 2508 C C . ALA B 1 50 ? 2.076 -5.527 -10.547 1 95.94 50 ALA B C 1
ATOM 2510 O O . ALA B 1 50 ? 2.062 -4.336 -10.234 1 95.94 50 ALA B O 1
ATOM 2511 N N . PHE B 1 51 ? 3.154 -6.109 -10.961 1 97.88 51 PHE B N 1
ATOM 2512 C CA . PHE B 1 51 ? 4.449 -5.445 -11.055 1 97.88 51 PHE B CA 1
ATOM 2513 C C . PHE B 1 51 ? 4.379 -4.254 -12 1 97.88 51 PHE B C 1
ATOM 2515 O O . PHE B 1 51 ? 4.781 -3.145 -11.641 1 97.88 51 PHE B O 1
ATOM 2522 N N . ILE B 1 52 ? 3.875 -4.438 -13.195 1 96.81 52 ILE B N 1
ATOM 2523 C CA . ILE B 1 52 ? 3.881 -3.371 -14.195 1 96.81 52 ILE B CA 1
ATOM 2524 C C . ILE B 1 52 ? 2.902 -2.273 -13.781 1 96.81 52 ILE B C 1
ATOM 2526 O O . ILE B 1 52 ? 3.125 -1.095 -14.07 1 96.81 52 ILE B O 1
ATOM 2530 N N . GLU B 1 53 ? 1.847 -2.664 -13.109 1 92 53 GLU B N 1
ATOM 2531 C CA . GLU B 1 53 ? 0.932 -1.653 -12.594 1 92 53 GLU B CA 1
ATOM 2532 C C . GLU B 1 53 ? 1.606 -0.8 -11.523 1 92 53 GLU B C 1
ATOM 2534 O O . GLU B 1 53 ? 1.591 0.43 -11.602 1 92 53 GLU B O 1
ATOM 2539 N N . LEU B 1 54 ? 2.252 -1.376 -10.633 1 93 54 LEU B N 1
ATOM 2540 C CA . LEU B 1 54 ? 2.785 -0.712 -9.445 1 93 54 LEU B CA 1
ATOM 2541 C C . LEU B 1 54 ? 4 0.14 -9.797 1 93 54 LEU B C 1
ATOM 2543 O O . LEU B 1 54 ? 4.234 1.178 -9.18 1 93 54 LEU B O 1
ATOM 2547 N N . PHE B 1 55 ? 4.734 -0.256 -10.805 1 94.69 55 PHE B N 1
ATOM 2548 C CA . PHE B 1 55 ? 5.93 0.494 -11.172 1 94.69 55 PHE B CA 1
ATOM 2549 C C . PHE B 1 55 ? 5.637 1.434 -12.336 1 94.69 55 PHE B C 1
ATOM 2551 O O . PHE B 1 55 ? 6.551 2.061 -12.883 1 94.69 55 PHE B O 1
ATOM 2558 N N . GLY B 1 56 ? 4.395 1.477 -12.805 1 89.69 56 GLY B N 1
ATOM 2559 C CA . GLY B 1 56 ? 4.008 2.402 -13.852 1 89.69 56 GLY B CA 1
ATOM 2560 C C . GLY B 1 56 ? 4.523 1.996 -15.227 1 89.69 56 GLY B C 1
ATOM 2561 O O . GLY B 1 56 ? 4.766 2.85 -16.078 1 89.69 56 GLY B O 1
ATOM 2562 N N . ILE B 1 57 ? 4.715 0.765 -15.352 1 94.75 57 ILE B N 1
ATOM 2563 C CA . ILE B 1 57 ? 5.188 0.251 -16.625 1 94.75 57 ILE B CA 1
ATOM 2564 C C . ILE B 1 57 ? 4.004 0.039 -17.562 1 94.75 57 ILE B C 1
ATOM 2566 O O . ILE B 1 57 ? 4.176 -0.012 -18.797 1 94.75 57 ILE B O 1
ATOM 2570 N N . GLU B 1 58 ? 2.857 -0.075 -16.938 1 93.69 58 GLU B N 1
ATOM 2571 C CA . GLU B 1 58 ? 1.621 -0.164 -17.703 1 93.69 58 GLU B CA 1
ATOM 2572 C C . GLU B 1 58 ? 0.979 1.209 -17.875 1 93.69 58 GLU B C 1
ATOM 2574 O O . GLU B 1 58 ? 1.12 2.08 -17.016 1 93.69 58 GLU B O 1
ATOM 2579 N N . SER B 1 59 ? 0.405 1.458 -19 1 86.06 59 SER B N 1
ATOM 2580 C CA . SER B 1 59 ? -0.398 2.652 -19.25 1 86.06 59 SER B CA 1
ATOM 2581 C C . SER B 1 59 ? -1.726 2.301 -19.906 1 86.06 59 SER B C 1
ATOM 2583 O O . SER B 1 59 ? -1.97 1.141 -20.25 1 86.06 59 SER B O 1
ATOM 2585 N N . LYS B 1 60 ? -2.584 3.215 -19.875 1 80.81 60 LYS B N 1
ATOM 2586 C CA . LYS B 1 60 ? -3.828 3.053 -20.609 1 80.81 60 LYS B CA 1
ATOM 2587 C C . LYS B 1 60 ? -3.799 3.852 -21.922 1 80.81 60 LYS B C 1
ATOM 2589 O O . LYS B 1 60 ? -3.371 5.008 -21.938 1 80.81 60 LYS B O 1
ATOM 2594 N N . ASN B 1 61 ? -4.184 3.213 -22.953 1 84.06 61 ASN B N 1
ATOM 2595 C CA . ASN B 1 61 ? -4.266 3.93 -24.234 1 84.06 61 ASN B CA 1
ATOM 2596 C C . ASN B 1 61 ? -5.547 4.758 -24.328 1 84.06 61 ASN B C 1
ATOM 2598 O O . ASN B 1 61 ? -6.293 4.867 -23.344 1 84.06 61 ASN B O 1
ATOM 2602 N N . LYS B 1 62 ? -5.777 5.414 -25.406 1 76.94 62 LYS B N 1
ATOM 2603 C CA . LYS B 1 62 ? -6.898 6.332 -25.594 1 76.94 62 LYS B CA 1
ATOM 2604 C C . LYS B 1 62 ? -8.234 5.609 -25.422 1 76.94 62 LYS B C 1
ATOM 2606 O O . LYS B 1 62 ? -9.227 6.223 -25.031 1 76.94 62 LYS B O 1
ATOM 2611 N N . LYS B 1 63 ? -8.234 4.289 -25.766 1 81.31 63 LYS B N 1
ATOM 2612 C CA . LYS B 1 63 ? -9.445 3.484 -25.641 1 81.31 63 LYS B CA 1
ATOM 2613 C C . LYS B 1 63 ? -9.609 2.936 -24.234 1 81.31 63 LYS B C 1
ATOM 2615 O O . LYS B 1 63 ? -10.539 2.172 -23.953 1 81.31 63 LYS B O 1
ATOM 2620 N N . GLY B 1 64 ? -8.648 3.207 -23.406 1 77.19 64 GLY B N 1
ATOM 2621 C CA . GLY B 1 64 ? -8.727 2.766 -22.016 1 77.19 64 GLY B CA 1
ATOM 2622 C C . GLY B 1 64 ? -8.141 1.383 -21.797 1 77.19 64 GLY B C 1
ATOM 2623 O O . GLY B 1 64 ? -8.258 0.816 -20.719 1 77.19 64 GLY B O 1
ATOM 2624 N N . GLU B 1 65 ? -7.5 0.899 -22.859 1 84.62 65 GLU B N 1
ATOM 2625 C CA . GLU B 1 65 ? -6.922 -0.438 -22.75 1 84.62 65 GLU B CA 1
ATOM 2626 C C . GLU B 1 65 ? -5.527 -0.392 -22.141 1 84.62 65 GLU B C 1
ATOM 2628 O O . GLU B 1 65 ? -4.754 0.53 -22.406 1 84.62 65 GLU B O 1
ATOM 2633 N N . LYS B 1 66 ? -5.25 -1.422 -21.391 1 87.75 66 LYS B N 1
ATOM 2634 C CA . LYS B 1 66 ? -3.945 -1.516 -20.75 1 87.75 66 LYS B CA 1
ATOM 2635 C C . LYS B 1 66 ? -2.861 -1.891 -21.766 1 87.75 66 LYS B C 1
ATOM 2637 O O . LYS B 1 66 ? -3.066 -2.768 -22.609 1 87.75 66 LYS B O 1
ATOM 2642 N N . VAL B 1 67 ? -1.773 -1.146 -21.688 1 93.38 67 VAL B N 1
ATOM 2643 C CA . VAL B 1 67 ? -0.609 -1.424 -22.516 1 93.38 67 VAL B CA 1
ATOM 2644 C C . VAL B 1 67 ? 0.604 -1.705 -21.641 1 93.38 67 VAL B C 1
ATOM 2646 O O . VAL B 1 67 ? 0.975 -0.879 -20.797 1 93.38 67 VAL B O 1
ATOM 2649 N N . ASP B 1 68 ? 1.124 -2.854 -21.797 1 96.5 68 ASP B N 1
ATOM 2650 C CA . ASP B 1 68 ? 2.334 -3.266 -21.094 1 96.5 68 ASP B CA 1
ATOM 2651 C C . ASP B 1 68 ? 3.586 -2.84 -21.859 1 96.5 68 ASP B C 1
ATOM 2653 O O . ASP B 1 68 ? 3.85 -3.332 -22.953 1 96.5 68 ASP B O 1
ATOM 2657 N N . HIS B 1 69 ? 4.457 -1.989 -21.203 1 96.88 69 HIS B N 1
ATOM 2658 C CA . HIS B 1 69 ? 5.621 -1.428 -21.875 1 96.88 69 HIS B CA 1
ATOM 2659 C C . HIS B 1 69 ? 6.891 -2.191 -21.516 1 96.88 69 HIS B C 1
ATOM 2661 O O . HIS B 1 69 ? 8 -1.69 -21.703 1 96.88 69 HIS B O 1
ATOM 2667 N N . THR B 1 70 ? 6.723 -3.396 -20.984 1 98.25 70 THR B N 1
ATOM 2668 C CA . THR B 1 70 ? 7.895 -4.219 -20.719 1 98.25 70 THR B CA 1
ATOM 2669 C C . THR B 1 70 ? 8.711 -4.43 -21.984 1 98.25 70 THR B C 1
ATOM 2671 O O . THR B 1 70 ? 8.156 -4.707 -23.047 1 98.25 70 THR B O 1
ATOM 2674 N N . SER B 1 71 ? 10.008 -4.328 -21.828 1 98 71 SER B N 1
ATOM 2675 C CA . SER B 1 71 ? 10.914 -4.457 -22.969 1 98 71 SER B CA 1
ATOM 2676 C C . SER B 1 71 ? 10.734 -5.797 -23.672 1 98 71 SER B C 1
ATOM 2678 O O . SER B 1 71 ? 10.609 -6.836 -23.016 1 98 71 SER B O 1
ATOM 2680 N N . ASP B 1 72 ? 10.836 -5.77 -24.969 1 96.56 72 ASP B N 1
ATOM 2681 C CA . ASP B 1 72 ? 10.758 -6.988 -25.766 1 96.56 72 ASP B CA 1
ATOM 2682 C C . ASP B 1 72 ? 12.016 -7.836 -25.594 1 96.56 72 ASP B C 1
ATOM 2684 O O . ASP B 1 72 ? 12.031 -9.016 -25.953 1 96.56 72 ASP B O 1
ATOM 2688 N N . ALA B 1 73 ? 13.039 -7.289 -25.031 1 97.12 73 ALA B N 1
ATOM 2689 C CA . ALA B 1 73 ? 14.305 -7.996 -24.844 1 97.12 73 ALA B CA 1
ATOM 2690 C C . ALA B 1 73 ? 14.258 -8.859 -23.594 1 97.12 73 ALA B C 1
ATOM 2692 O O . ALA B 1 73 ? 15.172 -9.656 -23.344 1 97.12 73 ALA B O 1
ATOM 2693 N N . ALA B 1 74 ? 13.172 -8.742 -22.891 1 98.5 74 ALA B N 1
ATOM 2694 C CA . ALA B 1 74 ? 13.078 -9.461 -21.609 1 98.5 74 ALA B CA 1
ATOM 2695 C C . ALA B 1 74 ? 12.984 -10.961 -21.844 1 98.5 74 ALA B C 1
ATOM 2697 O O . ALA B 1 74 ? 12.242 -11.422 -22.719 1 98.5 74 ALA B O 1
ATOM 2698 N N . THR B 1 75 ? 13.781 -11.695 -21.078 1 98.38 75 THR B N 1
ATOM 2699 C CA . THR B 1 75 ? 13.555 -13.133 -20.984 1 98.38 75 THR B CA 1
ATOM 2700 C C . THR B 1 75 ? 12.281 -13.43 -20.203 1 98.38 75 THR B C 1
ATOM 2702 O O . THR B 1 75 ? 12.117 -12.992 -19.062 1 98.38 75 THR B O 1
ATOM 2705 N N . VAL B 1 76 ? 11.391 -14.188 -20.797 1 98.56 76 VAL B N 1
ATOM 2706 C CA . VAL B 1 76 ? 10.102 -14.461 -20.188 1 98.56 76 VAL B CA 1
ATOM 2707 C C . VAL B 1 76 ? 10.125 -15.844 -19.531 1 98.56 76 VAL B C 1
ATOM 2709 O O . VAL B 1 76 ? 10.492 -16.828 -20.172 1 98.56 76 VAL B O 1
ATOM 2712 N N . THR B 1 77 ? 9.805 -15.891 -18.25 1 98.44 77 THR B N 1
ATOM 2713 C CA . THR B 1 77 ? 9.719 -17.141 -17.516 1 98.44 77 THR B CA 1
ATOM 2714 C C . THR B 1 77 ? 8.266 -17.484 -17.188 1 98.44 77 THR B C 1
ATOM 2716 O O . THR B 1 77 ? 7.387 -16.625 -17.281 1 98.44 77 THR B O 1
ATOM 2719 N N . ASN B 1 78 ? 8.031 -18.75 -16.75 1 97.12 78 ASN B N 1
ATOM 2720 C CA . ASN B 1 78 ? 6.633 -19.172 -16.672 1 97.12 78 ASN B CA 1
ATOM 2721 C C . ASN B 1 78 ? 6.25 -19.562 -15.242 1 97.12 78 ASN B C 1
ATOM 2723 O O . ASN B 1 78 ? 5.211 -20.188 -15.023 1 97.12 78 ASN B O 1
ATOM 2727 N N . SER B 1 79 ? 7.102 -19.281 -14.32 1 97.12 79 SER B N 1
ATOM 2728 C CA . SER B 1 79 ? 6.781 -19.516 -12.922 1 97.12 79 SER B CA 1
ATOM 2729 C C . SER B 1 79 ? 7.695 -18.719 -12 1 97.12 79 SER B C 1
ATOM 2731 O O . SER B 1 79 ? 8.766 -18.266 -12.414 1 97.12 79 SER B O 1
ATOM 2733 N N . THR B 1 80 ? 7.273 -18.609 -10.797 1 97.06 80 THR B N 1
ATOM 2734 C CA . THR B 1 80 ? 8.062 -17.953 -9.766 1 97.06 80 THR B CA 1
ATOM 2735 C C . THR B 1 80 ? 9.398 -18.656 -9.57 1 97.06 80 THR B C 1
ATOM 2737 O O . THR B 1 80 ? 10.445 -18 -9.484 1 97.06 80 THR B O 1
ATOM 2740 N N . SER B 1 81 ? 9.336 -19.953 -9.547 1 96.81 81 SER B N 1
ATOM 2741 C CA . SER B 1 81 ? 10.555 -20.734 -9.32 1 96.81 81 SER B CA 1
ATOM 2742 C C . SER B 1 81 ? 11.547 -20.562 -10.469 1 96.81 81 SER B C 1
ATOM 2744 O O . SER B 1 81 ? 12.75 -20.422 -10.234 1 96.81 81 SER B O 1
ATOM 2746 N N . VAL B 1 82 ? 11.07 -20.578 -11.672 1 97.69 82 VAL B N 1
ATOM 2747 C CA . VAL B 1 82 ? 11.938 -20.438 -12.836 1 97.69 82 VAL B CA 1
ATOM 2748 C C . VAL B 1 82 ? 12.523 -19.016 -12.875 1 97.69 82 VAL B C 1
ATOM 2750 O O . VAL B 1 82 ? 13.688 -18.828 -13.242 1 97.69 82 VAL B O 1
ATOM 2753 N N . MET B 1 83 ? 11.773 -18.016 -12.484 1 98.5 83 MET B N 1
ATOM 2754 C CA . MET B 1 83 ? 12.266 -16.641 -12.344 1 98.5 83 MET B CA 1
ATOM 2755 C C . MET B 1 83 ? 13.477 -16.594 -11.422 1 98.5 83 MET B C 1
ATOM 2757 O O . MET B 1 83 ? 14.523 -16.062 -11.797 1 98.5 83 MET B O 1
ATOM 2761 N N . LEU B 1 84 ? 13.375 -17.172 -10.273 1 98.5 84 LEU B N 1
ATOM 2762 C CA . LEU B 1 84 ? 14.445 -17.125 -9.281 1 98.5 84 LEU B CA 1
ATOM 2763 C C . LEU B 1 84 ? 15.68 -17.875 -9.766 1 98.5 84 LEU B C 1
ATOM 2765 O O . LEU B 1 84 ? 16.812 -17.391 -9.609 1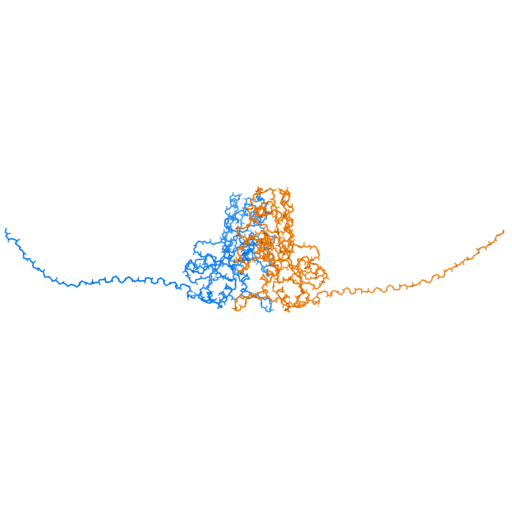 98.5 84 LEU B O 1
ATOM 2769 N N . THR B 1 85 ? 15.414 -19 -10.367 1 98.31 85 THR B N 1
ATOM 2770 C CA . THR B 1 85 ? 16.531 -19.797 -10.883 1 98.31 85 THR B CA 1
ATOM 2771 C C . THR B 1 85 ? 17.25 -19.031 -11.992 1 98.31 85 THR B C 1
ATOM 2773 O O . THR B 1 85 ? 18.484 -19.016 -12.023 1 98.31 85 THR B O 1
ATOM 2776 N N . THR B 1 86 ? 16.469 -18.438 -12.891 1 98.62 86 THR B N 1
ATOM 2777 C CA . THR B 1 86 ? 17.062 -17.703 -14.008 1 98.62 86 THR B CA 1
ATOM 2778 C C . THR B 1 86 ? 17.906 -16.531 -13.5 1 98.62 86 THR B C 1
ATOM 2780 O O . THR B 1 86 ? 19.047 -16.359 -13.945 1 98.62 86 THR B O 1
ATOM 2783 N N . VAL B 1 87 ? 17.406 -15.805 -12.57 1 98.69 87 VAL B N 1
ATOM 2784 C CA . VAL B 1 87 ? 18.125 -14.656 -12.023 1 98.69 87 VAL B CA 1
ATOM 2785 C C . VAL B 1 87 ? 19.391 -15.133 -11.289 1 98.69 87 VAL B C 1
ATOM 2787 O O . VAL B 1 87 ? 20.453 -14.523 -11.414 1 98.69 87 VAL B O 1
ATOM 2790 N N . SER B 1 88 ? 19.297 -16.234 -10.594 1 98.56 88 SER B N 1
ATOM 2791 C CA . SER B 1 88 ? 20.406 -16.734 -9.797 1 98.56 88 SER B CA 1
ATOM 2792 C C . SER B 1 88 ? 21.562 -17.172 -10.688 1 98.56 88 SER B C 1
ATOM 2794 O O . SER B 1 88 ? 22.719 -17.141 -10.258 1 98.56 88 SER B O 1
ATOM 2796 N N . LYS B 1 89 ? 21.328 -17.453 -11.906 1 98.25 89 LYS B N 1
ATOM 2797 C CA . LYS B 1 89 ? 22.344 -18.016 -12.789 1 98.25 89 LYS B CA 1
ATOM 2798 C C . LYS B 1 89 ? 22.953 -16.938 -13.672 1 98.25 89 LYS B C 1
ATOM 2800 O O . LYS B 1 89 ? 23.938 -17.188 -14.375 1 98.25 89 LYS B O 1
ATOM 2805 N N . ASP B 1 90 ? 22.375 -15.781 -13.695 1 98 90 ASP B N 1
ATOM 2806 C CA . ASP B 1 90 ? 22.828 -14.711 -14.57 1 98 90 ASP B CA 1
ATOM 2807 C C . ASP B 1 90 ? 23.25 -13.484 -13.766 1 98 90 ASP B C 1
ATOM 2809 O O . ASP B 1 90 ? 22.406 -12.695 -13.336 1 98 90 ASP B O 1
ATOM 2813 N N . PRO B 1 91 ? 24.531 -13.266 -13.664 1 97.19 91 PRO B N 1
ATOM 2814 C CA . PRO B 1 91 ? 25.031 -12.156 -12.844 1 97.19 91 PRO B CA 1
ATOM 2815 C C . PRO B 1 91 ? 24.531 -10.797 -13.336 1 97.19 91 PRO B C 1
ATOM 2817 O O . PRO B 1 91 ? 24.609 -9.805 -12.609 1 97.19 91 PRO B O 1
ATOM 2820 N N . SER B 1 92 ? 23.969 -10.734 -14.539 1 97.38 92 SER B N 1
ATOM 2821 C CA . SER B 1 92 ? 23.531 -9.469 -15.109 1 97.38 92 SER B CA 1
ATOM 2822 C C . SER B 1 92 ? 22 -9.359 -15.102 1 97.38 92 SER B C 1
ATOM 2824 O O . SER B 1 92 ? 21.438 -8.445 -15.703 1 97.38 92 SER B O 1
ATOM 2826 N N . ALA B 1 93 ? 21.391 -10.32 -14.438 1 98.44 93 ALA B N 1
ATOM 2827 C CA . ALA B 1 93 ? 19.922 -10.398 -14.523 1 98.44 93 ALA B CA 1
ATOM 2828 C C . ALA B 1 93 ? 19.266 -9.547 -13.438 1 98.44 93 ALA B C 1
ATOM 2830 O O . ALA B 1 93 ? 19.812 -9.406 -12.344 1 98.44 93 ALA B O 1
ATOM 2831 N N . ILE B 1 94 ? 18.141 -8.984 -13.797 1 98.75 94 ILE B N 1
ATOM 2832 C CA . ILE B 1 94 ? 17.203 -8.367 -12.859 1 98.75 94 ILE B CA 1
ATOM 2833 C C . ILE B 1 94 ? 15.812 -8.93 -13.094 1 98.75 94 ILE B C 1
ATOM 2835 O O . ILE B 1 94 ? 15.391 -9.109 -14.242 1 98.75 94 ILE B O 1
ATOM 2839 N N . GLY B 1 95 ? 15.148 -9.336 -12.086 1 98.88 95 GLY B N 1
ATOM 2840 C CA . GLY B 1 95 ? 13.781 -9.828 -12.125 1 98.88 95 GLY B CA 1
ATOM 2841 C C . GLY B 1 95 ? 12.953 -9.391 -10.938 1 98.88 95 GLY B C 1
ATOM 2842 O O . GLY B 1 95 ? 13.242 -8.375 -10.305 1 98.88 95 GLY B O 1
ATOM 2843 N N . TYR B 1 96 ? 11.852 -10.023 -10.719 1 98.81 96 TYR B N 1
ATOM 2844 C CA . TYR B 1 96 ? 10.961 -9.742 -9.602 1 98.81 96 TYR B CA 1
ATOM 2845 C C . TYR B 1 96 ? 10.25 -11.016 -9.141 1 98.81 96 TYR B C 1
ATOM 2847 O O . TYR B 1 96 ? 10.062 -11.945 -9.93 1 98.81 96 TYR B O 1
ATOM 2855 N N . SER B 1 97 ? 9.836 -10.992 -7.887 1 98.31 97 SER B N 1
ATOM 2856 C CA . SER B 1 97 ? 9.203 -12.18 -7.328 1 98.31 97 SER B CA 1
ATOM 2857 C C . SER B 1 97 ? 8.336 -11.82 -6.125 1 98.31 97 SER B C 1
ATOM 2859 O O . SER B 1 97 ? 8.5 -10.766 -5.52 1 98.31 97 SER B O 1
ATOM 2861 N N . SER B 1 98 ? 7.41 -12.734 -5.848 1 97.38 98 SER B N 1
ATOM 2862 C CA . SER B 1 98 ? 6.688 -12.695 -4.582 1 97.38 98 SER B CA 1
ATOM 2863 C C . SER B 1 98 ? 7.645 -12.734 -3.395 1 97.38 98 SER B C 1
ATOM 2865 O O . SER B 1 98 ? 8.633 -13.469 -3.408 1 97.38 98 SER B O 1
ATOM 2867 N N . LEU B 1 99 ? 7.332 -11.891 -2.428 1 95.19 99 LEU B N 1
ATOM 2868 C CA . LEU B 1 99 ? 8.133 -11.867 -1.208 1 95.19 99 LEU B CA 1
ATOM 2869 C C . LEU B 1 99 ? 8.109 -13.234 -0.519 1 95.19 99 LEU B C 1
ATOM 2871 O O . LEU B 1 99 ? 9.141 -13.703 -0.034 1 95.19 99 LEU B O 1
ATOM 2875 N N . GLY B 1 100 ? 6.988 -13.844 -0.476 1 93.19 100 GLY B N 1
ATOM 2876 C CA . GLY B 1 100 ? 6.836 -15.117 0.209 1 93.19 100 GLY B CA 1
ATOM 2877 C C . GLY B 1 100 ? 7.574 -16.25 -0.472 1 93.19 100 GLY B C 1
ATOM 2878 O O . GLY B 1 100 ? 7.766 -17.312 0.119 1 93.19 100 GLY B O 1
ATOM 2879 N N . SER B 1 101 ? 7.98 -16.078 -1.675 1 95.12 101 SER B N 1
ATOM 2880 C CA . SER B 1 101 ? 8.641 -17.125 -2.438 1 95.12 101 SER B CA 1
ATOM 2881 C C . SER B 1 101 ? 10.156 -16.953 -2.422 1 95.12 101 SER B C 1
ATOM 2883 O O . SER B 1 101 ? 10.883 -17.781 -2.988 1 95.12 101 SER B O 1
ATOM 2885 N N . LEU B 1 102 ? 10.625 -15.93 -1.858 1 95.62 102 LEU B N 1
ATOM 2886 C CA . LEU B 1 102 ? 12.047 -15.609 -1.902 1 95.62 102 LEU B CA 1
ATOM 2887 C C . LEU B 1 102 ? 12.867 -16.672 -1.178 1 95.62 102 LEU B C 1
ATOM 2889 O O . LEU B 1 102 ? 12.375 -17.312 -0.246 1 95.62 102 LEU B O 1
ATOM 2893 N N . ASN B 1 103 ? 14.008 -16.875 -1.673 1 93.12 103 ASN B N 1
ATOM 2894 C CA . ASN B 1 103 ? 15.008 -17.703 -1.017 1 93.12 103 ASN B CA 1
ATOM 2895 C C . ASN B 1 103 ? 16.406 -17.078 -1.104 1 93.12 103 ASN B C 1
ATOM 2897 O O . ASN B 1 103 ? 16.547 -15.938 -1.548 1 93.12 103 ASN B O 1
ATOM 2901 N N . SER B 1 104 ? 17.406 -17.797 -0.686 1 95.06 104 SER B N 1
ATOM 2902 C CA . SER B 1 104 ? 18.719 -17.203 -0.508 1 95.06 104 SER B CA 1
ATOM 2903 C C . SER B 1 104 ? 19.516 -17.203 -1.814 1 95.06 104 SER B C 1
ATOM 2905 O O . SER B 1 104 ? 20.656 -16.766 -1.849 1 95.06 104 SER B O 1
ATOM 2907 N N . SER B 1 105 ? 18.922 -17.625 -2.863 1 97.19 105 SER B N 1
ATOM 2908 C CA . SER B 1 105 ? 19.672 -17.766 -4.105 1 97.19 105 SER B CA 1
ATOM 2909 C C . SER B 1 105 ? 19.766 -16.438 -4.852 1 97.19 105 SER B C 1
ATOM 2911 O O . SER B 1 105 ? 20.562 -16.312 -5.789 1 97.19 105 SER B O 1
ATOM 2913 N N . VAL B 1 106 ? 18.984 -15.484 -4.461 1 98.56 106 VAL B N 1
ATOM 2914 C CA . VAL B 1 106 ? 19 -14.188 -5.133 1 98.56 106 VAL B CA 1
ATOM 2915 C C . VAL B 1 106 ? 19.156 -13.07 -4.109 1 98.56 106 VAL B C 1
ATOM 2917 O O . VAL B 1 106 ? 19.047 -13.305 -2.902 1 98.56 106 VAL B O 1
ATOM 2920 N N . LYS B 1 107 ? 19.531 -11.914 -4.605 1 98.31 107 LYS B N 1
ATOM 2921 C CA . LYS B 1 107 ? 19.641 -10.695 -3.803 1 98.31 107 LYS B CA 1
ATOM 2922 C C . LYS B 1 107 ? 18.422 -9.797 -4.008 1 98.31 107 LYS B C 1
ATOM 2924 O O . LYS B 1 107 ? 18.062 -9.484 -5.145 1 98.31 107 LYS B O 1
ATOM 2929 N N . VAL B 1 108 ? 17.844 -9.438 -2.873 1 98.5 108 VAL B N 1
ATOM 2930 C CA . VAL B 1 108 ? 16.688 -8.547 -2.91 1 98.5 108 VAL B CA 1
ATOM 2931 C C . VAL B 1 108 ? 17.156 -7.094 -2.863 1 98.5 108 VAL B C 1
ATOM 2933 O O . VAL B 1 108 ? 17.953 -6.719 -2.006 1 98.5 108 VAL B O 1
ATOM 2936 N N . LEU B 1 109 ? 16.672 -6.289 -3.826 1 98.19 109 LEU B N 1
ATOM 2937 C CA . LEU B 1 109 ? 17.047 -4.879 -3.863 1 98.19 109 LEU B CA 1
ATOM 2938 C C . LEU B 1 109 ? 16.094 -4.047 -3.006 1 98.19 109 LEU B C 1
ATOM 2940 O O . LEU B 1 109 ? 14.898 -4.348 -2.916 1 98.19 109 LEU B O 1
ATOM 2944 N N . LYS B 1 110 ? 16.625 -3.008 -2.355 1 97 110 LYS B N 1
ATOM 2945 C CA . LYS B 1 110 ? 15.781 -1.942 -1.822 1 97 110 LYS B CA 1
ATOM 2946 C C . LYS B 1 110 ? 15.148 -1.129 -2.947 1 97 110 LYS B C 1
ATOM 2948 O O . LYS B 1 110 ? 15.719 -1.013 -4.035 1 97 110 LYS B O 1
ATOM 2953 N N . ILE B 1 111 ? 14.016 -0.64 -2.717 1 96.44 111 ILE B N 1
ATOM 2954 C CA . ILE B 1 111 ? 13.352 0.294 -3.621 1 96.44 111 ILE B CA 1
ATOM 2955 C C . ILE B 1 111 ? 13.117 1.625 -2.91 1 96.44 111 ILE B C 1
ATOM 2957 O O . ILE B 1 111 ? 12.477 1.671 -1.86 1 96.44 111 ILE B O 1
ATOM 2961 N N . ASP B 1 112 ? 13.68 2.678 -3.436 1 90.06 112 ASP B N 1
ATOM 2962 C C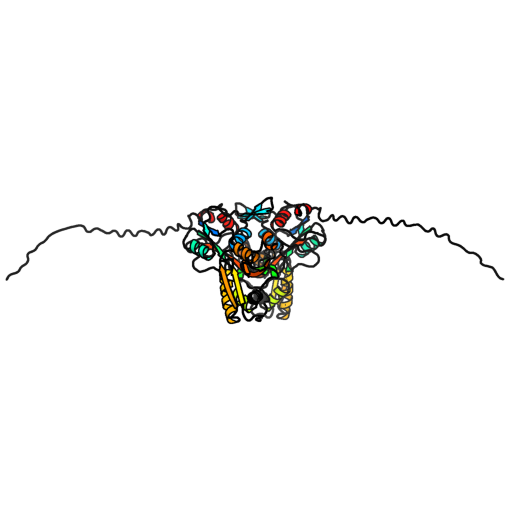A . ASP B 1 112 ? 13.609 4 -2.822 1 90.06 112 ASP B CA 1
ATOM 2963 C C . ASP B 1 112 ? 14.078 3.959 -1.369 1 90.06 112 ASP B C 1
ATOM 2965 O O . ASP B 1 112 ? 13.438 4.535 -0.489 1 90.06 112 ASP B O 1
ATOM 2969 N N . GLY B 1 113 ? 15.031 3.162 -1.19 1 91.38 113 GLY B N 1
ATOM 2970 C CA . GLY B 1 113 ? 15.672 3.072 0.111 1 91.38 113 GLY B CA 1
ATOM 2971 C C . GLY B 1 113 ? 14.93 2.166 1.079 1 91.38 113 GLY B C 1
ATOM 2972 O O . GLY B 1 113 ? 15.32 2.043 2.242 1 91.38 113 GLY B O 1
ATOM 2973 N N . LYS B 1 114 ? 13.906 1.549 0.656 1 93.25 114 LYS B N 1
ATOM 2974 C CA . LYS B 1 114 ? 13.078 0.739 1.548 1 93.25 114 LYS B CA 1
ATOM 2975 C C . LYS B 1 114 ? 13.242 -0.748 1.247 1 93.25 114 LYS B C 1
ATOM 2977 O O . LYS B 1 114 ? 13.336 -1.145 0.083 1 93.25 114 LYS B O 1
ATOM 2982 N N . ASN B 1 115 ? 13.172 -1.518 2.398 1 95.12 115 ASN B N 1
ATOM 2983 C CA . ASN B 1 115 ? 13.312 -2.963 2.264 1 95.12 115 ASN B CA 1
ATOM 2984 C C . ASN B 1 115 ? 11.977 -3.623 1.924 1 95.12 115 ASN B C 1
ATOM 2986 O O . ASN B 1 115 ? 10.922 -3.186 2.396 1 95.12 115 ASN B O 1
ATOM 2990 N N . ALA B 1 116 ? 12.078 -4.656 1.075 1 95.88 116 ALA B N 1
ATOM 2991 C CA . ALA B 1 116 ? 10.898 -5.484 0.823 1 95.88 116 ALA B CA 1
ATOM 2992 C C . ALA B 1 116 ? 10.656 -6.453 1.977 1 95.88 116 ALA B C 1
ATOM 2994 O O . ALA B 1 116 ? 11.07 -7.613 1.922 1 95.88 116 ALA B O 1
ATOM 2995 N N . THR B 1 117 ? 10 -5.973 2.998 1 94.25 117 THR B N 1
ATOM 2996 C CA . THR B 1 117 ? 9.688 -6.777 4.176 1 94.25 117 THR B CA 1
ATOM 2997 C C . THR B 1 117 ? 8.219 -6.617 4.566 1 94.25 117 THR B C 1
ATOM 2999 O O . THR B 1 117 ? 7.578 -5.625 4.207 1 94.25 117 THR B O 1
ATOM 3002 N N . VAL B 1 118 ? 7.77 -7.629 5.27 1 92.88 118 VAL B N 1
ATOM 3003 C CA . VAL B 1 118 ? 6.406 -7.582 5.777 1 92.88 118 VAL B CA 1
ATOM 3004 C C . VAL B 1 118 ? 6.215 -6.328 6.633 1 92.88 118 VAL B C 1
ATOM 3006 O O . VAL B 1 118 ? 5.207 -5.629 6.504 1 92.88 118 VAL B O 1
ATOM 3009 N N . LYS B 1 119 ? 7.18 -6.043 7.445 1 89.19 119 LYS B N 1
ATOM 3010 C CA . LYS B 1 119 ? 7.125 -4.871 8.32 1 89.19 119 LYS B CA 1
ATOM 3011 C C . LYS B 1 119 ? 6.98 -3.588 7.512 1 89.19 119 LYS B C 1
ATOM 3013 O O . LYS B 1 119 ? 6.117 -2.756 7.805 1 89.19 119 LYS B O 1
ATOM 3018 N N . ASP B 1 120 ? 7.773 -3.396 6.477 1 91 120 ASP B N 1
ATOM 3019 C CA . ASP B 1 120 ? 7.785 -2.162 5.695 1 91 120 ASP B CA 1
ATOM 3020 C C . ASP B 1 120 ? 6.539 -2.053 4.82 1 91 120 ASP B C 1
ATOM 3022 O O . ASP B 1 120 ? 6.078 -0.95 4.523 1 91 120 ASP B O 1
ATOM 3026 N N . ILE B 1 121 ? 5.98 -3.162 4.441 1 93 121 ILE B N 1
ATOM 3027 C CA . ILE B 1 121 ? 4.723 -3.15 3.703 1 93 121 ILE B CA 1
ATOM 3028 C C . ILE B 1 121 ? 3.586 -2.715 4.625 1 93 121 ILE B C 1
ATOM 3030 O O . ILE B 1 121 ? 2.785 -1.846 4.27 1 93 121 ILE B O 1
ATOM 3034 N N . LYS B 1 122 ? 3.543 -3.207 5.781 1 87.62 122 LYS B N 1
ATOM 3035 C CA . LYS B 1 122 ? 2.49 -2.883 6.738 1 87.62 122 LYS B CA 1
ATOM 3036 C C . LYS B 1 122 ? 2.549 -1.412 7.141 1 87.62 122 LYS B C 1
ATOM 3038 O O . LYS B 1 122 ? 1.511 -0.781 7.355 1 87.62 122 LYS B O 1
ATOM 3043 N N . SER B 1 123 ? 3.723 -0.95 7.215 1 85.56 123 SER B N 1
ATOM 3044 C CA . SER B 1 123 ? 3.895 0.435 7.645 1 85.56 123 SER B CA 1
ATOM 3045 C C . SER B 1 123 ? 3.58 1.407 6.512 1 85.56 123 SER B C 1
ATOM 3047 O O . SER B 1 123 ? 3.508 2.619 6.73 1 85.56 123 SER B O 1
ATOM 3049 N N . GLY B 1 124 ? 3.496 0.838 5.324 1 86.69 124 GLY B N 1
ATOM 3050 C CA . GLY B 1 124 ? 3.221 1.695 4.184 1 86.69 124 GLY B CA 1
ATOM 3051 C C . GLY B 1 124 ? 4.473 2.285 3.562 1 86.69 124 GLY B C 1
ATOM 3052 O O . GLY B 1 124 ? 4.395 3.043 2.594 1 86.69 124 GLY B O 1
ATOM 3053 N N . SER B 1 125 ? 5.578 1.976 4.121 1 88 125 SER B N 1
ATOM 3054 C CA . SER B 1 125 ? 6.832 2.51 3.605 1 88 125 SER B CA 1
ATOM 3055 C C . SER B 1 125 ? 7.238 1.816 2.307 1 88 125 SER B C 1
ATOM 3057 O O . SER B 1 125 ? 7.805 2.443 1.413 1 88 125 SER B O 1
ATOM 3059 N N . TYR B 1 126 ? 6.973 0.559 2.262 1 93.38 126 TYR B N 1
ATOM 3060 C CA . TYR B 1 126 ? 7.168 -0.202 1.032 1 93.38 126 TYR B CA 1
ATOM 3061 C C . TYR B 1 126 ? 5.844 -0.424 0.312 1 93.38 126 TYR B C 1
ATOM 3063 O O . TYR B 1 126 ? 4.996 -1.19 0.778 1 93.38 126 TYR B O 1
ATOM 3071 N N . LYS B 1 127 ? 5.73 0.073 -0.892 1 89.69 127 LYS B N 1
ATOM 3072 C CA . LYS B 1 127 ? 4.406 0.235 -1.489 1 89.69 127 LYS B CA 1
ATOM 3073 C C . LYS B 1 127 ? 4.156 -0.822 -2.561 1 89.69 127 LYS B C 1
ATOM 3075 O O . LYS B 1 127 ? 3.096 -0.835 -3.191 1 89.69 127 LYS B O 1
ATOM 3080 N N . ILE B 1 128 ? 5.109 -1.691 -2.789 1 94.94 128 ILE B N 1
ATOM 3081 C CA . ILE B 1 128 ? 4.996 -2.666 -3.869 1 94.94 128 ILE B CA 1
ATOM 3082 C C . ILE B 1 128 ? 4.395 -3.963 -3.332 1 94.94 128 ILE B C 1
ATOM 3084 O O . ILE B 1 128 ? 5.117 -4.934 -3.086 1 94.94 128 ILE B O 1
ATOM 3088 N N . SER B 1 129 ? 3.123 -3.936 -3.168 1 95.81 129 SER B N 1
ATOM 3089 C CA . SER B 1 129 ? 2.391 -5.082 -2.635 1 95.81 129 SER B CA 1
ATOM 3090 C C . SER B 1 129 ? 1.067 -5.281 -3.367 1 95.81 129 SER B C 1
ATOM 3092 O O . SER B 1 129 ? 0.63 -4.406 -4.121 1 95.81 129 SER B O 1
ATOM 3094 N N . ARG B 1 130 ? 0.523 -6.465 -3.18 1 95.12 130 ARG B N 1
ATOM 3095 C CA . ARG B 1 130 ? -0.707 -6.832 -3.875 1 95.12 130 ARG B CA 1
ATOM 3096 C C . ARG B 1 130 ? -1.473 -7.902 -3.107 1 95.12 130 ARG B C 1
ATOM 3098 O O . ARG B 1 130 ? -0.89 -8.633 -2.301 1 95.12 130 ARG B O 1
ATOM 3105 N N . PRO B 1 131 ? -2.793 -7.969 -3.432 1 96.19 131 PRO B N 1
ATOM 3106 C CA . PRO B 1 131 ? -3.557 -9.039 -2.781 1 96.19 131 PRO B CA 1
ATOM 3107 C C . PRO B 1 131 ? -3.371 -10.391 -3.461 1 96.19 131 PRO B C 1
ATOM 3109 O O . PRO B 1 131 ? -3.252 -10.461 -4.688 1 96.19 131 PRO B O 1
ATOM 3112 N N . PHE B 1 132 ? -3.383 -11.406 -2.635 1 98.19 132 PHE B N 1
ATOM 3113 C CA . PHE B 1 132 ? -3.6 -12.773 -3.092 1 98.19 132 PHE B CA 1
ATOM 3114 C C . PHE B 1 132 ? -5.074 -13.141 -3.006 1 98.19 132 PHE B C 1
ATOM 3116 O O . PHE B 1 132 ? -5.707 -12.969 -1.962 1 98.19 132 PHE B O 1
ATOM 3123 N N . ASN B 1 133 ? -5.59 -13.656 -4.164 1 98.12 133 ASN B N 1
ATOM 3124 C CA . ASN B 1 133 ? -7.008 -13.984 -4.238 1 98.12 133 ASN B CA 1
ATOM 3125 C C . ASN B 1 133 ? -7.219 -15.469 -4.539 1 98.12 133 ASN B C 1
ATOM 3127 O O . ASN B 1 133 ? -6.434 -16.078 -5.266 1 98.12 133 ASN B O 1
ATOM 3131 N N . ILE B 1 134 ? -8.258 -15.938 -3.975 1 98.75 134 ILE B N 1
ATOM 3132 C CA . ILE B 1 134 ? -8.867 -17.156 -4.504 1 98.75 134 ILE B CA 1
ATOM 3133 C C . ILE B 1 134 ? -10.172 -16.812 -5.215 1 98.75 134 ILE B C 1
ATOM 3135 O O . ILE B 1 134 ? -10.898 -15.906 -4.789 1 98.75 134 ILE B O 1
ATOM 3139 N N . VAL B 1 135 ? -10.375 -17.516 -6.301 1 98.62 135 VAL B N 1
ATOM 3140 C CA . VAL B 1 135 ? -11.523 -17.25 -7.16 1 98.62 135 VAL B CA 1
ATOM 3141 C C . VAL B 1 135 ? -12.43 -18.469 -7.211 1 98.62 135 VAL B C 1
ATOM 3143 O O . VAL B 1 135 ? -11.961 -19.594 -7.418 1 98.62 135 VAL B O 1
ATOM 3146 N N . THR B 1 136 ? -13.68 -18.281 -6.93 1 98.56 136 THR B N 1
ATOM 3147 C CA . THR B 1 136 ? -14.656 -19.375 -6.98 1 98.56 136 THR B CA 1
ATOM 3148 C C . THR B 1 136 ? -15.883 -18.953 -7.777 1 98.56 136 THR B C 1
ATOM 3150 O O . THR B 1 136 ? -16.141 -17.75 -7.957 1 98.56 136 THR B O 1
ATOM 3153 N N . LYS B 1 137 ? -16.625 -19.906 -8.266 1 96.44 137 LYS B N 1
ATOM 3154 C CA . LYS B 1 137 ? -17.922 -19.641 -8.875 1 96.44 137 LYS B CA 1
ATOM 3155 C C . LYS B 1 137 ? -18.969 -19.297 -7.82 1 96.44 137 LYS B C 1
ATOM 3157 O O . LYS B 1 137 ? -19.172 -20.047 -6.871 1 96.44 137 LYS B O 1
ATOM 3162 N N . GLU B 1 138 ? -19.531 -18.219 -8.031 1 92.5 138 GLU B N 1
ATOM 3163 C CA . GLU B 1 138 ? -20.469 -17.734 -7.035 1 92.5 138 GLU B CA 1
ATOM 3164 C C . GLU B 1 138 ? -21.688 -18.656 -6.918 1 92.5 138 GLU B C 1
ATOM 3166 O O . GLU B 1 138 ? -22.359 -18.938 -7.914 1 92.5 138 GLU B O 1
ATOM 3171 N N . GLY B 1 139 ? -21.953 -19.031 -5.734 1 90.62 139 GLY B N 1
ATOM 3172 C CA . GLY B 1 139 ? -23.156 -19.797 -5.441 1 90.62 139 GLY B CA 1
ATOM 3173 C C . GLY B 1 139 ? -23.062 -21.25 -5.875 1 90.62 139 GLY B C 1
ATOM 3174 O O . GLY B 1 139 ? -24.031 -22 -5.746 1 90.62 139 GLY B O 1
ATOM 3175 N N . LYS B 1 140 ? -21.984 -21.734 -6.371 1 90.25 140 LYS B N 1
ATOM 3176 C CA . LYS B 1 140 ? -21.875 -23.094 -6.879 1 90.25 140 LYS B CA 1
ATOM 3177 C C . LYS B 1 140 ? -20.75 -23.859 -6.18 1 90.25 140 LYS B C 1
ATOM 3179 O O . LYS B 1 140 ? -20.281 -24.891 -6.672 1 90.25 140 LYS B O 1
ATOM 3184 N N . GLU B 1 141 ? -20.344 -23.375 -5.09 1 93.81 141 GLU B N 1
ATOM 3185 C CA . GLU B 1 141 ? -19.234 -24 -4.391 1 93.81 141 GLU B CA 1
ATOM 3186 C C . GLU B 1 141 ? -19.672 -25.297 -3.707 1 93.81 141 GLU B C 1
ATOM 3188 O O . GLU B 1 141 ? -20.734 -25.344 -3.084 1 93.81 141 GLU B O 1
ATOM 3193 N N . LYS B 1 142 ? -18.828 -26.328 -3.934 1 95.81 142 LYS B N 1
ATOM 3194 C CA . LYS B 1 142 ? -19.016 -27.562 -3.176 1 95.81 142 LYS B CA 1
ATOM 3195 C C . LYS B 1 142 ? -18.844 -27.312 -1.678 1 95.81 142 LYS B C 1
ATOM 3197 O O . LYS B 1 142 ? -18.156 -26.375 -1.271 1 95.81 142 LYS B O 1
ATOM 3202 N N . GLU B 1 143 ? -19.469 -28.125 -0.872 1 96.62 143 GLU B N 1
ATOM 3203 C CA . GLU B 1 143 ? -19.375 -27.984 0.578 1 96.62 143 GLU B CA 1
ATOM 3204 C C . GLU B 1 143 ? -17.922 -28.125 1.048 1 96.62 143 GLU B C 1
ATOM 3206 O O . GLU B 1 143 ? -17.484 -27.391 1.936 1 96.62 143 GLU B O 1
ATOM 3211 N N . ALA B 1 144 ? -17.234 -29.062 0.46 1 97.56 144 ALA B N 1
ATOM 3212 C CA . ALA B 1 144 ? -15.836 -29.234 0.816 1 97.56 144 ALA B CA 1
ATOM 3213 C C . ALA B 1 144 ? -15.023 -28 0.467 1 97.56 144 ALA B C 1
ATOM 3215 O O . ALA B 1 144 ? -14.102 -27.625 1.196 1 97.56 144 ALA B O 1
ATOM 3216 N N . THR B 1 145 ? -15.312 -27.406 -0.658 1 98.25 145 THR B N 1
ATOM 3217 C CA . THR B 1 145 ? -14.648 -26.172 -1.078 1 98.25 145 THR B CA 1
ATOM 3218 C C . THR B 1 145 ? -14.914 -25.047 -0.087 1 98.25 145 THR B C 1
ATOM 3220 O O . THR B 1 145 ? -13.992 -24.344 0.321 1 98.25 145 THR B O 1
ATOM 3223 N N . LYS B 1 146 ? -16.141 -24.891 0.331 1 97.62 146 LYS B N 1
ATOM 3224 C CA . LYS B 1 146 ? -16.516 -23.875 1.314 1 97.62 146 LYS B CA 1
ATOM 3225 C C . LYS B 1 146 ? -15.766 -24.094 2.629 1 97.62 146 LYS B C 1
ATOM 3227 O O . LYS B 1 146 ? -15.305 -23.125 3.25 1 97.62 146 LYS B O 1
ATOM 3232 N N . ASP B 1 147 ? -15.719 -25.297 2.979 1 98 147 ASP B N 1
ATOM 3233 C CA . ASP B 1 147 ? -15.055 -25.625 4.234 1 98 147 ASP B CA 1
ATOM 3234 C C . ASP B 1 147 ? -13.57 -25.266 4.176 1 98 147 ASP B C 1
ATOM 3236 O O . ASP B 1 147 ? -13.016 -24.734 5.141 1 98 147 ASP B O 1
ATOM 3240 N N . PHE B 1 148 ? -12.945 -25.641 3.082 1 98.44 148 PHE B N 1
ATOM 3241 C CA . PHE B 1 148 ? -11.531 -25.312 2.914 1 98.44 148 PHE B CA 1
ATOM 3242 C C . PHE B 1 148 ? -11.312 -23.812 2.916 1 98.44 148 PHE B C 1
ATOM 3244 O O . PHE B 1 148 ? -10.352 -23.312 3.52 1 98.44 148 PHE B O 1
ATOM 3251 N N . ILE B 1 149 ? -12.203 -23.078 2.289 1 98.25 149 ILE B N 1
ATOM 3252 C CA . ILE B 1 149 ? -12.125 -21.625 2.268 1 98.25 149 ILE B CA 1
ATOM 3253 C C . ILE B 1 149 ? -12.281 -21.078 3.686 1 98.25 149 ILE B C 1
ATOM 3255 O O . ILE B 1 149 ? -11.539 -20.172 4.09 1 98.25 149 ILE B O 1
ATOM 3259 N N . ASP B 1 150 ? -13.227 -21.609 4.418 1 97.62 150 ASP B N 1
ATOM 3260 C CA . ASP B 1 150 ? -13.391 -21.219 5.816 1 97.62 150 ASP B CA 1
ATOM 3261 C C . ASP B 1 150 ? -12.094 -21.406 6.594 1 97.62 150 ASP B C 1
ATOM 3263 O O . ASP B 1 150 ? -11.742 -20.594 7.445 1 97.62 150 ASP B O 1
ATOM 3267 N N . TYR B 1 151 ? -11.422 -22.453 6.293 1 98.25 151 TYR B N 1
ATOM 3268 C CA . TYR B 1 151 ? -10.156 -22.719 6.98 1 98.25 151 TYR B CA 1
ATOM 3269 C C . TYR B 1 151 ? -9.102 -21.688 6.578 1 98.25 151 TYR B C 1
ATOM 3271 O O . TYR B 1 151 ? -8.383 -21.156 7.43 1 98.25 151 TYR B O 1
ATOM 3279 N N . ILE B 1 152 ? -8.984 -21.453 5.277 1 98.56 152 ILE B N 1
ATOM 3280 C CA . ILE B 1 152 ? -8.023 -20.469 4.793 1 98.56 152 ILE B CA 1
ATOM 3281 C C . ILE B 1 152 ? -8.203 -19.156 5.555 1 98.56 152 ILE B C 1
ATOM 3283 O O . ILE B 1 152 ? -7.227 -18.531 5.973 1 98.56 152 ILE B O 1
ATOM 3287 N N . LEU B 1 153 ? -9.43 -18.75 5.793 1 97.69 153 LEU B N 1
ATOM 3288 C CA . LEU B 1 153 ? -9.781 -17.453 6.34 1 97.69 153 LEU B CA 1
ATOM 3289 C C . LEU B 1 153 ? -9.789 -17.484 7.863 1 97.69 153 LEU B C 1
ATOM 3291 O O . LEU B 1 153 ? -9.93 -16.438 8.508 1 97.69 153 LEU B O 1
ATOM 3295 N N . SER B 1 154 ? -9.633 -18.609 8.461 1 98.06 154 SER B N 1
ATOM 3296 C CA . SER B 1 154 ? -9.719 -18.797 9.906 1 98.06 154 SER B CA 1
ATOM 3297 C C . SER B 1 154 ? -8.438 -18.344 10.602 1 98.06 154 SER B C 1
ATOM 3299 O O . SER B 1 154 ? -7.445 -18.031 9.938 1 98.06 154 SER B O 1
ATOM 3301 N N . LYS B 1 155 ? -8.477 -18.375 11.953 1 97.19 155 LYS B N 1
ATOM 3302 C CA . LYS B 1 155 ? -7.309 -18.031 12.758 1 97.19 155 LYS B CA 1
ATOM 3303 C C . LYS B 1 155 ? -6.133 -18.938 12.438 1 97.19 155 LYS B C 1
ATOM 3305 O O . LYS B 1 155 ? -5.004 -18.469 12.273 1 97.19 155 LYS B O 1
ATOM 3310 N N . ASP B 1 156 ? -6.418 -20.219 12.305 1 97.69 156 ASP B N 1
ATOM 3311 C CA . ASP B 1 156 ? -5.367 -21.188 12.016 1 97.69 156 ASP B CA 1
ATOM 3312 C C . ASP B 1 156 ? -4.797 -20.969 10.609 1 97.69 156 ASP B C 1
ATOM 3314 O O . ASP B 1 156 ? -3.578 -21 10.422 1 97.69 156 ASP B O 1
ATOM 3318 N N . GLY B 1 157 ? -5.691 -20.828 9.672 1 98.38 157 GLY B N 1
ATOM 3319 C CA . GLY B 1 157 ? -5.234 -20.578 8.312 1 98.38 157 GLY B CA 1
ATOM 3320 C C . GLY B 1 157 ? -4.402 -19.312 8.195 1 98.38 157 GLY B C 1
ATOM 3321 O O . GLY B 1 157 ? -3.361 -19.312 7.531 1 98.38 157 GLY B O 1
ATOM 3322 N N . GLN B 1 158 ? -4.824 -18.297 8.836 1 97.75 158 GLN B N 1
ATOM 3323 C CA . GLN B 1 158 ? -4.137 -17.016 8.758 1 97.75 158 GLN B CA 1
ATOM 3324 C C . GLN B 1 158 ? -2.824 -17.047 9.531 1 97.75 158 GLN B C 1
ATOM 3326 O O . GLN B 1 158 ? -1.877 -16.328 9.188 1 97.75 158 GLN B O 1
ATOM 3331 N N . ALA B 1 159 ? -2.713 -17.828 10.531 1 97.12 159 ALA B N 1
ATOM 3332 C CA . ALA B 1 159 ? -1.436 -18.047 11.203 1 97.12 159 ALA B CA 1
ATOM 3333 C C . ALA B 1 159 ? -0.41 -18.656 10.258 1 97.12 159 ALA B C 1
ATOM 3335 O O . ALA B 1 159 ? 0.775 -18.328 10.305 1 97.12 159 ALA B O 1
ATOM 3336 N N . VAL B 1 160 ? -0.883 -19.594 9.422 1 97.81 160 VAL B N 1
ATOM 3337 C CA . VAL B 1 160 ? -0.012 -20.172 8.414 1 97.81 160 VAL B CA 1
ATOM 3338 C C . VAL B 1 160 ? 0.468 -19.094 7.453 1 97.81 160 VAL B C 1
ATOM 3340 O O . VAL B 1 160 ? 1.65 -19.031 7.105 1 97.81 160 VAL B O 1
ATOM 3343 N N . VAL B 1 161 ? -0.434 -18.234 7.004 1 97.56 161 VAL B N 1
ATOM 3344 C CA . VAL B 1 161 ? -0.117 -17.125 6.109 1 97.56 161 VAL B CA 1
ATOM 3345 C C . VAL B 1 161 ? 0.986 -16.266 6.723 1 97.56 161 VAL B C 1
ATOM 3347 O O . VAL B 1 161 ? 2.004 -16 6.078 1 97.56 161 VAL B O 1
ATOM 3350 N N . GLU B 1 162 ? 0.807 -15.93 7.934 1 94.94 162 GLU B N 1
ATOM 3351 C CA . GLU B 1 162 ? 1.754 -15.062 8.633 1 94.94 162 GLU B CA 1
ATOM 3352 C C . GLU B 1 162 ? 3.111 -15.742 8.789 1 94.94 162 GLU B C 1
ATOM 3354 O O . GLU B 1 162 ? 4.152 -15.133 8.523 1 94.94 162 GLU B O 1
ATOM 3359 N N . LYS B 1 163 ? 3.096 -16.922 9.195 1 95.5 163 LYS B N 1
ATOM 3360 C CA . LYS B 1 163 ? 4.316 -17.672 9.461 1 95.5 163 LYS B CA 1
ATOM 3361 C C . LYS B 1 163 ? 5.156 -17.812 8.195 1 95.5 163 LYS B C 1
ATOM 3363 O O . LYS B 1 163 ? 6.379 -17.969 8.266 1 95.5 163 LYS B O 1
ATOM 3368 N N . ASN B 1 164 ? 4.504 -17.703 7.102 1 95.56 164 ASN B N 1
ATOM 3369 C CA . ASN B 1 164 ? 5.207 -17.953 5.848 1 95.56 164 ASN B CA 1
ATOM 3370 C C . ASN B 1 164 ? 5.535 -16.656 5.117 1 95.56 164 ASN B C 1
ATOM 3372 O O . ASN B 1 164 ? 5.793 -16.656 3.914 1 95.56 164 ASN B O 1
ATOM 3376 N N . GLY B 1 165 ? 5.438 -15.547 5.773 1 93.06 165 GLY B N 1
ATOM 3377 C CA . GLY B 1 165 ? 6.035 -14.32 5.273 1 93.06 165 GLY B CA 1
ATOM 3378 C C . GLY B 1 165 ? 5.059 -13.453 4.508 1 93.06 165 GLY B C 1
ATOM 3379 O O . GLY B 1 165 ? 5.469 -12.562 3.762 1 93.06 165 GLY B O 1
ATOM 3380 N N . TYR B 1 166 ? 3.809 -13.742 4.645 1 95.94 166 TYR B N 1
ATOM 3381 C CA . TYR B 1 166 ? 2.764 -12.922 4.039 1 95.94 166 TYR B CA 1
ATOM 3382 C C . TYR B 1 166 ? 2.031 -12.102 5.094 1 95.94 166 TYR B C 1
ATOM 3384 O O . TYR B 1 166 ? 2.229 -12.305 6.297 1 95.94 166 TYR B O 1
ATOM 3392 N N . ILE B 1 167 ? 1.319 -11.102 4.684 1 93.44 167 ILE B N 1
ATOM 3393 C CA . ILE B 1 167 ? 0.494 -10.312 5.594 1 93.44 167 ILE B CA 1
ATOM 3394 C C . ILE B 1 167 ? -0.894 -10.938 5.703 1 93.44 167 ILE B C 1
ATOM 3396 O O . ILE B 1 167 ? -1.631 -11.008 4.719 1 93.44 167 ILE B O 1
ATOM 3400 N N . PRO B 1 168 ? -1.242 -11.367 6.879 1 94.25 168 PRO B N 1
ATOM 3401 C CA . PRO B 1 168 ? -2.531 -12.039 7.066 1 94.25 168 PRO B CA 1
ATOM 3402 C C . PRO B 1 168 ? -3.701 -11.062 7.137 1 94.25 168 PRO B C 1
ATOM 3404 O O . PRO B 1 168 ? -3.494 -9.852 7.277 1 94.25 168 PRO B O 1
ATOM 3407 N N . LEU B 1 169 ? -4.879 -11.625 6.973 1 91 169 LEU B N 1
ATOM 3408 C CA . LEU B 1 169 ? -6.102 -10.875 7.227 1 91 169 LEU B CA 1
ATOM 3409 C C . LEU B 1 169 ? -6.316 -10.664 8.719 1 91 169 LEU B C 1
ATOM 3411 O O . LEU B 1 169 ? -5.836 -11.461 9.539 1 91 169 LEU B O 1
ATOM 3415 N N . ASP B 1 170 ? -7.105 -9.586 9.023 1 82.44 170 ASP B N 1
ATOM 3416 C CA . ASP B 1 170 ? -7.43 -9.32 10.422 1 82.44 170 ASP B CA 1
ATOM 3417 C C . ASP B 1 170 ? -8.734 -10.008 10.82 1 82.44 170 ASP B C 1
ATOM 3419 O O . ASP B 1 170 ? -9.516 -10.43 9.961 1 82.44 170 ASP B O 1
ATOM 3423 N N . ASN B 1 171 ? -8.961 -10.148 12.109 1 82.62 171 ASN B N 1
ATOM 3424 C CA . ASN B 1 171 ? -10.211 -10.562 12.734 1 82.62 171 ASN B CA 1
ATOM 3425 C C . ASN B 1 171 ? -10.672 -11.922 12.211 1 82.62 171 ASN B C 1
ATOM 3427 O O . ASN B 1 171 ? -11.859 -12.117 11.938 1 82.62 171 ASN B O 1
ATOM 3431 N N . ALA B 1 172 ? -9.688 -12.75 11.961 1 89.56 172 ALA B N 1
ATOM 3432 C CA . ALA B 1 172 ? -10.016 -14.117 11.578 1 89.56 172 ALA B CA 1
ATOM 3433 C C . ALA B 1 172 ? -10.703 -14.859 12.719 1 89.56 172 ALA B C 1
ATOM 3435 O O . ALA B 1 172 ? -10.344 -14.68 13.891 1 89.56 172 ALA B O 1
ATOM 3436 N N . LYS B 1 173 ? -11.719 -15.625 12.375 1 93.44 173 LYS B N 1
ATOM 3437 C CA . LYS B 1 173 ? -12.469 -16.375 13.367 1 93.44 173 LYS B CA 1
ATOM 3438 C C . LYS B 1 173 ? -11.945 -17.812 13.492 1 93.44 173 LYS B C 1
ATOM 3440 O O . LYS B 1 173 ? -11.164 -18.266 12.656 1 93.44 173 LYS B O 1
ATOM 3445 N N . ALA B 1 174 ? -12.383 -18.422 14.555 1 95.88 174 ALA B N 1
ATOM 3446 C CA . ALA B 1 174 ? -11.977 -19.812 14.758 1 95.88 174 ALA B CA 1
ATOM 3447 C C . ALA B 1 174 ? -12.594 -20.719 13.703 1 95.88 174 ALA B C 1
ATOM 3449 O O . ALA B 1 174 ? -13.719 -20.5 13.25 1 95.88 174 ALA B O 1
ATOM 3450 N N . TYR B 1 175 ? -11.875 -21.797 13.406 1 96.44 175 TYR B N 1
ATOM 3451 C CA . TYR B 1 175 ? -12.312 -22.766 12.406 1 96.44 175 TYR B CA 1
ATOM 3452 C C . TYR B 1 175 ? -13.117 -23.891 13.062 1 96.44 175 TYR B C 1
ATOM 3454 O O . TYR B 1 175 ? -12.742 -24.391 14.125 1 96.44 175 TYR B O 1
ATOM 3462 N N . GLN B 1 176 ? -14.227 -24.188 12.43 1 94.5 176 GLN B N 1
ATOM 3463 C CA . GLN B 1 176 ? -15.016 -25.375 12.758 1 94.5 176 GLN B CA 1
ATOM 3464 C C . GLN B 1 176 ? -15.352 -26.172 11.5 1 94.5 176 GLN B C 1
ATOM 3466 O O . GLN B 1 176 ? -15.961 -25.641 10.57 1 94.5 176 GLN B O 1
ATOM 3471 N N . ALA B 1 177 ? -14.938 -27.484 11.562 1 93.75 177 ALA B N 1
ATOM 3472 C CA . ALA B 1 177 ? -15.195 -28.328 10.398 1 93.75 177 ALA B CA 1
ATOM 3473 C C . ALA B 1 177 ? -16.688 -28.5 10.156 1 93.75 177 ALA B C 1
ATOM 3475 O O . ALA B 1 177 ? -17.469 -28.672 11.109 1 93.75 177 ALA B O 1
ATOM 3476 N N . LYS B 1 178 ? -17.016 -28.391 8.906 1 93.44 178 LYS B N 1
ATOM 3477 C CA . LYS B 1 178 ? -18.422 -28.531 8.555 1 93.44 178 LYS B CA 1
ATOM 3478 C C . LYS B 1 178 ? -18.656 -29.75 7.672 1 93.44 178 LYS B C 1
ATOM 3480 O O . LYS B 1 178 ? -19.797 -30.109 7.383 1 93.44 178 LYS B O 1
ATOM 3485 N N . VAL B 1 179 ? -17.578 -30.344 7.164 1 94.44 179 VAL B N 1
ATOM 3486 C CA . VAL B 1 179 ? -17.625 -31.531 6.328 1 94.44 179 VAL B CA 1
ATOM 3487 C C . VAL B 1 179 ? -16.641 -32.562 6.855 1 94.44 179 VAL B C 1
ATOM 3489 O O . VAL B 1 179 ? -15.719 -32.25 7.598 1 94.44 179 VAL B O 1
ATOM 3492 N N . SER B 1 180 ? -16.938 -33.812 6.477 1 90.62 180 SER B N 1
ATOM 3493 C CA . SER B 1 180 ? -16.062 -34.875 6.965 1 90.62 180 SER B CA 1
ATOM 3494 C C . SER B 1 180 ? -15.273 -35.5 5.828 1 90.62 180 SER B C 1
ATOM 3496 O O . SER B 1 180 ? -14.344 -36.281 6.07 1 90.62 180 SER B O 1
ATOM 3498 N N . SER B 1 181 ? -15.641 -35.219 4.617 1 94.06 181 SER B N 1
ATOM 3499 C CA . SER B 1 181 ? -14.922 -35.719 3.455 1 94.06 181 SER B CA 1
ATOM 3500 C C . SER B 1 181 ? -15.219 -34.875 2.211 1 94.06 181 SER B C 1
ATOM 3502 O O . SER B 1 181 ? -16.109 -34.031 2.223 1 94.06 181 SER B O 1
ATOM 3504 N N . GLY B 1 182 ? -14.391 -35.031 1.161 1 96.31 182 GLY B N 1
ATOM 3505 C CA . GLY B 1 182 ? -14.602 -34.312 -0.101 1 96.31 182 GLY B CA 1
ATOM 3506 C C . GLY B 1 182 ? -13.312 -34.094 -0.875 1 96.31 182 GLY B C 1
ATOM 3507 O O . GLY B 1 182 ? -12.266 -34.625 -0.516 1 96.31 182 GLY B O 1
ATOM 3508 N N . LYS B 1 183 ? -13.531 -33.531 -2.033 1 97.44 183 LYS B N 1
ATOM 3509 C CA . LYS B 1 183 ? -12.398 -33.188 -2.895 1 97.44 183 LYS B CA 1
ATOM 3510 C C . LYS B 1 183 ? -12.438 -31.734 -3.336 1 97.44 183 LYS B C 1
ATOM 3512 O O . LYS B 1 183 ? -13.5 -31.203 -3.658 1 97.44 183 LYS B O 1
ATOM 3517 N N . VAL B 1 184 ? -11.312 -31.094 -3.201 1 98.5 184 VAL B N 1
ATOM 3518 C CA . VAL B 1 184 ? -11.164 -29.703 -3.635 1 98.5 184 VAL B CA 1
ATOM 3519 C C . VAL B 1 184 ? -10.008 -29.594 -4.629 1 98.5 184 VAL B C 1
ATOM 3521 O O . VAL B 1 184 ? -8.867 -29.953 -4.309 1 98.5 184 VAL B O 1
ATOM 3524 N N . VAL B 1 185 ? -10.273 -29.172 -5.852 1 98.69 185 VAL B N 1
ATOM 3525 C CA . VAL B 1 185 ? -9.258 -28.953 -6.875 1 98.69 185 VAL B CA 1
ATOM 3526 C C . VAL B 1 185 ? -8.945 -27.469 -6.977 1 98.69 185 VAL B C 1
ATOM 3528 O O . VAL B 1 185 ? -9.836 -26.656 -7.23 1 98.69 185 VAL B O 1
ATOM 3531 N N . ILE B 1 186 ? -7.691 -27.188 -6.715 1 98.88 186 ILE B N 1
ATOM 3532 C CA . ILE B 1 186 ? -7.207 -25.797 -6.754 1 98.88 186 ILE B CA 1
ATOM 3533 C C . ILE B 1 186 ? -6.215 -25.641 -7.906 1 98.88 186 ILE B C 1
ATOM 3535 O O . ILE B 1 186 ? -5.371 -26.5 -8.133 1 98.88 186 ILE B O 1
ATOM 3539 N N . ALA B 1 187 ? -6.285 -24.5 -8.664 1 98.81 187 ALA B N 1
ATOM 3540 C CA . ALA B 1 187 ? -5.367 -24.281 -9.781 1 98.81 187 ALA B CA 1
ATOM 3541 C C . ALA B 1 187 ? -4.977 -22.812 -9.883 1 98.81 187 ALA B C 1
ATOM 3543 O O . ALA B 1 187 ? -5.723 -21.922 -9.453 1 98.81 187 ALA B O 1
ATOM 3544 N N . GLY B 1 188 ? -3.723 -22.594 -10.406 1 98.62 188 GLY B N 1
ATOM 3545 C CA . GLY B 1 188 ? -3.484 -21.219 -10.805 1 98.62 188 GLY B CA 1
ATOM 3546 C C . GLY B 1 188 ? -2.121 -20.703 -10.391 1 98.62 188 GLY B C 1
ATOM 3547 O O . GLY B 1 188 ? -1.105 -21.359 -10.609 1 98.62 188 GLY B O 1
ATOM 3548 N N . SER B 1 189 ? -2.023 -19.594 -9.828 1 98.62 189 SER B N 1
ATOM 3549 C CA . SER B 1 189 ? -0.875 -18.719 -9.609 1 98.62 189 SER B CA 1
ATOM 3550 C C . SER B 1 189 ? 0.276 -19.469 -8.953 1 98.62 189 SER B C 1
ATOM 3552 O O . SER B 1 189 ? 0.133 -19.984 -7.84 1 98.62 189 SER B O 1
ATOM 3554 N N . SER B 1 190 ? 1.397 -19.422 -9.586 1 98.38 190 SER B N 1
ATOM 3555 C CA . SER B 1 190 ? 2.607 -19.984 -8.992 1 98.38 190 SER B CA 1
ATOM 3556 C C . SER B 1 190 ? 3.072 -19.156 -7.797 1 98.38 190 SER B C 1
ATOM 3558 O O . SER B 1 190 ? 3.824 -19.656 -6.953 1 98.38 190 SER B O 1
ATOM 3560 N N . SER B 1 191 ? 2.74 -17.891 -7.66 1 98 191 SER B N 1
ATOM 3561 C CA . SER B 1 191 ? 3.09 -17.062 -6.52 1 98 191 SER B CA 1
ATOM 3562 C C . SER B 1 191 ? 2.275 -17.438 -5.289 1 98 191 SER B C 1
ATOM 3564 O O . SER B 1 191 ? 2.752 -17.312 -4.156 1 98 191 SER B O 1
ATOM 3566 N N . VAL B 1 192 ? 1.07 -17.922 -5.512 1 98.62 192 VAL B N 1
ATOM 3567 C CA . VAL B 1 192 ? 0.175 -18.25 -4.41 1 98.62 192 VAL B CA 1
ATOM 3568 C C . VAL B 1 192 ? 0.424 -19.688 -3.955 1 98.62 192 VAL B C 1
ATOM 3570 O O . VAL B 1 192 ? 0.166 -20.031 -2.799 1 98.62 192 VAL B O 1
ATOM 3573 N N . THR B 1 193 ? 0.926 -20.484 -4.84 1 98.56 193 THR B N 1
ATOM 3574 C CA . THR B 1 193 ? 1.047 -21.922 -4.629 1 98.56 193 THR B CA 1
ATOM 3575 C C . THR B 1 193 ? 1.814 -22.219 -3.344 1 98.56 193 THR B C 1
ATOM 3577 O O . THR B 1 193 ? 1.39 -23.047 -2.537 1 98.56 193 THR B O 1
ATOM 3580 N N . PRO B 1 194 ? 2.955 -21.5 -3.049 1 97.88 194 PRO B N 1
ATOM 3581 C CA . PRO B 1 194 ? 3.709 -21.859 -1.847 1 97.88 194 PRO B CA 1
ATOM 3582 C C . PRO B 1 194 ? 2.881 -21.734 -0.57 1 97.88 194 PRO B C 1
ATOM 3584 O O . PRO B 1 194 ? 2.887 -22.641 0.269 1 97.88 194 PRO B O 1
ATOM 3587 N N . VAL B 1 195 ? 2.162 -20.672 -0.413 1 98.31 195 VAL B N 1
ATOM 3588 C CA . VAL B 1 195 ? 1.376 -20.5 0.804 1 98.31 195 VAL B CA 1
ATOM 3589 C C . VAL B 1 195 ? 0.177 -21.438 0.784 1 98.31 195 VAL B C 1
ATOM 3591 O O . VAL B 1 195 ? -0.235 -21.953 1.828 1 98.31 195 VAL B O 1
ATOM 3594 N N . MET B 1 196 ? -0.394 -21.719 -0.386 1 98.75 196 MET B N 1
ATOM 3595 C CA . MET B 1 196 ? -1.54 -22.609 -0.493 1 98.75 196 MET B CA 1
ATOM 3596 C C . MET B 1 196 ? -1.155 -24.031 -0.095 1 98.75 196 MET B C 1
ATOM 3598 O O . MET B 1 196 ? -1.935 -24.734 0.555 1 98.75 196 MET B O 1
ATOM 3602 N N . GLU B 1 197 ? 0.02 -24.469 -0.493 1 98.5 197 GLU B N 1
ATOM 3603 C CA . GLU B 1 197 ? 0.504 -25.781 -0.091 1 98.5 197 GLU B CA 1
ATOM 3604 C C . GLU B 1 197 ? 0.63 -25.891 1.427 1 98.5 197 GLU B C 1
ATOM 3606 O O . GLU B 1 197 ? 0.291 -26.922 2.016 1 98.5 197 GLU B O 1
ATOM 3611 N N . LYS B 1 198 ? 1.113 -24.844 2.07 1 98.5 198 LYS B N 1
ATOM 3612 C CA . LYS B 1 198 ? 1.251 -24.844 3.523 1 98.5 198 LYS B CA 1
ATOM 3613 C C . LYS B 1 198 ? -0.115 -24.859 4.203 1 98.5 198 LYS B C 1
ATOM 3615 O O . LYS B 1 198 ? -0.289 -25.516 5.234 1 98.5 198 LYS B O 1
ATOM 3620 N N . ILE B 1 199 ? -1.04 -24.156 3.652 1 98.69 199 ILE B N 1
ATOM 3621 C CA . ILE B 1 199 ? -2.395 -24.141 4.191 1 98.69 199 ILE B CA 1
ATOM 3622 C C . ILE B 1 199 ? -3.02 -25.531 4.043 1 98.69 199 ILE B C 1
ATOM 3624 O O . ILE B 1 199 ? -3.666 -26.031 4.965 1 98.69 199 ILE B O 1
ATOM 3628 N N . LYS B 1 200 ? -2.828 -26.125 2.852 1 98.56 200 LYS B N 1
ATOM 3629 C CA . LYS B 1 200 ? -3.305 -27.484 2.619 1 98.56 200 LYS B CA 1
ATOM 3630 C C . LYS B 1 200 ? -2.771 -28.453 3.68 1 98.56 200 LYS B C 1
ATOM 3632 O O . LYS B 1 200 ? -3.521 -29.266 4.215 1 98.56 200 LYS B O 1
ATOM 3637 N N . GLU B 1 201 ? -1.509 -28.359 3.961 1 98.31 201 GLU B N 1
ATOM 3638 C CA . GLU B 1 201 ? -0.881 -29.219 4.957 1 98.31 201 GLU B CA 1
ATOM 3639 C C . GLU B 1 201 ? -1.514 -29.031 6.332 1 98.31 201 GLU B C 1
ATOM 3641 O O . GLU B 1 201 ? -1.796 -30 7.035 1 98.31 201 GLU B O 1
ATOM 3646 N N . ALA B 1 202 ? -1.732 -27.797 6.719 1 98.25 202 ALA B N 1
ATOM 3647 C CA . ALA B 1 202 ? -2.33 -27.484 8.016 1 98.25 202 ALA B CA 1
ATOM 3648 C C . ALA B 1 202 ? -3.777 -27.969 8.078 1 98.25 202 ALA B C 1
ATOM 3650 O O . ALA B 1 202 ? -4.223 -28.5 9.102 1 98.25 202 ALA B O 1
ATOM 3651 N N . TYR B 1 203 ? -4.48 -27.797 7.023 1 98.19 203 TYR B N 1
ATOM 3652 C CA . TYR B 1 203 ? -5.875 -28.203 6.938 1 98.19 203 TYR B CA 1
ATOM 3653 C C . TYR B 1 203 ? -6 -29.719 7.074 1 98.19 203 TYR B C 1
ATOM 3655 O O . TYR B 1 203 ? -6.918 -30.219 7.734 1 98.19 203 TYR B O 1
ATOM 3663 N N . HIS B 1 204 ? -5.125 -30.438 6.453 1 97.12 204 HIS B N 1
ATOM 3664 C CA . HIS B 1 204 ? -5.152 -31.891 6.465 1 97.12 204 HIS B CA 1
ATOM 3665 C C . HIS B 1 204 ? -5.047 -32.438 7.887 1 97.12 204 HIS B C 1
ATOM 3667 O O . HIS B 1 204 ? -5.52 -33.531 8.172 1 97.12 204 HIS B O 1
ATOM 3673 N N . LYS B 1 205 ? -4.457 -31.688 8.797 1 96.19 205 LYS B N 1
ATOM 3674 C CA . LYS B 1 205 ? -4.301 -32.125 10.18 1 96.19 205 LYS B CA 1
ATOM 3675 C C . LYS B 1 205 ? -5.641 -32.125 10.914 1 96.19 205 LYS B C 1
ATOM 3677 O O . LYS B 1 205 ? -5.828 -32.875 11.875 1 96.19 205 LYS B O 1
ATOM 3682 N N . VAL B 1 206 ? -6.578 -31.328 10.484 1 95.69 206 VAL B N 1
ATOM 3683 C CA . VAL B 1 206 ? -7.832 -31.188 11.211 1 95.69 206 VAL B CA 1
ATOM 3684 C C . VAL B 1 206 ? -8.977 -31.781 10.391 1 95.69 206 VAL B C 1
ATOM 3686 O O . VAL B 1 206 ? -10.062 -32.031 10.914 1 95.69 206 VAL B O 1
ATOM 3689 N N . ASN B 1 207 ? -8.727 -31.969 9.133 1 94.62 207 ASN B N 1
ATOM 3690 C CA . ASN B 1 207 ? -9.688 -32.625 8.242 1 94.62 207 ASN B CA 1
ATOM 3691 C C . ASN B 1 207 ? -9 -33.5 7.203 1 94.62 207 ASN B C 1
ATOM 3693 O O . ASN B 1 207 ? -9 -33.156 6.016 1 94.62 207 ASN B O 1
ATOM 3697 N N . ALA B 1 208 ? -8.672 -34.688 7.512 1 93.56 208 ALA B N 1
ATOM 3698 C CA . ALA B 1 208 ? -7.797 -35.531 6.727 1 93.56 208 ALA B CA 1
ATOM 3699 C C . ALA B 1 208 ? -8.555 -36.188 5.574 1 93.56 208 ALA B C 1
ATOM 3701 O O . ALA B 1 208 ? -7.941 -36.656 4.609 1 93.56 208 ALA B O 1
ATOM 3702 N N . LYS B 1 209 ? -9.797 -36.25 5.613 1 95.5 209 LYS B N 1
ATOM 3703 C CA . LYS B 1 209 ? -10.562 -36.969 4.613 1 95.5 209 LYS B CA 1
ATOM 3704 C C . LYS B 1 209 ? -10.961 -36.062 3.451 1 95.5 209 LYS B C 1
ATOM 3706 O O . LYS B 1 209 ? -11.547 -36.531 2.471 1 95.5 209 LYS B O 1
ATOM 3711 N N . VAL B 1 210 ? -10.688 -34.812 3.572 1 97.12 210 VAL B N 1
ATOM 3712 C CA . VAL B 1 210 ? -10.867 -33.906 2.428 1 97.12 210 VAL B CA 1
ATOM 3713 C C . VAL B 1 210 ? -9.586 -33.875 1.598 1 97.12 210 VAL B C 1
ATOM 3715 O O . VAL B 1 210 ? -8.523 -33.5 2.102 1 97.12 210 VAL B O 1
ATOM 3718 N N . ASP B 1 211 ? -9.664 -34.312 0.381 1 97.56 211 ASP B N 1
ATOM 3719 C CA . ASP B 1 211 ? -8.531 -34.312 -0.533 1 97.56 211 ASP B CA 1
ATOM 3720 C C . ASP B 1 211 ? -8.406 -32.969 -1.264 1 97.56 211 ASP B C 1
ATOM 3722 O O . ASP B 1 211 ? -9.266 -32.625 -2.07 1 97.56 211 ASP B O 1
ATOM 3726 N N . VAL B 1 212 ? -7.359 -32.25 -1.007 1 98.5 212 VAL B N 1
ATOM 3727 C CA . VAL B 1 212 ? -7.098 -30.984 -1.663 1 98.5 212 VAL B CA 1
ATOM 3728 C C . VAL B 1 212 ? -5.98 -31.156 -2.691 1 98.5 212 VAL B C 1
ATOM 3730 O O . VAL B 1 212 ? -4.859 -31.516 -2.346 1 98.5 212 VAL B O 1
ATOM 3733 N N . GLU B 1 213 ? -6.25 -30.922 -3.961 1 98.56 213 GLU B N 1
ATOM 3734 C CA . GLU B 1 213 ? -5.289 -31.016 -5.059 1 98.56 213 GLU B CA 1
ATOM 3735 C C . GLU B 1 213 ? -4.934 -29.641 -5.598 1 98.56 213 GLU B C 1
ATOM 3737 O O . GLU B 1 213 ? -5.82 -28.844 -5.91 1 98.56 213 GLU B O 1
ATOM 3742 N N . ILE B 1 214 ? -3.641 -29.406 -5.699 1 98.75 214 ILE B N 1
ATOM 3743 C CA . ILE B 1 214 ? -3.182 -28.094 -6.18 1 98.75 214 ILE B CA 1
ATOM 3744 C C . ILE B 1 214 ? -2.463 -28.266 -7.516 1 98.75 214 ILE B C 1
ATOM 3746 O O . ILE B 1 214 ? -1.507 -29.031 -7.621 1 98.75 214 ILE B O 1
ATOM 3750 N N . GLN B 1 215 ? -2.922 -27.547 -8.516 1 98.44 215 GLN B N 1
ATOM 3751 C CA . GLN B 1 215 ? -2.332 -27.516 -9.852 1 98.44 215 GLN B CA 1
ATOM 3752 C C . GLN B 1 215 ? -1.763 -26.125 -10.164 1 98.44 215 GLN B C 1
ATOM 3754 O O . GLN B 1 215 ? -2.502 -25.219 -10.547 1 98.44 215 GLN B O 1
ATOM 3759 N N . GLN B 1 216 ? -0.429 -26.062 -10.148 1 98.12 216 GLN B N 1
ATOM 3760 C CA . GLN B 1 216 ? 0.239 -24.781 -10.344 1 98.12 216 GLN B CA 1
ATOM 3761 C C . GLN B 1 216 ? 0.268 -24.391 -11.82 1 98.12 216 GLN B C 1
ATOM 3763 O O . GLN B 1 216 ? 0.536 -25.234 -12.68 1 98.12 216 GLN B O 1
ATOM 3768 N N . SER B 1 217 ? 0.005 -23.188 -12.094 1 97.62 217 SER B N 1
ATOM 3769 C CA . SER B 1 217 ? 0.144 -22.516 -13.383 1 97.62 217 SER B CA 1
ATOM 3770 C C . SER B 1 217 ? 0.36 -21.016 -13.195 1 97.62 217 SER B C 1
ATOM 3772 O O . SER B 1 217 ? 1.39 -20.594 -12.664 1 97.62 217 SER B O 1
ATOM 3774 N N . ASP B 1 218 ? -0.509 -20.172 -13.766 1 97.69 218 ASP B N 1
ATOM 3775 C CA . ASP B 1 218 ? -0.475 -18.719 -13.562 1 97.69 218 ASP B CA 1
ATOM 3776 C C . ASP B 1 218 ? -1.851 -18.188 -13.164 1 97.69 218 ASP B C 1
ATOM 3778 O O . ASP B 1 218 ? -2.812 -18.953 -13.062 1 97.69 218 ASP B O 1
ATOM 3782 N N . SER B 1 219 ? -1.951 -16.906 -12.859 1 98.62 219 SER B N 1
ATOM 3783 C CA . SER B 1 219 ? -3.182 -16.328 -12.336 1 98.62 219 SER B CA 1
ATOM 3784 C C . SER B 1 219 ? -4.301 -16.375 -13.375 1 98.62 219 SER B C 1
ATOM 3786 O O . SER B 1 219 ? -5.445 -16.672 -13.039 1 98.62 219 SER B O 1
ATOM 3788 N N . SER B 1 220 ? -3.973 -16.016 -14.578 1 98.19 220 SER B N 1
ATOM 3789 C CA . SER B 1 220 ? -4.996 -16.031 -15.617 1 98.19 220 SER B CA 1
ATOM 3790 C C . SER B 1 220 ? -5.598 -17.422 -15.789 1 98.19 220 SER B C 1
ATOM 3792 O O . SER B 1 220 ? -6.816 -17.562 -15.898 1 98.19 220 SER B O 1
ATOM 3794 N N . THR B 1 221 ? -4.73 -18.391 -15.812 1 98.31 221 THR B N 1
ATOM 3795 C CA . THR B 1 221 ? -5.199 -19.766 -15.93 1 98.31 221 THR B CA 1
ATOM 3796 C C . THR B 1 221 ? -6.027 -20.156 -14.711 1 98.31 221 THR B C 1
ATOM 3798 O O . THR B 1 221 ? -7.039 -20.844 -14.836 1 98.31 221 THR B O 1
ATOM 3801 N N . GLY B 1 222 ? -5.566 -19.719 -13.516 1 98.81 222 GLY B N 1
ATOM 3802 C CA . GLY B 1 222 ? -6.348 -19.984 -12.312 1 98.81 222 GLY B CA 1
ATOM 3803 C C . GLY B 1 222 ? -7.75 -19.406 -12.375 1 98.81 222 GLY B C 1
ATOM 3804 O O . GLY B 1 222 ? -8.727 -20.094 -12.07 1 98.81 222 GLY B O 1
ATOM 3805 N N . ILE B 1 223 ? -7.863 -18.203 -12.812 1 98.69 223 ILE B N 1
ATOM 3806 C CA . ILE B 1 223 ? -9.148 -17.516 -12.922 1 98.69 223 ILE B CA 1
ATOM 3807 C C . ILE B 1 223 ? -10.023 -18.219 -13.953 1 98.69 223 ILE B C 1
ATOM 3809 O O . ILE B 1 223 ? -11.195 -18.5 -13.695 1 98.69 223 ILE B O 1
ATOM 3813 N N . THR B 1 224 ? -9.445 -18.547 -15.086 1 98.5 224 THR B N 1
ATOM 3814 C CA . THR B 1 224 ? -10.18 -19.234 -16.141 1 98.5 224 THR B CA 1
ATOM 3815 C C . THR B 1 224 ? -10.664 -20.594 -15.672 1 98.5 224 THR B C 1
ATOM 3817 O O . THR B 1 224 ? -11.781 -21.016 -15.992 1 98.5 224 THR B O 1
ATOM 3820 N N . SER B 1 225 ? -9.812 -21.312 -14.914 1 98.62 225 SER B N 1
ATOM 3821 C CA . SER B 1 225 ? -10.18 -22.625 -14.406 1 98.62 225 SER B CA 1
ATOM 3822 C C . SER B 1 225 ? -11.375 -22.531 -13.453 1 98.62 225 SER B C 1
ATOM 3824 O O . SER B 1 225 ? -12.211 -23.438 -13.422 1 98.62 225 SER B O 1
ATOM 3826 N N . ALA B 1 226 ? -11.43 -21.469 -12.641 1 98.5 226 ALA B N 1
ATOM 3827 C CA . ALA B 1 226 ? -12.594 -21.25 -11.789 1 98.5 226 ALA B CA 1
ATOM 3828 C C . ALA B 1 226 ? -13.828 -20.922 -12.617 1 98.5 226 ALA B C 1
ATOM 3830 O O . ALA B 1 226 ? -14.914 -21.453 -12.359 1 98.5 226 ALA B O 1
ATOM 3831 N N . ILE B 1 227 ? -13.664 -20.094 -13.625 1 97.75 227 ILE B N 1
ATOM 3832 C CA . ILE B 1 227 ? -14.773 -19.656 -14.477 1 97.75 227 ILE B CA 1
ATOM 3833 C C . ILE B 1 227 ? -15.375 -20.859 -15.203 1 97.75 227 ILE B C 1
ATOM 3835 O O . ILE B 1 227 ? -16.594 -21.016 -15.242 1 97.75 227 ILE B O 1
ATOM 3839 N N . ASP B 1 228 ? -14.516 -21.703 -15.734 1 97.12 228 ASP B N 1
ATOM 3840 C CA . ASP B 1 228 ? -15 -22.812 -16.562 1 97.12 228 ASP B CA 1
ATOM 3841 C C . ASP B 1 228 ? -15.344 -24.031 -15.711 1 97.12 228 ASP B C 1
ATOM 3843 O O . ASP B 1 228 ? -15.891 -25.016 -16.219 1 97.12 228 ASP B O 1
ATOM 3847 N N . GLY B 1 229 ? -14.93 -24 -14.469 1 96.69 229 GLY B N 1
ATOM 3848 C CA . GLY B 1 229 ? -15.312 -25.062 -13.555 1 96.69 229 GLY B CA 1
ATOM 3849 C C . GLY B 1 229 ? -14.328 -26.219 -13.539 1 96.69 229 GLY B C 1
ATOM 3850 O O . GLY B 1 229 ? -14.586 -27.25 -12.93 1 96.69 229 GLY B O 1
ATOM 3851 N N . SER B 1 230 ? -13.258 -26.062 -14.203 1 97.81 230 SER B N 1
ATOM 3852 C CA . SER B 1 230 ? -12.258 -27.109 -14.203 1 97.81 230 SER B CA 1
ATOM 3853 C C . SER B 1 230 ? -11.523 -27.172 -12.875 1 97.81 230 SER B C 1
ATOM 3855 O O . SER B 1 230 ? -10.859 -28.172 -12.57 1 97.81 230 SER B O 1
ATOM 3857 N N . ALA B 1 231 ? -11.562 -26.141 -12.094 1 98.56 231 ALA B N 1
ATOM 3858 C CA . ALA B 1 231 ? -11.102 -26.109 -10.711 1 98.56 231 ALA B CA 1
ATOM 3859 C C . ALA B 1 231 ? -12.172 -25.531 -9.789 1 98.56 231 ALA B C 1
ATOM 3861 O O . ALA B 1 231 ? -13 -24.719 -10.211 1 98.56 231 ALA B O 1
ATOM 3862 N N . ASP B 1 232 ? -12.148 -26 -8.555 1 98.62 232 ASP B N 1
ATOM 3863 C CA . ASP B 1 232 ? -13.062 -25.453 -7.555 1 98.62 232 ASP B CA 1
ATOM 3864 C C . ASP B 1 232 ? -12.617 -24.078 -7.098 1 98.62 232 ASP B C 1
ATOM 3866 O O . ASP B 1 232 ? -13.445 -23.234 -6.762 1 98.62 232 ASP B O 1
ATOM 3870 N N . ILE B 1 233 ? -11.312 -23.922 -7.023 1 98.81 233 ILE B N 1
ATOM 3871 C CA . ILE B 1 233 ? -10.695 -22.656 -6.602 1 98.81 233 ILE B CA 1
ATOM 3872 C C . ILE B 1 233 ? -9.609 -22.266 -7.59 1 98.81 233 ILE B C 1
ATOM 3874 O O . ILE B 1 233 ? -8.727 -23.062 -7.91 1 98.81 233 ILE B O 1
ATOM 3878 N N . GLY B 1 234 ? -9.727 -21.078 -8.164 1 98.88 234 GLY B N 1
ATOM 3879 C CA . GLY B 1 234 ? -8.633 -20.453 -8.891 1 98.88 234 GLY B CA 1
ATOM 3880 C C . GLY B 1 234 ? -7.77 -19.562 -8.023 1 98.88 234 GLY B C 1
ATOM 3881 O O . GLY B 1 234 ? -8.289 -18.797 -7.207 1 98.88 234 GLY B O 1
ATOM 3882 N N . MET B 1 235 ? -6.438 -19.672 -8.141 1 98.88 235 MET B N 1
ATOM 3883 C CA . MET B 1 235 ? -5.508 -18.797 -7.43 1 98.88 235 MET B CA 1
ATOM 3884 C C . MET B 1 235 ? -5.047 -17.656 -8.328 1 98.88 235 MET B C 1
ATOM 3886 O O . MET B 1 235 ? -4.645 -17.875 -9.469 1 98.88 235 MET B O 1
ATOM 3890 N N . ALA B 1 236 ? -5.102 -16.484 -7.766 1 98.62 236 ALA B N 1
ATOM 3891 C CA . ALA B 1 236 ? -4.672 -15.312 -8.531 1 98.62 236 ALA B CA 1
ATOM 3892 C C . ALA B 1 236 ? -3.893 -14.344 -7.652 1 98.62 236 ALA B C 1
ATOM 3894 O O . ALA B 1 236 ? -4.367 -13.938 -6.59 1 98.62 236 ALA B O 1
ATOM 3895 N N . SER B 1 237 ? -2.727 -13.977 -8.102 1 98 237 SER B N 1
ATOM 3896 C CA . SER B 1 237 ? -1.907 -13 -7.387 1 98 237 SER B CA 1
ATOM 3897 C C . SER B 1 237 ? -2.145 -11.594 -7.914 1 98 237 SER B C 1
ATOM 3899 O O . SER B 1 237 ? -1.2 -10.812 -8.062 1 98 237 SER B O 1
ATOM 3901 N N . ARG B 1 238 ? -3.262 -11.344 -8.305 1 94.62 238 ARG B N 1
ATOM 3902 C CA . ARG B 1 238 ? -3.791 -10.062 -8.766 1 94.62 238 ARG B CA 1
ATOM 3903 C C . ARG B 1 238 ? -5.312 -10.031 -8.664 1 94.62 238 ARG B C 1
ATOM 3905 O O . ARG B 1 238 ? -5.945 -11.055 -8.398 1 94.62 238 ARG B O 1
ATOM 3912 N N . GLU B 1 239 ? -5.883 -8.828 -8.805 1 92.94 239 GLU B N 1
ATOM 3913 C CA . GLU B 1 239 ? -7.336 -8.664 -8.805 1 92.94 239 GLU B CA 1
ATOM 3914 C C . GLU B 1 239 ? -7.941 -9.125 -10.133 1 92.94 239 GLU B C 1
ATOM 3916 O O . GLU B 1 239 ? -7.242 -9.211 -11.141 1 92.94 239 GLU B O 1
ATOM 3921 N N . LEU B 1 240 ? -9.219 -9.398 -10.109 1 94.31 240 LEU B N 1
ATOM 3922 C CA . LEU B 1 240 ? -9.953 -9.703 -11.336 1 94.31 240 LEU B CA 1
ATOM 3923 C C . LEU B 1 240 ? -10.141 -8.445 -12.18 1 94.31 240 LEU B C 1
ATOM 3925 O O . LEU B 1 240 ? -10.375 -7.359 -11.641 1 94.31 240 LEU B O 1
ATOM 3929 N N . ASP B 1 241 ? -10 -8.633 -13.492 1 88.38 241 ASP B N 1
ATOM 3930 C CA . ASP B 1 241 ? -10.438 -7.523 -14.336 1 88.38 241 ASP B CA 1
ATOM 3931 C C . ASP B 1 241 ? -11.945 -7.566 -14.562 1 88.38 241 ASP B C 1
ATOM 3933 O O . ASP B 1 241 ? -12.625 -8.484 -14.094 1 88.38 241 ASP B O 1
ATOM 3937 N N . LYS B 1 242 ? -12.477 -6.551 -15.242 1 85.62 242 LYS B N 1
ATOM 3938 C CA . LYS B 1 242 ? -13.914 -6.395 -15.422 1 85.62 242 LYS B CA 1
ATOM 3939 C C . LYS B 1 242 ? -14.508 -7.578 -16.188 1 85.62 242 LYS B C 1
ATOM 3941 O O . LYS B 1 242 ? -15.594 -8.055 -15.852 1 85.62 242 LYS B O 1
ATOM 3946 N N . THR B 1 243 ? -13.812 -7.98 -17.219 1 92.31 243 THR B N 1
ATOM 3947 C CA . THR B 1 243 ? -14.289 -9.109 -18 1 92.31 243 THR B CA 1
ATOM 3948 C C . THR B 1 243 ? -14.383 -10.367 -17.141 1 92.31 243 THR B C 1
ATOM 3950 O O . THR B 1 243 ? -15.375 -11.102 -17.203 1 92.31 243 THR B O 1
ATOM 3953 N N . GLU B 1 244 ? -13.422 -10.602 -16.328 1 95.69 244 GLU B N 1
ATOM 3954 C CA . GLU B 1 244 ? -13.375 -11.781 -15.469 1 95.69 244 GLU B CA 1
ATOM 3955 C C . GLU B 1 244 ? -14.477 -11.734 -14.414 1 95.69 244 GLU B C 1
ATOM 3957 O O . GLU B 1 244 ? -15.164 -12.734 -14.188 1 95.69 244 GLU B O 1
ATOM 3962 N N . SER B 1 245 ? -14.648 -10.602 -13.797 1 92.25 245 SER B N 1
ATOM 3963 C CA . SER B 1 245 ? -15.602 -10.461 -12.703 1 92.25 245 SER B CA 1
ATOM 3964 C C . SER B 1 245 ? -17.031 -10.609 -13.195 1 92.25 245 SER B C 1
ATOM 3966 O O . SER B 1 245 ? -17.938 -10.922 -12.406 1 92.25 245 SER B O 1
ATOM 3968 N N . SER B 1 246 ? -17.297 -10.406 -14.43 1 94.31 246 SER B N 1
ATOM 3969 C CA . SER B 1 246 ? -18.641 -10.477 -15 1 94.31 246 SER B CA 1
ATOM 3970 C C . SER B 1 246 ? -19 -11.906 -15.383 1 94.31 246 SER B C 1
ATOM 3972 O O . SER B 1 246 ? -20.125 -12.172 -15.82 1 94.31 246 SER B O 1
ATOM 3974 N N . LYS B 1 247 ? -18.141 -12.82 -15.172 1 96.75 247 LYS B N 1
ATOM 3975 C CA . LYS B 1 247 ? -18.359 -14.188 -15.641 1 96.75 247 LYS B CA 1
ATOM 3976 C C . LYS B 1 247 ? -18.797 -15.102 -14.508 1 96.75 247 LYS B C 1
ATOM 3978 O O . LYS B 1 247 ? -18.531 -16.297 -14.523 1 96.75 247 LYS B O 1
ATOM 3983 N N . GLY B 1 248 ? -19.344 -14.508 -13.445 1 95.69 248 GLY B N 1
ATOM 3984 C CA . GLY B 1 248 ? -20.016 -15.281 -12.398 1 95.69 248 GLY B CA 1
ATOM 3985 C C . GLY B 1 248 ? -19.047 -15.812 -11.359 1 95.69 248 GLY B C 1
ATOM 3986 O O . GLY B 1 248 ? -19.344 -16.812 -10.703 1 95.69 248 GLY B O 1
ATOM 3987 N N . VAL B 1 249 ? -17.859 -15.234 -11.289 1 97.38 249 VAL B N 1
ATOM 3988 C CA . VAL B 1 249 ? -16.906 -15.656 -10.273 1 97.38 249 VAL B CA 1
ATOM 3989 C C . VAL B 1 249 ? -16.688 -14.531 -9.266 1 97.38 249 VAL B C 1
ATOM 3991 O O . VAL B 1 249 ? -17 -13.367 -9.547 1 97.38 249 VAL B O 1
ATOM 3994 N N . LYS B 1 250 ? -16.234 -14.93 -8.078 1 95.81 250 LYS B N 1
ATOM 3995 C CA . LYS B 1 250 ? -15.906 -13.984 -7.016 1 95.81 250 LYS B CA 1
ATOM 3996 C C . LYS B 1 250 ? -14.477 -14.188 -6.52 1 95.81 250 LYS B C 1
ATOM 3998 O O . LYS B 1 250 ? -14.016 -15.32 -6.395 1 95.81 250 LYS B O 1
ATOM 4003 N N . ALA B 1 251 ? -13.875 -13.086 -6.348 1 96.31 251 ALA B N 1
ATOM 4004 C CA . ALA B 1 251 ? -12.539 -13.117 -5.75 1 96.31 251 ALA B CA 1
ATOM 4005 C C . ALA B 1 251 ? -12.609 -12.883 -4.246 1 96.31 251 ALA B C 1
ATOM 4007 O O . ALA B 1 251 ? -13.375 -12.039 -3.773 1 96.31 251 ALA B O 1
ATOM 4008 N N . THR B 1 252 ? -11.875 -13.656 -3.488 1 96.38 252 THR B N 1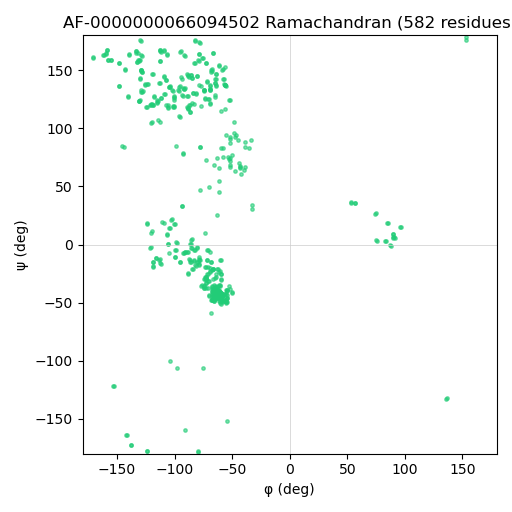
ATOM 4009 C CA . THR B 1 252 ? -11.703 -13.5 -2.047 1 96.38 252 THR B CA 1
ATOM 4010 C C . THR B 1 252 ? -10.234 -13.305 -1.693 1 96.38 252 THR B C 1
ATOM 4012 O O . THR B 1 252 ? -9.398 -14.156 -2.008 1 96.38 252 THR B O 1
ATOM 4015 N N . VAL B 1 253 ? -9.945 -12.164 -1.08 1 96.12 253 VAL B N 1
ATOM 4016 C CA . VAL B 1 253 ? -8.57 -11.906 -0.653 1 96.12 253 VAL B CA 1
ATOM 4017 C C . VAL B 1 253 ? -8.203 -12.836 0.498 1 96.12 253 VAL B C 1
ATOM 4019 O O . VAL B 1 253 ? -8.969 -12.977 1.458 1 96.12 253 VAL B O 1
ATOM 4022 N N . ILE B 1 254 ? -7.016 -13.438 0.375 1 97.62 254 ILE B N 1
ATOM 4023 C CA . ILE B 1 254 ? -6.652 -14.367 1.433 1 97.62 254 ILE B CA 1
ATOM 4024 C C . ILE B 1 254 ? -5.379 -13.898 2.129 1 97.62 254 ILE B C 1
ATOM 4026 O O . ILE B 1 254 ? -5.031 -14.391 3.205 1 97.62 254 ILE B O 1
ATOM 4030 N N . ALA B 1 255 ? -4.656 -12.977 1.529 1 96.94 255 ALA B N 1
ATOM 4031 C CA . ALA B 1 255 ? -3.408 -12.438 2.062 1 96.94 255 ALA B CA 1
ATOM 4032 C C . ALA B 1 255 ? -2.932 -11.242 1.245 1 96.94 255 ALA B C 1
ATOM 4034 O O . ALA B 1 255 ? -3.434 -10.992 0.146 1 96.94 255 ALA B O 1
ATOM 4035 N N . THR B 1 256 ? -2.084 -10.461 1.813 1 95.5 256 THR B N 1
ATOM 4036 C CA . THR B 1 256 ? -1.311 -9.477 1.07 1 95.5 256 THR B CA 1
ATOM 4037 C C . THR B 1 256 ? 0.133 -9.938 0.897 1 95.5 256 THR B C 1
ATOM 4039 O O . THR B 1 256 ? 0.74 -10.461 1.834 1 95.5 256 THR B O 1
ATOM 4042 N N . ASP B 1 257 ? 0.61 -9.75 -0.322 1 97.38 257 ASP B N 1
ATOM 4043 C CA . ASP B 1 257 ? 1.964 -10.164 -0.678 1 97.38 257 ASP B CA 1
ATOM 4044 C C . ASP B 1 257 ? 2.773 -8.984 -1.22 1 97.38 257 ASP B C 1
ATOM 4046 O O . ASP B 1 257 ? 2.244 -8.156 -1.958 1 97.38 257 ASP B O 1
ATOM 4050 N N . GLY B 1 258 ? 4.012 -8.922 -0.783 1 96.62 258 GLY B N 1
ATOM 4051 C CA . GLY B 1 258 ? 4.93 -7.984 -1.411 1 96.62 258 GLY B CA 1
ATOM 4052 C C . GLY B 1 258 ? 5.547 -8.523 -2.689 1 96.62 258 GLY B C 1
ATOM 4053 O O . GLY B 1 258 ? 5.613 -9.734 -2.893 1 96.62 258 GLY B O 1
ATOM 4054 N N . ILE B 1 259 ? 5.977 -7.625 -3.533 1 97.75 259 ILE B N 1
ATOM 4055 C CA . ILE B 1 259 ? 6.781 -7.965 -4.703 1 97.75 259 ILE B CA 1
ATOM 4056 C C . ILE B 1 259 ? 8.195 -7.418 -4.535 1 97.75 259 ILE B C 1
ATOM 4058 O O . ILE B 1 259 ? 8.383 -6.223 -4.289 1 97.75 259 ILE B O 1
ATOM 4062 N N . ALA B 1 260 ? 9.164 -8.305 -4.672 1 98.44 260 ALA B N 1
ATOM 4063 C CA . ALA B 1 260 ? 10.57 -7.926 -4.543 1 98.44 260 ALA B CA 1
ATOM 4064 C C . ALA B 1 260 ? 11.242 -7.844 -5.906 1 98.44 260 ALA B C 1
ATOM 4066 O O . ALA B 1 260 ? 10.992 -8.68 -6.781 1 98.44 260 ALA B O 1
ATOM 4067 N N . VAL B 1 261 ? 12.008 -6.84 -6.094 1 98.75 261 VAL B N 1
ATOM 4068 C CA . VAL B 1 261 ? 12.945 -6.801 -7.215 1 98.75 261 VAL B CA 1
ATOM 4069 C C . VAL B 1 261 ? 14.227 -7.535 -6.844 1 98.75 261 VAL B C 1
ATOM 4071 O O . VAL B 1 261 ? 14.805 -7.301 -5.777 1 98.75 261 VAL B O 1
ATOM 4074 N N . VAL B 1 262 ? 14.648 -8.43 -7.734 1 98.81 262 VAL B N 1
ATOM 4075 C CA . VAL B 1 262 ? 15.75 -9.312 -7.359 1 98.81 262 VAL B CA 1
ATOM 4076 C C . VAL B 1 262 ? 16.828 -9.266 -8.438 1 98.81 262 VAL B C 1
ATOM 4078 O O . VAL B 1 262 ? 16.531 -9.086 -9.617 1 98.81 262 VAL B O 1
ATOM 4081 N N . VAL B 1 263 ? 18.047 -9.43 -7.996 1 98.62 263 VAL B N 1
ATOM 4082 C CA . VAL B 1 263 ? 19.203 -9.562 -8.859 1 98.62 263 VAL B CA 1
ATOM 4083 C C . VAL B 1 263 ? 20.078 -10.734 -8.383 1 98.62 263 VAL B C 1
ATOM 4085 O O . VAL B 1 263 ? 19.781 -11.336 -7.348 1 98.62 263 VAL B O 1
ATOM 4088 N N . ASN B 1 264 ? 20.969 -11.078 -9.289 1 98.38 264 ASN B N 1
ATOM 4089 C CA . ASN B 1 264 ? 21.953 -12.078 -8.898 1 98.38 264 ASN B CA 1
ATOM 4090 C C . ASN B 1 264 ? 22.766 -11.633 -7.676 1 98.38 264 ASN B C 1
ATOM 4092 O O . ASN B 1 264 ? 23.031 -10.445 -7.504 1 98.38 264 ASN B O 1
ATOM 4096 N N . LYS B 1 265 ? 23.219 -12.602 -6.891 1 97.75 265 LYS B N 1
ATOM 4097 C CA . LYS B 1 265 ? 23.953 -12.312 -5.664 1 97.75 265 LYS B CA 1
ATOM 4098 C C . LYS B 1 265 ? 25.266 -11.586 -5.965 1 97.75 265 LYS B C 1
ATOM 4100 O O . LYS B 1 265 ? 25.781 -10.867 -5.117 1 97.75 265 LYS B O 1
ATOM 4105 N N . LYS B 1 266 ? 25.781 -11.656 -7.113 1 96.69 266 LYS B N 1
ATOM 4106 C CA . LYS B 1 266 ? 27.047 -11.047 -7.5 1 96.69 266 LYS B CA 1
ATOM 4107 C C . LYS B 1 266 ? 26.844 -9.594 -7.934 1 96.69 266 LYS B C 1
ATOM 4109 O O . LYS B 1 266 ? 27.812 -8.852 -8.094 1 96.69 266 LYS B O 1
ATOM 4114 N N . ASN B 1 267 ? 25.578 -9.289 -8.18 1 96.56 267 ASN B N 1
ATOM 4115 C CA . ASN B 1 267 ? 25.312 -7.91 -8.578 1 96.56 267 ASN B CA 1
ATOM 4116 C C . ASN B 1 267 ? 25.641 -6.926 -7.461 1 96.56 267 ASN B C 1
ATOM 4118 O O . ASN B 1 267 ? 25.312 -7.176 -6.297 1 96.56 267 ASN B O 1
ATOM 4122 N N . LYS B 1 268 ? 26.172 -5.777 -7.734 1 94.5 268 LYS B N 1
ATOM 4123 C CA . LYS B 1 268 ? 26.672 -4.855 -6.723 1 94.5 268 LYS B CA 1
ATOM 4124 C C . LYS B 1 268 ? 25.625 -3.807 -6.359 1 94.5 268 LYS B C 1
ATOM 4126 O O . LYS B 1 268 ? 25.781 -3.082 -5.375 1 94.5 268 LYS B O 1
ATOM 4131 N N . VAL B 1 269 ? 24.641 -3.744 -7.203 1 96.19 269 VAL B N 1
ATOM 4132 C CA . VAL B 1 269 ? 23.578 -2.773 -6.938 1 96.19 269 VAL B CA 1
ATOM 4133 C C . VAL B 1 269 ? 22.781 -3.209 -5.715 1 96.19 269 VAL B C 1
ATOM 4135 O O . VAL B 1 269 ? 22.438 -4.387 -5.574 1 96.19 269 VAL B O 1
ATOM 4138 N N . ASN B 1 270 ? 22.453 -2.25 -4.82 1 96.69 270 ASN B N 1
ATOM 4139 C CA . ASN B 1 270 ? 21.734 -2.592 -3.596 1 96.69 270 ASN B CA 1
ATOM 4140 C C . ASN B 1 270 ? 20.391 -1.884 -3.52 1 96.69 270 ASN B C 1
ATOM 4142 O O . ASN B 1 270 ? 19.531 -2.266 -2.727 1 96.69 270 ASN B O 1
ATOM 4146 N N . ASP B 1 271 ? 20.219 -0.827 -4.293 1 96.44 271 ASP B N 1
ATOM 4147 C CA . ASP B 1 271 ? 19.047 0.029 -4.223 1 96.44 271 ASP B CA 1
ATOM 4148 C C . ASP B 1 271 ? 18.703 0.619 -5.59 1 96.44 271 ASP B C 1
ATOM 4150 O O . ASP B 1 271 ? 19.609 0.962 -6.359 1 96.44 271 ASP B O 1
ATOM 4154 N N . LEU B 1 272 ? 17.453 0.614 -5.918 1 96.38 272 LEU B N 1
ATOM 4155 C CA . LEU B 1 272 ? 16.953 1.314 -7.098 1 96.38 272 LEU B CA 1
ATOM 4156 C C . LEU B 1 272 ? 15.773 2.205 -6.742 1 96.38 272 LEU B C 1
ATOM 4158 O O . LEU B 1 272 ? 15 1.885 -5.84 1 96.38 272 LEU B O 1
ATOM 4162 N N . SER B 1 273 ? 15.602 3.316 -7.469 1 91.69 273 SER B N 1
ATOM 4163 C CA . SER B 1 273 ? 14.359 4.082 -7.402 1 91.69 273 SER B CA 1
ATOM 4164 C C . SER B 1 273 ? 13.266 3.43 -8.234 1 91.69 273 SER B C 1
ATOM 4166 O O . SER B 1 273 ? 13.547 2.654 -9.148 1 91.69 273 SER B O 1
ATOM 4168 N N . THR B 1 274 ? 12.062 3.775 -7.879 1 92.81 274 THR B N 1
ATOM 4169 C CA . THR B 1 274 ? 10.93 3.316 -8.68 1 92.81 274 THR B CA 1
ATOM 4170 C C . THR B 1 274 ? 11.109 3.693 -10.141 1 92.81 274 THR B C 1
ATOM 4172 O O . THR B 1 274 ? 10.805 2.9 -11.039 1 92.81 274 THR B O 1
ATOM 4175 N N . LYS B 1 275 ? 11.617 4.875 -10.383 1 90.56 275 LYS B N 1
ATOM 4176 C CA . LYS B 1 275 ? 11.859 5.328 -11.75 1 90.56 275 LYS B CA 1
ATOM 4177 C C . LYS B 1 275 ? 12.922 4.477 -12.43 1 90.56 275 LYS B C 1
ATOM 4179 O O . LYS B 1 275 ? 12.805 4.156 -13.617 1 90.56 275 LYS B O 1
ATOM 4184 N N . GLN B 1 276 ? 13.977 4.184 -11.711 1 94.31 276 GLN B N 1
ATOM 4185 C CA . GLN B 1 276 ? 15.047 3.369 -12.281 1 94.31 276 GLN B CA 1
ATOM 4186 C C . GLN B 1 276 ? 14.531 1.98 -12.656 1 94.31 276 GLN B C 1
ATOM 4188 O O . GLN B 1 276 ? 14.883 1.446 -13.711 1 94.31 276 GLN B O 1
ATOM 4193 N N . VAL B 1 277 ? 13.703 1.398 -11.805 1 97.56 277 VAL B N 1
ATOM 4194 C CA . VAL B 1 277 ? 13.125 0.097 -12.109 1 97.56 277 VAL B CA 1
ATOM 4195 C C . VAL B 1 277 ? 12.289 0.193 -13.391 1 97.56 277 VAL B C 1
ATOM 4197 O O . VAL B 1 277 ? 12.43 -0.631 -14.297 1 97.56 277 VAL B O 1
ATOM 4200 N N . LYS B 1 278 ? 11.445 1.187 -13.43 1 95.81 278 LYS B N 1
ATOM 4201 C CA . LYS B 1 278 ? 10.625 1.406 -14.609 1 95.81 278 LYS B CA 1
ATOM 4202 C C . LYS B 1 278 ? 11.484 1.539 -15.867 1 95.81 278 LYS B C 1
ATOM 4204 O O . LYS B 1 278 ? 11.188 0.922 -16.891 1 95.81 278 LYS B O 1
ATOM 4209 N N . ASP B 1 279 ? 12.547 2.354 -15.789 1 95.94 279 ASP B N 1
ATOM 4210 C CA . ASP B 1 279 ? 13.414 2.602 -16.938 1 95.94 279 ASP B CA 1
ATOM 4211 C C . ASP B 1 279 ? 14.133 1.324 -17.375 1 95.94 279 ASP B C 1
ATOM 4213 O O . ASP B 1 279 ? 14.32 1.085 -18.562 1 95.94 279 ASP B O 1
ATOM 4217 N N . ILE B 1 280 ? 14.492 0.554 -16.453 1 98.12 280 ILE B N 1
ATOM 4218 C CA . ILE B 1 280 ? 15.148 -0.709 -16.766 1 98.12 280 ILE B CA 1
ATOM 4219 C C . ILE B 1 280 ? 14.18 -1.636 -17.484 1 98.12 280 ILE B C 1
ATOM 4221 O O . ILE B 1 280 ? 14.469 -2.127 -18.578 1 98.12 280 ILE B O 1
ATOM 4225 N N . PHE B 1 281 ? 13.016 -1.804 -17 1 98.62 281 PHE B N 1
ATOM 4226 C CA . PHE B 1 281 ? 12.102 -2.816 -17.516 1 98.62 281 PHE B CA 1
ATOM 4227 C C . PHE B 1 281 ? 11.438 -2.344 -18.797 1 98.62 281 PHE B C 1
ATOM 4229 O O . PHE B 1 281 ? 10.875 -3.148 -19.547 1 98.62 281 PHE B O 1
ATOM 4236 N N . THR B 1 282 ? 11.5 -1.073 -19.047 1 98 282 THR B N 1
ATOM 4237 C CA . THR B 1 282 ? 10.984 -0.575 -20.328 1 98 282 THR B CA 1
ATOM 4238 C C . THR B 1 282 ? 12.094 -0.512 -21.359 1 98 282 THR B C 1
ATOM 4240 O O . THR B 1 282 ? 11.844 -0.185 -22.531 1 98 282 THR B O 1
ATOM 4243 N N . GLY B 1 283 ? 13.305 -0.749 -20.953 1 97.19 283 GLY B N 1
ATOM 4244 C CA . GLY B 1 283 ? 14.422 -0.789 -21.891 1 97.19 283 GLY B CA 1
ATOM 4245 C C . GLY B 1 283 ? 15.086 0.561 -22.094 1 97.19 283 GLY B C 1
ATOM 4246 O O . GLY B 1 283 ? 15.938 0.718 -22.969 1 97.19 283 GLY B O 1
ATOM 4247 N N . LYS B 1 284 ? 14.68 1.549 -21.359 1 95.31 284 LYS B N 1
ATOM 4248 C CA . LYS B 1 284 ? 15.305 2.867 -21.438 1 95.31 284 LYS B CA 1
ATOM 4249 C C . LYS B 1 284 ? 16.703 2.861 -20.828 1 95.31 284 LYS B C 1
ATOM 4251 O O . LYS B 1 284 ? 17.578 3.602 -21.266 1 95.31 284 LYS B O 1
ATOM 4256 N N . THR B 1 285 ? 16.922 2.143 -19.766 1 95.88 285 THR B N 1
ATOM 4257 C CA . THR B 1 285 ? 18.219 1.886 -19.156 1 95.88 285 THR B CA 1
ATOM 4258 C C . THR B 1 285 ? 18.656 0.448 -19.406 1 95.88 285 THR B C 1
ATOM 4260 O O . THR B 1 285 ? 17.984 -0.498 -19 1 95.88 285 THR B O 1
ATOM 4263 N N . THR B 1 286 ? 19.797 0.281 -20.078 1 96.25 286 THR B N 1
ATOM 4264 C CA . THR B 1 286 ? 20.156 -1.061 -20.516 1 96.25 286 THR B CA 1
ATOM 4265 C C . THR B 1 286 ? 21.5 -1.486 -19.922 1 96.25 286 THR B C 1
ATOM 4267 O O . THR B 1 286 ? 21.953 -2.613 -20.125 1 96.25 286 THR B O 1
ATOM 4270 N N . SER B 1 287 ? 22.125 -0.571 -19.172 1 95.44 287 SER B N 1
ATOM 4271 C CA . SER B 1 287 ? 23.406 -0.901 -18.578 1 95.44 287 SER B CA 1
ATOM 4272 C C . SER B 1 287 ? 23.422 -0.57 -17.078 1 95.44 287 SER B C 1
ATOM 4274 O O . SER B 1 287 ? 22.875 0.454 -16.672 1 95.44 287 SER B O 1
ATOM 4276 N N . TRP B 1 288 ? 24.094 -1.429 -16.344 1 95 288 TRP B N 1
ATOM 4277 C CA . TRP B 1 288 ? 24.234 -1.194 -14.906 1 95 288 TRP B CA 1
ATOM 4278 C C . TRP B 1 288 ? 25.047 0.061 -14.633 1 95 288 TRP B C 1
ATOM 4280 O O . TRP B 1 288 ? 24.844 0.745 -13.633 1 95 288 TRP B O 1
ATOM 4290 N N . SER B 1 289 ? 25.938 0.442 -15.477 1 90.5 289 SER B N 1
ATOM 4291 C CA . SER B 1 289 ? 26.812 1.602 -15.328 1 90.5 289 SER B CA 1
ATOM 4292 C C . SER B 1 289 ? 26.016 2.904 -15.445 1 90.5 289 SER B C 1
ATOM 4294 O O . SER B 1 289 ? 26.484 3.957 -15.008 1 90.5 289 SER B O 1
ATOM 4296 N N . ASP B 1 290 ? 24.828 2.789 -16.062 1 88.5 290 ASP B N 1
ATOM 4297 C CA . ASP B 1 290 ? 24 3.973 -16.281 1 88.5 290 ASP B CA 1
ATOM 4298 C C . ASP B 1 290 ? 23.234 4.34 -15.008 1 88.5 290 ASP B C 1
ATOM 4300 O O . ASP B 1 290 ? 22.594 5.395 -14.953 1 88.5 290 ASP B O 1
ATOM 4304 N N . LEU B 1 291 ? 23.172 3.438 -14.047 1 85.06 291 LEU B N 1
ATOM 4305 C CA . LEU B 1 291 ? 22.438 3.709 -12.805 1 85.06 291 LEU B CA 1
ATOM 4306 C C . LEU B 1 291 ? 23.25 4.617 -11.891 1 85.06 291 LEU B C 1
ATOM 4308 O O . LEU B 1 291 ? 22.703 5.266 -11 1 85.06 291 LEU B O 1
ATOM 4312 N N . SER B 1 292 ? 24.609 4.543 -11.805 1 61.56 292 SER B N 1
ATOM 4313 C CA . SER B 1 292 ? 25.516 5.332 -10.992 1 61.56 292 SER B CA 1
ATOM 4314 C C . SER B 1 292 ? 25.625 6.77 -11.5 1 61.56 292 SER B C 1
ATOM 4316 O O . SER B 1 292 ? 26.234 7.621 -10.852 1 61.56 292 SER B O 1
ATOM 4318 N N . LYS B 1 293 ? 24.969 7.035 -12.617 1 47.56 293 LYS B N 1
ATOM 4319 C CA . LYS B 1 293 ? 25.125 8.391 -13.141 1 47.56 293 LYS B CA 1
ATOM 4320 C C . LYS B 1 293 ? 24 9.297 -12.672 1 47.56 293 LYS B C 1
ATOM 4322 O O . LYS B 1 293 ? 22.891 8.82 -12.406 1 47.56 293 LYS B O 1
#

Nearest PDB structures (foldseek):
  4h1x-assembly1_A  TM=7.710E-01  e=9.228E-33  Streptococcus pneumoniae TIGR4
  7dm2-assembly1_A  TM=9.226E-01  e=1.117E-02  Mycobacterium tuberculosis H37Rv
  4gl8-assembly2_B  TM=5.121E-01  e=3.869E-04  Borreliella burgdorferi B31
  3noh-assembly1_A  TM=5.513E-01  e=9.295E-03  Mediterraneibacter gnavus ATCC 29149
  4omb-assembly4_D  TM=3.679E-01  e=7.278E-03  Pseudomonas aeruginosa